Protein 2D5K (pdb70)

Foldseek 3Di:
DAPVVLLLLLLLLLLQLVLLLVLLVVCLPPEDDPCNVVSVVVSVVVSVVSVVSNVVSQVVCVVVPHHHDDDNVVSCVRYPQDHDDPDDYNLRSLVSLLVSLVVLLVSLVVSLVVCVVNVNVVSNVSSVVVSVVSVVVSVVSVVVNDDD/DFAPVNLLLLLLLLLLQLVQLLVLLVVCLPPEDDPCNVVSVVVSVVVSVVSVVSNVVSQVVCVVSPHHHPDDNVVSCVNHPQHHDDPDAYNLNSLVSLLVSLVVLLVSLVVSLVSCVVNVNVVSNVSSVVVSVVSVVVSVVSVVVNDDD/DAAPVNLLLLLLLLLLQLVQLLVQLVVCLPPEDDPCNVVSVVVSVVVSVVSVVSNVVSQVVCVVSPHHHDDDNVVSQVRYPQHHDDPDDYNLRSLVSLLVSLVVLLVSLVVSLVNCVVNVNVVSNVSSVVVSVVSVVVSVVSVVVND/DALVVVLLVLLQLLLLQLVQLLVQLVVCLPQEDDPCNVVSVVVSVVVSVVSVVSNVVSQVVCVVSPHHHDDDNVVSCVNHPQHHDDPDDYNLRSLVSLLVSLVVLLVSLVVSLVSCVVNVNVVSNVSSVVVSVVSVVVSVVSVVVND

Nearest PDB structures (foldseek):
  2d5k-assembly1_B  TM=1.007E+00  e=1.656E-21  Staphylococcus aureus subsp. aureus COL
  1jig-assembly1_A  TM=9.962E-01  e=5.688E-13  Bacillus anthracis
  1n1q-assembly1_A  TM=9.956E-01  e=1.412E-12  Brevibacillus brevis
  2chp-assembly1_A  TM=9.786E-01  e=1.013E-11  Bacillus subtilis subsp. subtilis str. 168
  2c41-assembly1_C  TM=9.733E-01  e=1.362E-09  Thermosynechococcus vestitus BP-1

Solvent-accessible surface area: 25792 Å² total; per-residue (Å²): 80,86,69,114,54,0,10,146,22,0,14,32,0,1,0,0,8,16,1,8,22,14,3,0,7,8,0,1,12,50,2,133,43,140,21,64,163,44,0,41,81,31,1,66,89,4,12,78,43,0,24,128,23,10,26,72,0,0,54,40,0,50,73,36,71,15,105,2,11,4,19,1,68,56,1,57,131,68,22,70,9,163,38,4,60,165,70,46,47,5,79,96,0,1,90,41,2,10,118,13,6,65,65,3,17,164,37,0,70,79,0,5,99,29,0,29,95,31,53,9,94,74,0,44,86,41,0,11,37,1,10,34,24,1,18,88,25,12,20,17,2,116,4,6,56,36,169,129,148,26,71,56,123,58,0,24,128,23,0,17,21,0,0,0,0,5,14,1,4,25,11,3,0,4,12,0,1,10,51,2,140,44,140,65,65,164,82,13,41,80,41,1,64,96,3,11,75,38,0,26,128,23,11,28,73,0,0,57,40,0,52,72,34,72,16,105,2,14,6,11,2,70,54,2,54,131,68,7,53,3,139,40,11,56,185,78,69,57,12,86,79,2,2,78,38,2,11,102,11,4,58,54,0,17,165,42,0,110,73,0,22,103,34,0,28,102,31,50,7,94,72,0,46,99,40,0,69,41,1,27,87,19,1,67,119,28,11,152,73,9,115,60,88,40,79,158,226,152,17,86,73,122,52,0,9,140,24,0,15,29,0,0,0,0,7,16,1,7,22,14,4,1,7,11,0,1,11,52,1,134,43,142,71,64,162,82,11,36,79,56,1,64,90,5,11,75,53,0,22,126,28,10,28,71,0,0,7,14,0,18,24,36,71,15,106,1,12,4,20,1,68,50,1,49,132,71,5,58,3,135,41,9,58,202,79,53,52,15,102,83,2,2,79,40,4,11,98,14,5,56,53,1,18,162,42,0,112,80,1,26,100,36,0,30,88,31,24,7,24,0,0,40,60,22,0,76,37,0,27,88,16,1,67,117,26,11,155,62,9,118,60,91,60,130,131,69,79,65,95,50,0,8,144,23,0,17,33,0,0,0,0,8,15,1,6,24,10,4,0,7,12,0,0,5,47,1,88,2,43,54,0,23,65,13,17,79,61,1,61,90,4,11,73,42,0,18,124,22,13,29,79,1,0,56,44,0,48,72,34,73,13,106,2,11,5,23,2,69,69,2,52,131,70,8,52,6,139,38,12,66,182,79,40,45,11,101,90,1,2,78,47,2,12,100,12,6,55,53,2,18,164,40,0,92,76,0,20,108,52,0,30,113,30,52,8,93,80,0,47,100,22,0,69,40,2,26,88,24,0,68,122,25,11,156,67,11,115,65,88,54,139

B-factor: mean 21.56, std 8.08, range [10.55, 90.65]

Sequence (591 aa):
SNQQDVVKELNQQVANWTVAYTKLHNFHWYVKGPNFFSLHVKFEELYNEASQYVDELAERILAVGGNPVGTLTECLEQSIVKEAAKGYSAEQMVEELSQDFTNISKQLENAIEIAGNAGDDVSEDMFIGMQTSVDKHNWMFKSYLSLEASNQQDVVKELNQQVANWTVAYTKLHNFHWYVKGPNFFSLHVKFEELYNEASQYVDELAERILAVGGNPVGTLTECLEQSIVKEAAKGYSAEQMVEELSQDFTNISKQLENAIEIAGNAGDDVSEDMFIGMQTSVDKHNWMFKSYLSLEASNQQDVVKELNQQVANWTVAYTKLHNFHWYVKGPNFFSLHVKFEELYNEASQYVDELAERILAVGGNPVGTLTECLEQSIVKEAAKGYSAEQMVEELSQDFTNISKQLENAIEIAGNAGDDVSEDMFIGMQTSVDKHNWMFKSYLSASNQQDVVKELNQQVANWTVAYTKLHNFHWYVKGPNFFSLHVKFEELYNEASQYVDELAERILAVGGNPVGTLTECLEQSIVKEAAKGYSAEQMVEELSQDFTNISKQLENAIEIAGNAGDDVSEDMFIGMQTSVDKHNWMFKSYLS

CATH classification: 1.20.1260.10

Secondary structure (DSSP, 8-state):
--HHHHHHHHHHHHHHHHHHHHHHHHHHHH--STTHHHHHHHHHHHHHHHHHHHHHHHHHHHHTT-----SHHHHHHH-SSPPP-S---HHHHHHHHHHHHHHHHHHHHHHHHHHHHHT-HHHHHHHHHHHHHHHHHHHHHHHHHS--/---HHHHHHHHHHHHHHHHHHHHHHHHHHHH--STTHHHHHHHHHHHHHHHHHHHHHHHHHHHHTT-----SHHHHHHH-SSPPP-SS--HHHHHHHHHHHHHHHHHHHHHHHHHHHHHT-HHHHHHHHHHHHHHHHHHHHHHHHH---/---HHHHHHHHHHHHHHHHHHHHHHHHHHHH--STTHHHHHHHHHHHHHHHHHHHHHHHHHHHHTT-----SHHHHHHH-SSPPP-SS--HHHHHHHHHHHHHHHHHHHHHHHHHHHHHT-HHHHHHHHHHHHHHHHHHHHHHHHH-/--HHHHHHHHHHHHHHHHHHHHHHHHHHHHH--STTHHHHHHHHHHHHHHHHHHHHHHHHHHHHTT------HHHHHHH-SSPPP-S---HHHHHHHHHHHHHHHHHHHHHHHHHHHHTT-HHHHHHHHHHHHHHHHHHHHHHHHT-

Organism: Staphylococcus aureus (strain COL) (NCBI:txid93062)

Radius of gyration: 28.93 Å; Cα contacts (8 Å, |Δi|>4): 821; chains: 4; bounding box: 57×80×86 Å

Structure (mmCIF, N/CA/C/O backbone):
data_2D5K
#
_entry.id   2D5K
#
_cell.length_a   143.381
_cell.length_b   143.381
_cell.length_c   88.288
_cell.angle_alpha   90.00
_cell.angle_beta   90.00
_cell.angle_gamma   120.00
#
_symmetry.space_group_name_H-M   'P 3 2 1'
#
loop_
_entity.id
_entity.type
_entity.pdbx_description
1 polymer 'Dps family protein'
2 non-polymer GLYCEROL
3 water water
#
loop_
_atom_site.group_PDB
_atom_site.id
_atom_site.type_symbol
_atom_site.label_atom_id
_atom_site.label_alt_id
_atom_site.label_comp_id
_atom_site.label_asym_id
_atom_site.label_entity_id
_atom_site.label_seq_id
_atom_site.pdbx_PDB_ins_code
_atom_site.Cartn_x
_atom_site.Cartn_y
_atom_site.Cartn_z
_atom_site.occupancy
_atom_site.B_iso_or_equiv
_atom_site.auth_seq_id
_atom_site.auth_comp_id
_atom_site.auth_asym_id
_atom_site.auth_atom_id
_atom_site.pdbx_PDB_model_num
ATOM 1 N N . SER A 1 3 ? -31.019 40.885 66.732 1.00 25.98 3 SER A N 1
ATOM 2 C CA . SER A 1 3 ? -32.319 41.615 66.800 1.00 24.33 3 SER A CA 1
ATOM 3 C C . SER A 1 3 ? -33.360 40.788 67.541 1.00 22.42 3 SER A C 1
ATOM 4 O O . SER A 1 3 ? -33.368 39.560 67.446 1.00 21.87 3 SER A O 1
ATOM 7 N N . ASN A 1 4 ? -34.235 41.463 68.280 1.00 22.64 4 ASN A N 1
ATOM 8 C CA . ASN A 1 4 ? -35.294 40.787 69.018 1.00 22.51 4 ASN A CA 1
ATOM 9 C C . ASN A 1 4 ? -36.654 41.311 68.566 1.00 21.96 4 ASN A C 1
ATOM 10 O O . ASN A 1 4 ? -36.734 42.164 67.676 1.00 20.41 4 ASN A O 1
ATOM 15 N N . GLN A 1 5 ? -37.718 40.805 69.184 1.00 20.86 5 GLN A N 1
ATOM 16 C CA . GLN A 1 5 ? -39.075 41.210 68.824 1.00 20.56 5 GLN A CA 1
ATOM 17 C C . GLN A 1 5 ? -39.334 42.704 68.990 1.00 21.66 5 GLN A C 1
ATOM 18 O O . GLN A 1 5 ? -40.018 43.309 68.164 1.00 21.19 5 GLN A O 1
ATOM 24 N N . GLN A 1 6 ? -38.805 43.308 70.053 1.00 22.21 6 GLN A N 1
ATOM 25 C CA . GLN A 1 6 ? -39.024 44.735 70.263 1.00 21.27 6 GLN A CA 1
ATOM 26 C C . GLN A 1 6 ? -38.365 45.561 69.160 1.00 20.71 6 GLN A C 1
ATOM 27 O O . GLN A 1 6 ? -38.868 46.625 68.796 1.00 20.16 6 GLN A O 1
ATOM 33 N N . ASP A 1 7 ? -37.245 45.076 68.627 1.00 18.24 7 ASP A N 1
ATOM 34 C CA . ASP A 1 7 ? -36.569 45.786 67.541 1.00 18.15 7 ASP A CA 1
ATOM 35 C C . ASP A 1 7 ? -37.478 45.791 66.315 1.00 17.77 7 ASP A C 1
ATOM 36 O O . ASP A 1 7 ? -37.522 46.763 65.560 1.00 15.92 7 ASP A O 1
ATOM 41 N N . VAL A 1 8 ? -38.194 44.689 66.115 1.00 17.33 8 VAL A N 1
ATOM 42 C CA . VAL A 1 8 ? -39.096 44.577 64.975 1.00 16.07 8 VAL A CA 1
ATOM 43 C C . VAL A 1 8 ? -40.301 45.489 65.178 1.00 16.06 8 VAL A C 1
ATOM 44 O O . VAL A 1 8 ? -40.782 46.109 64.234 1.00 14.68 8 VAL A O 1
ATOM 48 N N . VAL A 1 9 ? -40.792 45.567 66.412 1.00 15.75 9 VAL A N 1
ATOM 49 C CA . VAL A 1 9 ? -41.931 46.433 66.707 1.00 15.93 9 VAL A CA 1
ATOM 50 C C . VAL A 1 9 ? -41.551 47.877 66.382 1.00 16.33 9 VAL A C 1
ATOM 51 O O . VAL A 1 9 ? -42.370 48.647 65.877 1.00 13.94 9 VAL A O 1
ATOM 55 N N . LYS A 1 10 ? -40.302 48.239 66.664 1.00 16.04 10 LYS A N 1
ATOM 56 C CA . LYS A 1 10 ? -39.835 49.591 66.372 1.00 18.01 10 LYS A CA 1
ATOM 57 C C . LYS A 1 10 ? -39.914 49.846 64.868 1.00 16.53 10 LYS A C 1
ATOM 58 O O . LYS A 1 10 ? -40.321 50.924 64.433 1.00 16.67 10 LYS A O 1
ATOM 64 N N . GLU A 1 11 ? -39.523 48.848 64.079 1.00 15.08 11 GLU A N 1
ATOM 65 C CA . GLU A 1 11 ? -39.562 48.962 62.623 1.00 14.98 11 GLU A CA 1
ATOM 66 C C . GLU A 1 11 ? -41.005 49.016 62.123 1.00 14.05 11 GLU A C 1
ATOM 67 O O . GLU A 1 11 ? -41.320 49.749 61.189 1.00 13.61 11 GLU A O 1
ATOM 73 N N . LEU A 1 12 ? -41.882 48.229 62.739 1.00 13.56 12 LEU A N 1
ATOM 74 C CA . LEU A 1 12 ? -43.288 48.235 62.343 1.00 14.73 12 LEU A CA 1
ATOM 75 C C . LEU A 1 12 ? -43.910 49.606 62.622 1.00 15.35 12 LEU A C 1
ATOM 76 O O . LEU A 1 12 ? -44.611 50.163 61.774 1.00 14.76 12 LEU A O 1
ATOM 81 N N . ASN A 1 13 ? -43.653 50.153 63.807 1.00 15.08 13 ASN A N 1
ATOM 82 C CA . ASN A 1 13 ? -44.194 51.463 64.159 1.00 15.14 13 ASN A CA 1
ATOM 83 C C . ASN A 1 13 ? -43.618 52.567 63.283 1.00 15.43 13 ASN A C 1
ATOM 84 O O . ASN A 1 13 ? -44.293 53.554 62.990 1.00 15.64 13 ASN A O 1
ATOM 89 N N . GLN A 1 14 ? -42.366 52.405 62.873 1.00 16.28 14 GLN A N 1
ATOM 90 C CA . GLN A 1 14 ? -41.729 53.386 62.002 1.00 17.00 14 GLN A CA 1
ATOM 91 C C . GLN A 1 14 ? -42.571 53.518 60.729 1.00 16.03 14 GLN A C 1
ATOM 92 O O . GLN A 1 14 ? -42.803 54.624 60.239 1.00 14.44 14 GLN A O 1
ATOM 98 N N . GLN A 1 15 ? -43.035 52.387 60.200 1.00 14.76 15 GLN A N 1
ATOM 99 C CA . GLN A 1 15 ? -43.855 52.412 58.991 1.00 14.39 15 GLN A CA 1
ATOM 100 C C . GLN A 1 15 ? -45.279 52.903 59.270 1.00 14.49 15 GLN A C 1
ATOM 101 O O . GLN A 1 15 ? -45.871 53.598 58.446 1.00 14.49 15 GLN A O 1
ATOM 107 N N . VAL A 1 16 ? -45.838 52.544 60.421 1.00 15.30 16 VAL A N 1
ATOM 108 C CA . VAL A 1 16 ? -47.184 53.011 60.750 1.00 14.99 16 VAL A CA 1
ATOM 109 C C . VAL A 1 16 ? -47.134 54.539 60.755 1.00 15.93 16 VAL A C 1
ATOM 110 O O . VAL A 1 16 ? -48.027 55.208 60.229 1.00 16.63 16 VAL A O 1
ATOM 114 N N . ALA A 1 17 ? -46.064 55.078 61.332 1.00 15.41 17 ALA A N 1
ATOM 115 C CA . ALA A 1 17 ? -45.875 56.522 61.405 1.00 15.52 17 ALA A CA 1
ATOM 116 C C . ALA A 1 17 ? -45.694 57.114 60.011 1.00 14.35 17 ALA A C 1
ATOM 117 O O . ALA A 1 17 ? -46.368 58.083 59.654 1.00 13.35 17 ALA A O 1
ATOM 119 N N . ASN A 1 18 ? -44.787 56.532 59.227 1.00 13.48 18 ASN A N 1
ATOM 120 C CA . ASN A 1 18 ? -44.536 57.014 57.868 1.00 14.04 18 ASN A CA 1
ATOM 121 C C . ASN A 1 18 ? -45.809 57.096 57.041 1.00 13.71 18 ASN A C 1
ATOM 122 O O . ASN A 1 18 ? -46.113 58.125 56.441 1.00 13.09 18 ASN A O 1
ATOM 127 N N . TRP A 1 19 ? -46.550 55.993 57.003 1.00 14.05 19 TRP A N 1
ATOM 128 C CA . TRP A 1 19 ? -47.750 55.945 56.187 1.00 14.74 19 TRP A CA 1
ATOM 129 C C . TRP A 1 19 ? -48.944 56.727 56.704 1.00 14.68 19 TRP A C 1
ATOM 130 O O . TRP A 1 19 ? -49.835 57.084 55.929 1.00 12.58 19 TRP A O 1
ATOM 141 N N . THR A 1 20 ? -48.966 57.009 58.003 1.00 14.21 20 THR A N 1
ATOM 142 C CA . THR A 1 20 ? -50.044 57.815 58.554 1.00 14.62 20 THR A CA 1
ATOM 143 C C . THR A 1 20 ? -49.804 59.250 58.064 1.00 13.51 20 THR A C 1
ATOM 144 O O . THR A 1 20 ? -50.740 59.955 57.691 1.00 13.07 20 THR A O 1
ATOM 148 N N . VAL A 1 21 ? -48.544 59.678 58.049 1.00 14.05 21 VAL A N 1
ATOM 149 C CA . VAL A 1 21 ? -48.228 61.023 57.574 1.00 13.74 21 VAL A CA 1
ATOM 150 C C . VAL A 1 21 ? -48.419 61.075 56.055 1.00 14.04 21 VAL A C 1
ATOM 151 O O . VAL A 1 21 ? -48.973 62.038 55.530 1.00 14.77 21 VAL A O 1
ATOM 155 N N . ALA A 1 22 ? -47.983 60.025 55.360 1.00 13.56 22 ALA A N 1
ATOM 156 C CA . ALA A 1 22 ? -48.107 59.954 53.903 1.00 13.57 22 ALA A CA 1
ATOM 157 C C . ALA A 1 22 ? -49.568 59.958 53.471 1.00 14.03 22 ALA A C 1
ATOM 158 O O . ALA A 1 22 ? -49.914 60.505 52.425 1.00 13.89 22 ALA A O 1
ATOM 160 N N . TYR A 1 23 ? -50.416 59.337 54.283 1.00 14.63 23 TYR A N 1
ATOM 161 C CA . TYR A 1 23 ? -51.847 59.273 54.008 1.00 14.87 23 TYR A CA 1
ATOM 162 C C . TYR A 1 23 ? -52.415 60.684 53.842 1.00 14.89 23 TYR A C 1
ATOM 163 O O . TYR A 1 23 ? -53.154 60.965 52.898 1.00 13.71 23 TYR A O 1
ATOM 172 N N . THR A 1 24 ? -52.064 61.574 54.765 1.00 14.10 24 THR A N 1
ATOM 173 C CA . THR A 1 24 ? -52.549 62.946 54.697 1.00 15.69 24 THR A CA 1
ATOM 174 C C . THR A 1 24 ? -51.822 63.744 53.616 1.00 15.54 24 THR A C 1
ATOM 175 O O . THR A 1 24 ? -52.428 64.584 52.949 1.00 13.88 24 THR A O 1
ATOM 179 N N . LYS A 1 25 ? -50.533 63.485 53.417 1.00 14.40 25 LYS A N 1
ATOM 180 C CA . LYS A 1 25 ? -49.827 64.209 52.372 1.00 14.16 25 LYS A CA 1
ATOM 181 C C . LYS A 1 25 ? -50.408 63.835 51.009 1.00 13.66 25 LYS A C 1
ATOM 182 O O . LYS A 1 25 ? -50.510 64.681 50.121 1.00 13.04 25 LYS A O 1
ATOM 188 N N . LEU A 1 26 ? -50.791 62.571 50.842 1.00 12.61 26 LEU A N 1
ATOM 189 C CA . LEU A 1 26 ? -51.373 62.130 49.578 1.00 13.74 26 LEU A CA 1
ATOM 190 C C . LEU A 1 26 ? -52.743 62.779 49.379 1.00 13.71 26 LEU A C 1
ATOM 191 O O . LEU A 1 26 ? -53.156 63.036 48.248 1.00 13.23 26 LEU A O 1
ATOM 196 N N . HIS A 1 27 ? -53.450 63.046 50.474 1.00 14.96 27 HIS A N 1
ATOM 197 C CA . HIS A 1 27 ? -54.744 63.717 50.363 1.00 16.47 27 HIS A CA 1
ATOM 198 C C . HIS A 1 27 ? -54.463 65.138 49.901 1.00 15.50 27 HIS A C 1
ATOM 199 O O . HIS A 1 27 ? -55.144 65.674 49.023 1.00 16.01 27 HIS A O 1
ATOM 206 N N . ASN A 1 28 ? -53.445 65.739 50.506 1.00 15.27 28 ASN A N 1
ATOM 207 C CA . ASN A 1 28 ? -53.028 67.091 50.171 1.00 16.07 28 ASN A CA 1
ATOM 208 C C . ASN A 1 28 ? -52.721 67.181 48.673 1.00 14.70 28 ASN A C 1
ATOM 209 O O . ASN A 1 28 ? -53.224 68.066 47.982 1.00 14.55 28 ASN A O 1
ATOM 214 N N . PHE A 1 29 ? -51.903 66.259 48.169 1.00 13.63 29 PHE A N 1
ATOM 215 C CA . PHE A 1 29 ? -51.550 66.270 46.752 1.00 14.20 29 PHE A CA 1
ATOM 216 C C . PHE A 1 29 ? -52.780 66.011 45.886 1.00 13.77 29 PHE A C 1
ATOM 217 O O . PHE A 1 29 ? -52.935 66.595 44.817 1.00 14.68 29 PHE A O 1
ATOM 225 N N . HIS A 1 30 ? -53.651 65.131 46.369 1.00 13.42 30 HIS A N 1
ATOM 226 C CA . HIS A 1 30 ? -54.904 64.781 45.703 1.00 14.29 30 HIS A CA 1
ATOM 227 C C . HIS A 1 30 ? -55.746 66.050 45.517 1.00 13.30 30 HIS A C 1
ATOM 228 O O . HIS A 1 30 ? -56.365 66.257 44.474 1.00 13.99 30 HIS A O 1
ATOM 235 N N . TRP A 1 31 ? -55.749 66.911 46.528 1.00 13.55 31 TRP A N 1
ATOM 236 C CA . TRP A 1 31 ? -56.533 68.140 46.469 1.00 14.21 31 TRP A CA 1
ATOM 237 C C . TRP A 1 31 ? -55.888 69.294 45.702 1.00 16.88 31 TRP A C 1
ATOM 238 O O . TRP A 1 31 ? -56.556 69.997 44.944 1.00 15.33 31 TRP A O 1
ATOM 249 N N . TYR A 1 32 ? -54.589 69.479 45.901 1.00 14.96 32 TYR A N 1
ATOM 250 C CA . TYR A 1 32 ? -53.879 70.596 45.299 1.00 15.47 32 TYR A CA 1
ATOM 251 C C . TYR A 1 32 ? -53.239 70.409 43.930 1.00 16.74 32 TYR A C 1
ATOM 252 O O . TYR A 1 32 ? -52.742 71.377 43.349 1.00 15.98 32 TYR A O 1
ATOM 261 N N . VAL A 1 33 ? -53.254 69.189 43.403 1.00 15.73 33 VAL A N 1
ATOM 262 C CA . VAL A 1 33 ? -52.641 68.947 42.102 1.00 17.18 33 VAL A CA 1
ATOM 263 C C . VAL A 1 33 ? -53.311 69.779 41.008 1.00 18.87 33 VAL A C 1
ATOM 264 O O . VAL A 1 33 ? -54.533 69.940 40.991 1.00 17.74 33 VAL A O 1
ATOM 268 N N . LYS A 1 34 ? -52.497 70.323 40.108 1.00 18.14 34 LYS A N 1
ATOM 269 C CA . LYS A 1 34 ? -53.000 71.145 39.012 1.00 19.54 34 LYS A CA 1
ATOM 270 C C . LYS A 1 34 ? -52.239 70.835 37.735 1.00 20.08 34 LYS A C 1
ATOM 271 O O . LYS A 1 34 ? -51.212 70.161 37.768 1.00 19.93 34 LYS A O 1
ATOM 277 N N . GLY A 1 35 ? -52.747 71.320 36.609 1.00 20.31 35 GLY A N 1
ATOM 278 C CA . GLY A 1 35 ? -52.078 71.069 35.347 1.00 20.96 35 GLY A CA 1
ATOM 279 C C . GLY A 1 35 ? -52.836 70.105 34.459 1.00 21.97 35 GLY A C 1
ATOM 280 O O . GLY A 1 35 ? -53.816 69.492 34.891 1.00 21.07 35 GLY A O 1
ATOM 281 N N . PRO A 1 36 ? -52.385 69.932 33.209 1.00 22.85 36 PRO A N 1
ATOM 282 C CA . PRO A 1 36 ? -53.012 69.043 32.227 1.00 22.77 36 PRO A CA 1
ATOM 283 C C . PRO A 1 36 ? -53.121 67.576 32.634 1.00 22.69 36 PRO A C 1
ATOM 284 O O . PRO A 1 36 ? -53.886 66.823 32.031 1.00 23.45 36 PRO A O 1
ATOM 288 N N . ASN A 1 37 ? -52.364 67.164 33.649 1.00 21.76 37 ASN A N 1
ATOM 289 C CA . ASN A 1 37 ? -52.421 65.778 34.109 1.00 21.33 37 ASN A CA 1
ATOM 290 C C . ASN A 1 37 ? -53.275 65.664 35.367 1.00 20.65 37 ASN A C 1
ATOM 291 O O . ASN A 1 37 ? -53.240 64.647 36.059 1.00 20.65 37 ASN A O 1
ATOM 296 N N . PHE A 1 38 ? -54.044 66.711 35.651 1.00 19.12 38 PHE A N 1
ATOM 297 C CA . PHE A 1 38 ? -54.897 66.738 36.835 1.00 18.47 38 PHE A CA 1
ATOM 298 C C . PHE A 1 38 ? -55.754 65.496 37.034 1.00 19.31 38 PHE A C 1
ATOM 299 O O . PHE A 1 38 ? -55.764 64.910 38.110 1.00 18.06 38 PHE A O 1
ATOM 307 N N . PHE A 1 39 ? -56.494 65.108 36.002 1.00 19.20 39 PHE A N 1
ATOM 308 C CA . PHE A 1 39 ? -57.381 63.962 36.131 1.00 20.78 39 PHE A CA 1
ATOM 309 C C . PHE A 1 39 ? -56.678 62.654 36.472 1.00 21.44 39 PHE A C 1
ATOM 310 O O . PHE A 1 39 ? -57.125 61.929 37.364 1.00 20.58 39 PHE A O 1
ATOM 318 N N . SER A 1 40 ? -55.573 62.361 35.793 1.00 20.14 40 SER A N 1
ATOM 319 C CA . SER A 1 40 ? -54.836 61.131 36.063 1.00 21.40 40 SER A CA 1
ATOM 320 C C . SER A 1 40 ? -54.215 61.121 37.457 1.00 19.11 40 SER A C 1
ATOM 321 O O . SER A 1 40 ? -54.321 60.132 38.182 1.00 18.07 40 SER A O 1
ATOM 324 N N . LEU A 1 41 ? -53.571 62.221 37.833 1.00 16.88 41 LEU A N 1
ATOM 325 C CA . LEU A 1 41 ? -52.919 62.297 39.137 1.00 16.39 41 LEU A CA 1
ATOM 326 C C . LEU A 1 41 ? -53.899 62.405 40.303 1.00 16.07 41 LEU A C 1
ATOM 327 O O . LEU A 1 41 ? -53.662 61.848 41.375 1.00 15.80 41 LEU A O 1
ATOM 332 N N . HIS A 1 42 ? -54.993 63.129 40.100 1.00 16.35 42 HIS A N 1
ATOM 333 C CA . HIS A 1 42 ? -56.001 63.278 41.147 1.00 16.82 42 HIS A CA 1
ATOM 334 C C . HIS A 1 42 ? -56.438 61.877 41.583 1.00 16.93 42 HIS A C 1
ATOM 335 O O . HIS A 1 42 ? -56.543 61.584 42.777 1.00 16.64 42 HIS A O 1
ATOM 342 N N . VAL A 1 43 ? -56.663 61.005 40.607 1.00 16.06 43 VAL A N 1
ATOM 343 C CA . VAL A 1 43 ? -57.080 59.638 40.896 1.00 17.46 43 VAL A CA 1
ATOM 344 C C . VAL A 1 43 ? -55.932 58.795 41.444 1.00 17.77 43 VAL A C 1
ATOM 345 O O . VAL A 1 43 ? -56.099 58.060 42.419 1.00 19.13 43 VAL A O 1
ATOM 349 N N . LYS A 1 44 ? -54.762 58.908 40.823 1.00 17.29 44 LYS A N 1
ATOM 350 C CA . LYS A 1 44 ? -53.607 58.134 41.256 1.00 18.02 44 LYS A CA 1
ATOM 351 C C . LYS A 1 44 ? -53.284 58.363 42.729 1.00 16.10 44 LYS A C 1
ATOM 352 O O . LYS A 1 44 ? -52.979 57.418 43.457 1.00 16.69 44 LYS A O 1
ATOM 358 N N . PHE A 1 45 ? -53.356 59.614 43.169 1.00 14.81 45 PHE A N 1
ATOM 359 C CA . PHE A 1 45 ? -53.053 59.924 44.557 1.00 16.00 45 PHE A CA 1
ATOM 360 C C . PHE A 1 45 ? -54.065 59.297 45.511 1.00 16.33 45 PHE A C 1
ATOM 361 O O . PHE A 1 45 ? -53.721 58.935 46.637 1.00 14.85 45 PHE A O 1
ATOM 369 N N . GLU A 1 46 ? -55.310 59.161 45.060 1.00 17.32 46 GLU A N 1
ATOM 370 C CA . GLU A 1 46 ? -56.344 58.558 45.898 1.00 17.87 46 GLU A CA 1
ATOM 371 C C . GLU A 1 46 ? -56.071 57.067 46.038 1.00 18.14 46 GLU A C 1
ATOM 372 O O . GLU A 1 46 ? -56.201 56.499 47.126 1.00 18.83 46 GLU A O 1
ATOM 378 N N . GLU A 1 47 ? -55.689 56.432 44.935 1.00 17.17 47 GLU A N 1
ATOM 379 C CA . GLU A 1 47 ? -55.388 55.008 44.960 1.00 18.30 47 GLU A CA 1
ATOM 380 C C . GLU A 1 47 ? -54.240 54.779 45.931 1.00 18.24 47 GLU A C 1
ATOM 381 O O . GLU A 1 47 ? -54.229 53.801 46.684 1.00 16.14 47 GLU A O 1
ATOM 387 N N . LEU A 1 48 ? -53.282 55.701 45.923 1.00 16.75 48 LEU A N 1
ATOM 388 C CA . LEU A 1 48 ? -52.132 55.597 46.803 1.00 16.24 48 LEU A CA 1
ATOM 389 C C . LEU A 1 48 ? -52.502 55.785 48.269 1.00 15.20 48 LEU A C 1
ATOM 390 O O . LEU A 1 48 ? -51.990 55.057 49.115 1.00 15.41 48 LEU A O 1
ATOM 395 N N . TYR A 1 49 ? -53.376 56.737 48.603 1.00 13.17 49 TYR A N 1
ATOM 396 C CA . TYR A 1 49 ? -53.692 56.860 50.020 1.00 14.00 49 TYR A CA 1
ATOM 397 C C . TYR A 1 49 ? -54.585 55.728 50.505 1.00 14.06 49 TYR A C 1
ATOM 398 O O . TYR A 1 49 ? -54.565 55.394 51.684 1.00 12.91 49 TYR A O 1
ATOM 407 N N . ASN A 1 50 ? -55.341 55.106 49.603 1.00 15.96 50 ASN A N 1
ATOM 408 C CA . ASN A 1 50 ? -56.167 53.979 50.027 1.00 17.79 50 ASN A CA 1
ATOM 409 C C . ASN A 1 50 ? -55.205 52.846 50.365 1.00 18.37 50 ASN A C 1
ATOM 410 O O . ASN A 1 50 ? -55.370 52.144 51.364 1.00 19.74 50 ASN A O 1
ATOM 415 N N . GLU A 1 51 ? -54.178 52.690 49.537 1.00 17.64 51 GLU A N 1
ATOM 416 C CA . GLU A 1 51 ? -53.181 51.656 49.759 1.00 19.30 51 GLU A CA 1
ATOM 417 C C . GLU A 1 51 ? -52.452 51.952 51.068 1.00 17.98 51 GLU A C 1
ATOM 418 O O . GLU A 1 51 ? -52.129 51.042 51.832 1.00 19.35 51 GLU A O 1
ATOM 424 N N . ALA A 1 52 ? -52.200 53.232 51.324 1.00 16.77 52 ALA A N 1
ATOM 425 C CA . ALA A 1 52 ? -51.515 53.646 52.544 1.00 15.40 52 ALA A CA 1
ATOM 426 C C . ALA A 1 52 ? -52.306 53.259 53.789 1.00 16.11 52 ALA A C 1
ATOM 427 O O . ALA A 1 52 ? -51.733 52.784 54.768 1.00 15.26 52 ALA A O 1
ATOM 429 N N . SER A 1 53 ? -53.620 53.472 53.762 1.00 15.91 53 SER A N 1
ATOM 430 C CA . SER A 1 53 ? -54.443 53.134 54.923 1.00 16.92 53 SER A CA 1
ATOM 431 C C . SER A 1 53 ? -54.412 51.630 55.186 1.00 15.69 53 SER A C 1
ATOM 432 O O . SER A 1 53 ? -54.463 51.192 56.340 1.00 16.66 53 SER A O 1
ATOM 435 N N . GLN A 1 54 ? -54.322 50.839 54.123 1.00 15.60 54 GLN A N 1
ATOM 436 C CA . GLN A 1 54 ? -54.266 49.388 54.275 1.00 17.31 54 GLN A CA 1
ATOM 437 C C . GLN A 1 54 ? -52.984 48.976 55.000 1.00 17.42 54 GLN A C 1
ATOM 438 O O . GLN A 1 54 ? -53.008 48.100 55.866 1.00 16.64 54 GLN A O 1
ATOM 444 N N . TYR A 1 55 ? -51.865 49.607 54.648 1.00 16.19 55 TYR A N 1
ATOM 445 C CA . TYR A 1 55 ? -50.589 49.290 55.288 1.00 17.26 55 TYR A CA 1
ATOM 446 C C . TYR A 1 55 ? -50.618 49.646 56.760 1.00 16.47 55 TYR A C 1
ATOM 447 O O . TYR A 1 55 ? -50.142 48.886 57.604 1.00 17.17 55 TYR A O 1
ATOM 456 N N . VAL A 1 56 ? -51.155 50.823 57.061 1.00 14.07 56 VAL A N 1
ATOM 457 C CA . VAL A 1 56 ? -51.234 51.280 58.437 1.00 14.21 56 VAL A CA 1
ATOM 458 C C . VAL A 1 56 ? -51.973 50.270 59.303 1.00 16.75 56 VAL A C 1
ATOM 459 O O . VAL A 1 56 ? -51.490 49.888 60.367 1.00 17.25 56 VAL A O 1
ATOM 463 N N . ASP A 1 57 ? -53.136 49.825 58.843 1.00 15.07 57 ASP A N 1
ATOM 464 C CA . ASP A 1 57 ? -53.908 48.867 59.623 1.00 17.62 57 ASP A CA 1
ATOM 465 C C . ASP A 1 57 ? -53.213 47.509 59.714 1.00 16.29 57 ASP A C 1
ATOM 466 O O . ASP A 1 57 ? -53.185 46.895 60.781 1.00 17.24 57 ASP A O 1
ATOM 471 N N . GLU A 1 58 ? -52.647 47.047 58.603 1.00 15.54 58 GLU A N 1
ATOM 472 C CA . GLU A 1 58 ? -51.965 45.752 58.581 1.00 16.52 58 GLU A CA 1
ATOM 473 C C . GLU A 1 58 ? -50.782 45.692 59.542 1.00 17.53 58 GLU A C 1
ATOM 474 O O . GLU A 1 58 ? -50.669 44.770 60.354 1.00 16.27 58 GLU A O 1
ATOM 480 N N . LEU A 1 59 ? -49.894 46.677 59.450 1.00 16.81 59 LEU A N 1
ATOM 481 C CA . LEU A 1 59 ? -48.718 46.689 60.307 1.00 16.23 59 LEU A CA 1
ATOM 482 C C . LEU A 1 59 ? -49.068 46.948 61.768 1.00 16.17 59 LEU A C 1
ATOM 483 O O . LEU A 1 59 ? -48.452 46.381 62.674 1.00 14.36 59 LEU A O 1
ATOM 488 N N . ALA A 1 60 ? -50.066 47.791 62.002 1.00 16.07 60 ALA A N 1
ATOM 489 C CA . ALA A 1 60 ? -50.474 48.089 63.368 1.00 15.66 60 ALA A CA 1
ATOM 490 C C . ALA A 1 60 ? -51.031 46.841 64.041 1.00 17.02 60 ALA A C 1
ATOM 491 O O . ALA A 1 60 ? -50.758 46.588 65.215 1.00 15.62 60 ALA A O 1
ATOM 493 N N . GLU A 1 61 ? -51.806 46.053 63.301 1.00 16.34 61 GLU A N 1
ATOM 494 C CA . GLU A 1 61 ? -52.375 44.848 63.888 1.00 16.27 61 GLU A CA 1
ATOM 495 C C . GLU A 1 61 ? -51.338 43.734 64.015 1.00 16.24 61 GLU A C 1
ATOM 496 O O . GLU A 1 61 ? -51.535 42.780 64.765 1.00 17.29 61 GLU A O 1
ATOM 502 N N . ARG A 1 62 ? -50.226 43.853 63.293 1.00 15.42 62 ARG A N 1
ATOM 503 C CA . ARG A 1 62 ? -49.170 42.856 63.429 1.00 13.42 62 ARG A CA 1
ATOM 504 C C . ARG A 1 62 ? -48.490 43.178 64.758 1.00 15.55 62 ARG A C 1
ATOM 505 O O . ARG A 1 62 ? -48.132 42.277 65.520 1.00 14.94 62 ARG A O 1
ATOM 513 N N . ILE A 1 63 ? -48.319 44.469 65.038 1.00 14.14 63 ILE A N 1
ATOM 514 C CA . ILE A 1 63 ? -47.711 44.884 66.300 1.00 15.08 63 ILE A CA 1
ATOM 515 C C . ILE A 1 63 ? -48.557 44.327 67.444 1.00 16.80 63 ILE A C 1
ATOM 516 O O . ILE A 1 63 ? -48.031 43.796 68.427 1.00 16.64 63 ILE A O 1
ATOM 521 N N . LEU A 1 64 ? -49.874 44.439 67.307 1.00 17.39 64 LEU A N 1
ATOM 522 C CA . LEU A 1 64 ? -50.777 43.933 68.330 1.00 17.53 64 LEU A CA 1
ATOM 523 C C . LEU A 1 64 ? -50.621 42.423 68.466 1.00 17.63 64 LEU A C 1
ATOM 524 O O . LEU A 1 64 ? -50.656 41.884 69.574 1.00 17.91 64 LEU A O 1
ATOM 529 N N . ALA A 1 65 ? -50.434 41.750 67.333 1.00 16.66 65 ALA A N 1
ATOM 530 C CA . ALA A 1 65 ? -50.287 40.298 67.303 1.00 17.77 65 ALA A CA 1
ATOM 531 C C . ALA A 1 65 ? -49.013 39.794 67.976 1.00 18.64 65 ALA A C 1
ATOM 532 O O . ALA A 1 65 ? -48.908 38.607 68.282 1.00 20.15 65 ALA A O 1
ATOM 534 N N . VAL A 1 66 ? -48.041 40.677 68.192 1.00 17.75 66 VAL A N 1
ATOM 535 C CA . VAL A 1 66 ? -46.812 40.266 68.863 1.00 19.01 66 VAL A CA 1
ATOM 536 C C . VAL A 1 66 ? -46.727 40.883 70.256 1.00 19.90 66 VAL A C 1
ATOM 537 O O . VAL A 1 66 ? -45.671 40.877 70.892 1.00 19.64 66 VAL A O 1
ATOM 541 N N . GLY A 1 67 ? -47.852 41.419 70.720 1.00 19.88 67 GLY A N 1
ATOM 542 C CA . GLY A 1 67 ? -47.911 42.004 72.047 1.00 21.28 67 GLY A CA 1
ATOM 543 C C . GLY A 1 67 ? -47.425 43.431 72.200 1.00 22.77 67 GLY A C 1
ATOM 544 O O . GLY A 1 67 ? -47.216 43.889 73.327 1.00 23.23 67 GLY A O 1
ATOM 545 N N . GLY A 1 68 ? -47.254 44.142 71.088 1.00 20.92 68 GLY A N 1
ATOM 546 C CA . GLY A 1 68 ? -46.784 45.516 71.159 1.00 20.49 68 GLY A CA 1
ATOM 547 C C . GLY A 1 68 ? -47.878 46.570 71.123 1.00 18.43 68 GLY A C 1
ATOM 548 O O . GLY A 1 68 ? -49.067 46.249 71.045 1.00 18.34 68 GLY A O 1
ATOM 549 N N . ASN A 1 69 ? -47.468 47.836 71.181 1.00 19.56 69 ASN A N 1
ATOM 550 C CA . ASN A 1 69 ? -48.391 48.973 71.158 1.00 18.69 69 ASN A CA 1
ATOM 551 C C . ASN A 1 69 ? -48.201 49.798 69.882 1.00 18.58 69 ASN A C 1
ATOM 552 O O . ASN A 1 69 ? -47.190 50.480 69.726 1.00 17.97 69 ASN A O 1
ATOM 557 N N . PRO A 1 70 ? -49.171 49.751 68.957 1.00 18.95 70 PRO A N 1
ATOM 558 C CA . PRO A 1 70 ? -49.048 50.524 67.713 1.00 19.53 70 PRO A CA 1
ATOM 559 C C . PRO A 1 70 ? -49.194 52.011 68.017 1.00 19.95 70 PRO A C 1
ATOM 560 O O . PRO A 1 70 ? -50.023 52.387 68.844 1.00 19.34 70 PRO A O 1
ATOM 564 N N . VAL A 1 71 ? -48.406 52.856 67.357 1.00 20.10 71 VAL A N 1
ATOM 565 C CA . VAL A 1 71 ? -48.510 54.296 67.585 1.00 22.28 71 VAL A CA 1
ATOM 566 C C . VAL A 1 71 ? -49.908 54.745 67.167 1.00 23.77 71 VAL A C 1
ATOM 567 O O . VAL A 1 71 ? -50.273 54.673 65.990 1.00 24.92 71 VAL A O 1
ATOM 571 N N . GLY A 1 72 ? -50.687 55.209 68.141 1.00 25.43 72 GLY A N 1
ATOM 572 C CA . GLY A 1 72 ? -52.054 55.612 67.866 1.00 24.14 72 GLY A CA 1
ATOM 573 C C . GLY A 1 72 ? -52.447 57.071 68.008 1.00 22.60 72 GLY A C 1
ATOM 574 O O . GLY A 1 72 ? -53.610 57.367 68.274 1.00 21.78 72 GLY A O 1
ATOM 575 N N . THR A 1 73 ? -51.493 57.981 67.850 1.00 20.71 73 THR A N 1
ATOM 576 C CA . THR A 1 73 ? -51.792 59.411 67.911 1.00 18.95 73 THR A CA 1
ATOM 577 C C . THR A 1 73 ? -50.976 60.085 66.820 1.00 18.31 73 THR A C 1
ATOM 578 O O . THR A 1 73 ? -49.889 59.622 66.479 1.00 17.58 73 THR A O 1
ATOM 582 N N . LEU A 1 74 ? -51.506 61.170 66.267 1.00 17.30 74 LEU A N 1
ATOM 583 C CA . LEU A 1 74 ? -50.805 61.898 65.216 1.00 18.22 74 LEU A CA 1
ATOM 584 C C . LEU A 1 74 ? -49.507 62.504 65.744 1.00 18.04 74 LEU A C 1
ATOM 585 O O . LEU A 1 74 ? -48.504 62.573 65.032 1.00 17.46 74 LEU A O 1
ATOM 590 N N . THR A 1 75 ? -49.524 62.938 66.999 1.00 18.54 75 THR A N 1
ATOM 591 C CA . THR A 1 75 ? -48.338 63.529 67.596 1.00 20.30 75 THR A CA 1
ATOM 592 C C . THR A 1 75 ? -47.185 62.532 67.568 1.00 19.51 75 THR A C 1
ATOM 593 O O . THR A 1 75 ? -46.061 62.889 67.224 1.00 21.14 75 THR A O 1
ATOM 597 N N . GLU A 1 76 ? -47.470 61.282 67.915 1.00 19.29 76 GLU A N 1
ATOM 598 C CA . GLU A 1 76 ? -46.446 60.244 67.918 1.00 20.31 76 GLU A CA 1
ATOM 599 C C . GLU A 1 76 ? -45.979 59.903 66.502 1.00 19.76 76 GLU A C 1
ATOM 600 O O . GLU A 1 76 ? -44.791 59.673 66.273 1.00 20.91 76 GLU A O 1
ATOM 606 N N . CYS A 1 77 ? -46.910 59.864 65.554 1.00 18.54 77 CYS A N 1
ATOM 607 C CA . CYS A 1 77 ? -46.552 59.555 64.173 1.00 17.75 77 CYS A CA 1
ATOM 608 C C . CYS A 1 77 ? -45.637 60.633 63.604 1.00 18.83 77 CYS A C 1
ATOM 609 O O . CYS A 1 77 ? -44.667 60.331 62.908 1.00 19.37 77 CYS A O 1
ATOM 612 N N . LEU A 1 78 ? -45.945 61.892 63.901 1.00 18.34 78 LEU A N 1
ATOM 613 C CA . LEU A 1 78 ? -45.136 62.999 63.412 1.00 20.82 78 LEU A CA 1
ATOM 614 C C . LEU A 1 78 ? -43.726 62.940 63.997 1.00 22.09 78 LEU A C 1
ATOM 615 O O . LEU A 1 78 ? -42.759 63.332 63.345 1.00 23.62 78 LEU A O 1
ATOM 620 N N . GLU A 1 79 ? -43.614 62.436 65.221 1.00 23.25 79 GLU A N 1
ATOM 621 C CA . GLU A 1 79 ? -42.317 62.331 65.887 1.00 25.34 79 GLU A CA 1
ATOM 622 C C . GLU A 1 79 ? -41.447 61.208 65.327 1.00 24.57 79 GLU A C 1
ATOM 623 O O . GLU A 1 79 ? -40.220 61.286 65.384 1.00 25.94 79 GLU A O 1
ATOM 629 N N . GLN A 1 80 ? -42.071 60.167 64.783 1.00 21.68 80 GLN A N 1
ATOM 630 C CA . GLN A 1 80 ? -41.314 59.029 64.269 1.00 22.62 80 GLN A CA 1
ATOM 631 C C . GLN A 1 80 ? -41.176 58.943 62.753 1.00 21.78 80 GLN A C 1
ATOM 632 O O . GLN A 1 80 ? -40.266 58.289 62.250 1.00 21.69 80 GLN A O 1
ATOM 638 N N . SER A 1 81 ? -42.068 59.610 62.031 1.00 18.27 81 SER A N 1
ATOM 639 C CA . SER A 1 81 ? -42.065 59.569 60.568 1.00 17.20 81 SER A CA 1
ATOM 640 C C . SER A 1 81 ? -40.846 60.191 59.881 1.00 16.91 81 SER A C 1
ATOM 641 O O . SER A 1 81 ? -40.347 61.231 60.316 1.00 18.73 81 SER A O 1
ATOM 644 N N . ILE A 1 82 ? -40.361 59.545 58.818 1.00 16.69 82 ILE A N 1
ATOM 645 C CA . ILE A 1 82 ? -39.245 60.094 58.051 1.00 15.32 82 ILE A CA 1
ATOM 646 C C . ILE A 1 82 ? -39.862 60.779 56.836 1.00 14.87 82 ILE A C 1
ATOM 647 O O . ILE A 1 82 ? -39.159 61.327 55.984 1.00 14.27 82 ILE A O 1
ATOM 652 N N . VAL A 1 83 ? -41.191 60.733 56.767 1.00 13.27 83 VAL A N 1
ATOM 653 C CA . VAL A 1 83 ? -41.945 61.367 55.690 1.00 14.15 83 VAL A CA 1
ATOM 654 C C . VAL A 1 83 ? -42.397 62.732 56.205 1.00 14.04 83 VAL A C 1
ATOM 655 O O . VAL A 1 83 ? -42.993 62.826 57.278 1.00 14.19 83 VAL A O 1
ATOM 659 N N . LYS A 1 84 ? -42.107 63.785 55.447 1.00 14.05 84 LYS A N 1
ATOM 660 C CA . LYS A 1 84 ? -42.497 65.137 55.840 1.00 15.71 84 LYS A CA 1
ATOM 661 C C . LYS A 1 84 ? -43.914 65.463 55.401 1.00 16.30 84 LYS A C 1
ATOM 662 O O . LYS A 1 84 ? -44.417 64.903 54.429 1.00 16.75 84 LYS A O 1
ATOM 668 N N . GLU A 1 85 ? -44.551 66.386 56.113 1.00 18.23 85 GLU A N 1
ATOM 669 C CA . GLU A 1 85 ? -45.886 66.806 55.729 1.00 19.53 85 GLU A CA 1
ATOM 670 C C . GLU A 1 85 ? -45.699 67.700 54.515 1.00 21.09 85 GLU A C 1
ATOM 671 O O . GLU A 1 85 ? -44.622 68.272 54.314 1.00 20.02 85 GLU A O 1
ATOM 677 N N . ALA A 1 86 ? -46.746 67.824 53.710 1.00 22.61 86 ALA A N 1
ATOM 678 C CA . ALA A 1 86 ? -46.692 68.642 52.513 1.00 24.58 86 ALA A CA 1
ATOM 679 C C . ALA A 1 86 ? -46.420 70.095 52.863 1.00 26.96 86 ALA A C 1
ATOM 680 O O . ALA A 1 86 ? -46.940 70.620 53.849 1.00 26.95 86 ALA A O 1
ATOM 682 N N . ALA A 1 87 ? -45.586 70.735 52.055 1.00 27.85 87 ALA A N 1
ATOM 683 C CA . ALA A 1 87 ? -45.264 72.136 52.257 1.00 30.01 87 ALA A CA 1
ATOM 684 C C . ALA A 1 87 ? -46.359 72.921 51.551 1.00 30.42 87 ALA A C 1
ATOM 685 O O . ALA A 1 87 ? -47.365 72.349 51.127 1.00 29.38 87 ALA A O 1
ATOM 687 N N . LYS A 1 88 ? -46.167 74.224 51.415 1.00 31.68 88 LYS A N 1
ATOM 688 C CA . LYS A 1 88 ? -47.168 75.052 50.759 1.00 33.56 88 LYS A CA 1
ATOM 689 C C . LYS A 1 88 ? -46.746 75.391 49.330 1.00 32.45 88 LYS A C 1
ATOM 690 O O . LYS A 1 88 ? -45.765 76.105 49.124 1.00 35.38 88 LYS A O 1
ATOM 696 N N . GLY A 1 89 ? -47.476 74.872 48.348 1.00 30.79 89 GLY A N 1
ATOM 697 C CA . GLY A 1 89 ? -47.165 75.177 46.963 1.00 28.45 89 GLY A CA 1
ATOM 698 C C . GLY A 1 89 ? -46.339 74.157 46.203 1.00 28.06 89 GLY A C 1
ATOM 699 O O . GLY A 1 89 ? -45.115 74.102 46.342 1.00 27.81 89 GLY A O 1
ATOM 700 N N . TYR A 1 90 ? -47.016 73.349 45.395 1.00 24.58 90 TYR A N 1
ATOM 701 C CA . TYR A 1 90 ? -46.363 72.329 44.581 1.00 23.82 90 TYR A CA 1
ATOM 702 C C . TYR A 1 90 ? -46.953 72.300 43.184 1.00 23.86 90 TYR A C 1
ATOM 703 O O . TYR A 1 90 ? -48.126 72.613 42.987 1.00 25.91 90 TYR A O 1
ATOM 712 N N . SER A 1 91 ? -46.131 71.917 42.217 1.00 19.82 91 SER A N 1
ATOM 713 C CA . SER A 1 91 ? -46.590 71.750 40.848 1.00 18.59 91 SER A CA 1
ATOM 714 C C . SER A 1 91 ? -46.823 70.239 40.812 1.00 16.55 91 SER A C 1
ATOM 715 O O . SER A 1 91 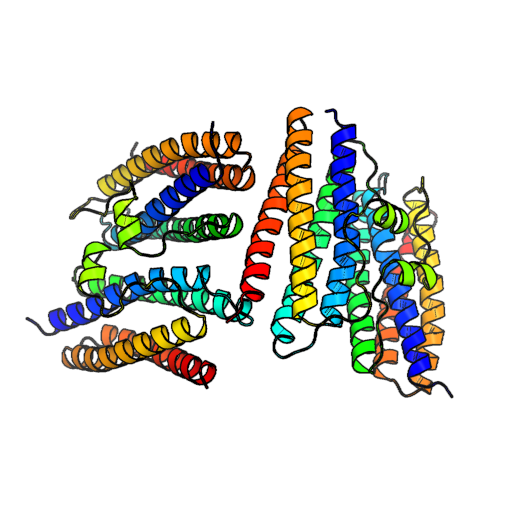? -46.410 69.538 41.735 1.00 15.86 91 SER A O 1
ATOM 718 N N . ALA A 1 92 ? -47.473 69.730 39.771 1.00 16.20 92 ALA A N 1
ATOM 719 C CA . ALA A 1 92 ? -47.707 68.289 39.677 1.00 16.32 92 ALA A CA 1
ATOM 720 C C . ALA A 1 92 ? -46.360 67.565 39.667 1.00 16.62 92 ALA A C 1
ATOM 721 O O . ALA A 1 92 ? -46.177 66.537 40.319 1.00 15.35 92 ALA A O 1
ATOM 723 N N . GLU A 1 93 ? -45.421 68.117 38.912 1.00 15.59 93 GLU A N 1
ATOM 724 C CA . GLU A 1 93 ? -44.089 67.541 38.803 1.00 16.29 93 GLU A CA 1
ATOM 725 C C . GLU A 1 93 ? -43.415 67.456 40.168 1.00 12.91 93 GLU A C 1
ATOM 726 O O . GLU A 1 93 ? -42.791 66.452 40.495 1.00 12.24 93 GLU A O 1
ATOM 732 N N . GLN A 1 94 ? -43.552 68.506 40.968 1.00 12.50 94 GLN A N 1
ATOM 733 C CA . GLN A 1 94 ? -42.930 68.529 42.286 1.00 12.00 94 GLN A CA 1
ATOM 734 C C . GLN A 1 94 ? -43.561 67.535 43.255 1.00 12.34 94 GLN A C 1
ATOM 735 O O . GLN A 1 94 ? -42.884 66.992 44.129 1.00 12.11 94 GLN A O 1
ATOM 741 N N . MET A 1 95 ? -44.859 67.295 43.109 1.00 13.15 95 MET A N 1
ATOM 742 C CA . MET A 1 95 ? -45.532 66.333 43.979 1.00 12.55 95 MET A CA 1
ATOM 743 C C . MET A 1 95 ? -45.010 64.924 43.709 1.00 12.75 95 MET A C 1
ATOM 744 O O . MET A 1 95 ? -44.682 64.188 44.640 1.00 12.21 95 MET A O 1
ATOM 749 N N . VAL A 1 96 ? -44.937 64.550 42.436 1.00 11.74 96 VAL A N 1
ATOM 750 C CA . VAL A 1 96 ? -44.460 63.223 42.069 1.00 12.64 96 VAL A CA 1
ATOM 751 C C . VAL A 1 96 ? -42.986 63.068 42.448 1.00 12.34 96 VAL A C 1
ATOM 752 O O . VAL A 1 96 ? -42.564 61.997 42.873 1.00 10.92 96 VAL A O 1
ATOM 756 N N . GLU A 1 97 ? -42.208 64.138 42.302 1.00 12.17 97 GLU A N 1
ATOM 757 C CA . GLU A 1 97 ? -40.796 64.080 42.678 1.00 12.35 97 GLU A CA 1
ATOM 758 C C . GLU A 1 97 ? -40.656 63.795 44.170 1.00 12.86 97 GLU A C 1
ATOM 759 O O . GLU A 1 97 ? -39.821 62.985 44.576 1.00 14.40 97 GLU A O 1
ATOM 765 N N . GLU A 1 98 ? -41.469 64.457 44.990 1.00 11.88 98 GLU A N 1
ATOM 766 C CA . GLU A 1 98 ? -41.376 64.247 46.430 1.00 13.09 98 GLU A CA 1
ATOM 767 C C . GLU A 1 98 ? -41.829 62.843 46.809 1.00 13.96 98 GLU A C 1
ATOM 768 O O . GLU A 1 98 ? -41.229 62.206 47.672 1.00 12.02 98 GLU A O 1
ATOM 774 N N . LEU A 1 99 ? -42.890 62.359 46.172 1.00 13.50 99 LEU A N 1
ATOM 775 C CA . LEU A 1 99 ? -43.350 61.007 46.469 1.00 14.48 99 LEU A CA 1
ATOM 776 C C . LEU A 1 99 ? -42.256 60.014 46.091 1.00 13.64 99 LEU A C 1
ATOM 777 O O . LEU A 1 99 ? -42.046 59.020 46.784 1.00 12.66 99 LEU A O 1
ATOM 782 N N . SER A 1 100 ? -41.554 60.281 44.992 1.00 13.77 100 SER A N 1
ATOM 783 C CA . SER A 1 100 ? -40.471 59.398 44.573 1.00 14.63 100 SER A CA 1
ATOM 784 C C . SER A 1 100 ? -39.391 59.391 45.653 1.00 14.47 100 SER A C 1
ATOM 785 O O . SER A 1 100 ? -38.862 58.338 46.001 1.00 12.95 100 SER A O 1
ATOM 788 N N . GLN A 1 101 ? -39.060 60.572 46.171 1.00 12.49 101 GLN A N 1
ATOM 789 C CA . GLN A 1 101 ? -38.059 60.677 47.232 1.00 12.95 101 GLN A CA 1
ATOM 790 C C . GLN A 1 101 ? -38.524 59.864 48.439 1.00 12.29 101 GLN A C 1
ATOM 791 O O . GLN A 1 101 ? -37.757 59.090 49.012 1.00 11.22 101 GLN A O 1
ATOM 797 N N . ASP A 1 102 ? -39.784 60.045 48.829 1.00 11.38 102 ASP A N 1
ATOM 798 C CA . ASP A 1 102 ? -40.327 59.308 49.968 1.00 11.64 102 ASP A CA 1
ATOM 799 C C . ASP A 1 102 ? -40.285 57.800 49.750 1.00 10.55 102 ASP A C 1
ATOM 800 O O . ASP A 1 102 ? -39.895 57.051 50.639 1.00 11.11 102 ASP A O 1
ATOM 805 N N . PHE A 1 103 ? -40.708 57.352 48.576 1.00 12.03 103 PHE A N 1
ATOM 806 C CA . PHE A 1 103 ? -40.711 55.924 48.296 1.00 11.65 103 PHE A CA 1
ATOM 807 C C . PHE A 1 103 ? -39.296 55.354 48.245 1.00 11.11 103 PHE A C 1
ATOM 808 O O . PHE A 1 103 ? -39.064 54.218 48.646 1.00 11.88 103 PHE A O 1
ATOM 816 N N . THR A 1 104 ? -38.346 56.142 47.757 1.00 12.45 104 THR A N 1
ATOM 817 C CA . THR A 1 104 ? -36.963 55.683 47.724 1.00 11.91 104 THR A CA 1
ATOM 818 C C . THR A 1 104 ? -36.489 55.524 49.168 1.00 11.28 104 THR A C 1
ATOM 819 O O . THR A 1 104 ? -35.877 54.519 49.525 1.00 11.61 104 THR A O 1
ATOM 823 N N . ASN A 1 105 ? -36.780 56.522 49.997 1.00 12.60 105 ASN A N 1
ATOM 824 C CA . ASN A 1 105 ? -36.366 56.483 51.398 1.00 13.00 105 ASN A CA 1
ATOM 825 C C . ASN A 1 105 ? -37.006 55.331 52.160 1.00 12.42 105 ASN A C 1
ATOM 826 O O . ASN A 1 105 ? -36.344 54.663 52.955 1.00 11.39 105 ASN A O 1
ATOM 831 N N . ILE A 1 106 ? -38.298 55.110 51.929 1.00 12.22 106 ILE A N 1
ATOM 832 C CA . ILE A 1 106 ? -39.019 54.038 52.609 1.00 11.49 106 ILE A CA 1
ATOM 833 C C . ILE A 1 106 ? -38.520 52.669 52.155 1.00 11.91 106 ILE A C 1
ATOM 834 O O . ILE A 1 106 ? -38.352 51.765 52.971 1.00 12.10 106 ILE A O 1
ATOM 839 N N . SER A 1 107 ? -38.260 52.514 50.860 1.00 11.78 107 SER A N 1
ATOM 840 C CA . SER A 1 107 ? -37.772 51.238 50.361 1.00 12.84 107 SER A CA 1
ATOM 841 C C . SER A 1 107 ? -36.443 50.898 51.032 1.00 12.77 107 SER A C 1
ATOM 842 O O . SER A 1 107 ? -36.195 49.747 51.373 1.00 12.19 107 SER A O 1
ATOM 845 N N . LYS A 1 108 ? -35.595 51.907 51.225 1.00 12.74 108 LYS A N 1
ATOM 846 C CA . LYS A 1 108 ? -34.296 51.689 51.861 1.00 13.06 108 LYS A CA 1
ATOM 847 C C . LYS A 1 108 ? -34.496 51.284 53.319 1.00 13.77 108 LYS A C 1
ATOM 848 O O . LYS A 1 108 ? -33.827 50.388 53.830 1.00 12.37 108 LYS A O 1
ATOM 854 N N . GLN A 1 109 ? -35.431 51.951 53.980 1.00 12.89 109 GLN A N 1
ATOM 855 C CA . GLN A 1 109 ? -35.737 51.665 55.370 1.00 13.96 109 GLN A CA 1
ATOM 856 C C . GLN A 1 109 ? -36.290 50.240 55.472 1.00 13.71 109 GLN A C 1
ATOM 857 O O . GLN A 1 109 ? -35.983 49.508 56.414 1.00 12.83 109 GLN A O 1
ATOM 863 N N . LEU A 1 110 ? -37.096 49.844 54.490 1.00 13.06 110 LEU A N 1
ATOM 864 C CA . LEU A 1 110 ? -37.680 48.505 54.487 1.00 12.78 110 LEU A CA 1
ATOM 865 C C . LEU A 1 110 ? -36.633 47.410 54.293 1.00 13.30 110 LEU A C 1
ATOM 866 O O . LEU A 1 110 ? -36.750 46.330 54.866 1.00 13.50 110 LEU A O 1
ATOM 871 N N . GLU A 1 111 ? -35.610 47.679 53.487 1.00 13.24 111 GLU A N 1
ATOM 872 C CA . GLU A 1 111 ? -34.564 46.686 53.267 1.00 13.88 111 GLU A CA 1
ATOM 873 C C . GLU A 1 111 ? -33.942 46.311 54.617 1.00 15.12 111 GLU A C 1
ATOM 874 O O . GLU A 1 111 ? -33.670 45.141 54.885 1.00 14.52 111 GLU A O 1
ATOM 880 N N . ASN A 1 112 ? -33.731 47.313 55.466 1.00 13.97 112 ASN A N 1
ATOM 881 C CA . ASN A 1 112 ? -33.152 47.097 56.788 1.00 15.68 112 ASN A CA 1
ATOM 882 C C . ASN A 1 112 ? -34.163 46.414 57.711 1.00 15.56 112 ASN A C 1
ATOM 883 O O . ASN A 1 112 ? -33.810 45.505 58.465 1.00 15.23 112 ASN A O 1
ATOM 888 N N . ALA A 1 113 ? -35.419 46.849 57.640 1.00 13.48 113 ALA A N 1
ATOM 889 C CA . ALA A 1 113 ? -36.478 46.276 58.468 1.00 13.54 113 ALA A CA 1
ATOM 890 C C . ALA A 1 113 ? -36.625 44.786 58.174 1.00 13.89 113 ALA A C 1
ATOM 891 O O . ALA A 1 113 ? -36.852 43.975 59.075 1.00 14.62 113 ALA A O 1
ATOM 893 N N . ILE A 1 114 ? -36.506 44.432 56.901 1.00 13.58 114 ILE A N 1
ATOM 894 C CA . ILE A 1 114 ? -36.614 43.043 56.491 1.00 13.37 114 ILE A CA 1
ATOM 895 C C . ILE A 1 114 ? -35.495 42.222 57.129 1.00 15.27 114 ILE A C 1
ATOM 896 O O . ILE A 1 114 ? -35.724 41.118 57.628 1.00 13.25 114 ILE A O 1
ATOM 901 N N . GLU A 1 115 ? -34.286 42.772 57.121 1.00 15.23 115 GLU A N 1
ATOM 902 C CA . GLU A 1 115 ? -33.139 42.081 57.694 1.00 18.46 115 GLU A CA 1
ATOM 903 C C . GLU A 1 115 ? -33.320 41.904 59.199 1.00 16.45 115 GLU A C 1
ATOM 904 O O . GLU A 1 115 ? -33.048 40.835 59.740 1.00 17.49 115 GLU A O 1
ATOM 910 N N . ILE A 1 116 ? -33.790 42.954 59.866 1.00 15.67 116 ILE A N 1
ATOM 911 C CA . ILE A 1 116 ? -34.017 42.923 61.309 1.00 15.55 116 ILE A CA 1
ATOM 912 C C . ILE A 1 116 ? -35.084 41.891 61.681 1.00 16.34 116 ILE A C 1
ATOM 913 O O . ILE A 1 116 ? -34.897 41.099 62.606 1.00 16.12 116 ILE A O 1
ATOM 918 N N . ALA A 1 117 ? -36.194 41.892 60.951 1.00 14.60 117 ALA A N 1
ATOM 919 C CA . ALA A 1 117 ? -37.275 40.948 61.218 1.00 15.24 117 ALA A CA 1
ATOM 920 C C . ALA A 1 117 ? -36.782 39.516 61.029 1.00 16.01 117 ALA A C 1
ATOM 921 O O . ALA A 1 117 ? -37.040 38.646 61.861 1.00 17.63 117 ALA A O 1
ATOM 923 N N . GLY A 1 118 ? -36.068 39.277 59.934 1.00 17.40 118 GLY A N 1
ATOM 924 C CA . GLY A 1 118 ? -35.556 37.943 59.671 1.00 18.10 118 GLY A CA 1
ATOM 925 C C . GLY A 1 118 ? -34.608 37.459 60.756 1.00 19.95 118 GLY A C 1
ATOM 926 O O . GLY A 1 118 ? -34.706 36.317 61.217 1.00 20.08 118 GLY A O 1
ATOM 927 N N . ASN A 1 119 ? -33.692 38.328 61.174 1.00 20.42 119 ASN A N 1
ATOM 928 C CA . ASN A 1 119 ? -32.729 37.959 62.207 1.00 20.80 119 ASN A CA 1
ATOM 929 C C . ASN A 1 119 ? -33.379 37.736 63.565 1.00 20.51 119 ASN A C 1
ATOM 930 O O . ASN A 1 119 ? -32.842 37.011 64.403 1.00 20.75 119 ASN A O 1
ATOM 935 N N . ALA A 1 120 ? -34.535 38.355 63.784 1.00 18.00 120 ALA A N 1
ATOM 936 C CA . ALA A 1 120 ? -35.251 38.201 65.046 1.00 16.92 120 ALA A CA 1
ATOM 937 C C . ALA A 1 120 ? -36.181 36.990 64.998 1.00 17.44 120 ALA A C 1
ATOM 938 O O . ALA A 1 120 ? -36.787 36.614 66.003 1.00 17.27 120 ALA A O 1
ATOM 940 N N . GLY A 1 121 ? -36.293 36.379 63.825 1.00 16.70 121 GLY A N 1
ATOM 941 C CA . GLY A 1 121 ? -37.165 35.230 63.684 1.00 16.78 121 GLY A CA 1
ATOM 942 C C . GLY A 1 121 ? -38.621 35.626 63.488 1.00 16.49 121 GLY A C 1
ATOM 943 O O . GLY A 1 121 ? -39.517 34.794 63.627 1.00 15.64 121 GLY A O 1
ATOM 944 N N . ASP A 1 122 ? -38.872 36.898 63.186 1.00 15.74 122 ASP A N 1
ATOM 945 C CA . ASP A 1 122 ? -40.243 37.352 62.958 1.00 15.17 122 ASP A CA 1
ATOM 946 C C . ASP A 1 122 ? -40.464 37.336 61.450 1.00 15.62 122 ASP A C 1
ATOM 947 O O . ASP A 1 122 ? -40.386 38.364 60.775 1.00 15.36 122 ASP A O 1
ATOM 952 N N . ASP A 1 123 ? -40.740 36.148 60.932 1.00 13.76 123 ASP A N 1
ATOM 953 C CA . ASP A 1 123 ? -40.934 35.952 59.507 1.00 14.44 123 ASP A CA 1
ATOM 954 C C . ASP A 1 123 ? -42.238 36.529 58.968 1.00 14.28 123 ASP A C 1
ATOM 955 O O . ASP A 1 123 ? -42.348 36.826 57.778 1.00 13.41 123 ASP A O 1
ATOM 960 N N . VAL A 1 124 ? -43.221 36.692 59.848 1.00 14.05 124 VAL A N 1
ATOM 961 C CA . VAL A 1 124 ? -44.502 37.265 59.458 1.00 13.76 124 VAL A CA 1
ATOM 962 C C . VAL A 1 124 ? -44.299 38.754 59.174 1.00 14.40 124 VAL A C 1
ATOM 963 O O . VAL A 1 124 ? -44.722 39.255 58.137 1.00 12.21 124 VAL A O 1
ATOM 967 N N . SER A 1 125 ? -43.649 39.458 60.098 1.00 13.73 125 SER A N 1
ATOM 968 C CA . SER A 1 125 ? -43.401 40.886 59.911 1.00 13.82 125 SER A CA 1
ATOM 969 C C . SER A 1 125 ? -42.488 41.083 58.704 1.00 14.21 125 SER A C 1
ATOM 970 O O . SER A 1 125 ? -42.664 42.017 57.919 1.00 13.15 125 SER A O 1
ATOM 973 N N . GLU A 1 126 ? -41.521 40.184 58.552 1.00 13.64 126 GLU A N 1
ATOM 974 C CA . GLU A 1 126 ? -40.596 40.243 57.431 1.00 14.35 126 GLU A CA 1
ATOM 975 C C . GLU A 1 126 ? -41.393 40.200 56.131 1.00 14.39 126 GLU A C 1
ATOM 976 O O . GLU A 1 126 ? -41.172 40.998 55.221 1.00 14.80 126 GLU A O 1
ATOM 982 N N . ASP A 1 127 ? -42.326 39.256 56.054 1.00 13.78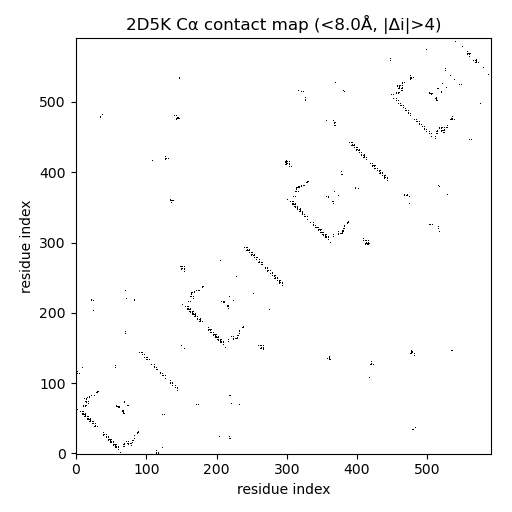 127 ASP A N 1
ATOM 983 C CA . ASP A 1 127 ? -43.165 39.086 54.868 1.00 14.51 127 ASP A CA 1
ATOM 984 C C . ASP A 1 127 ? -44.006 40.333 54.590 1.00 12.48 127 ASP A C 1
ATOM 985 O O . ASP A 1 127 ? -44.200 40.717 53.438 1.00 13.09 127 ASP A O 1
ATOM 990 N N . MET A 1 128 ? -44.511 40.961 55.647 1.00 13.21 128 MET A N 1
ATOM 991 C CA . MET A 1 128 ? -45.313 42.166 55.480 1.00 13.17 128 MET A CA 1
ATOM 992 C C . MET A 1 128 ? -44.455 43.301 54.927 1.00 12.30 128 MET A C 1
ATOM 993 O O . MET A 1 128 ? -44.914 44.070 54.087 1.00 12.23 128 MET A O 1
ATOM 998 N N . PHE A 1 129 ? -43.215 43.403 55.402 1.00 12.39 129 PHE A N 1
ATOM 999 C CA . PHE A 1 129 ? -42.311 44.447 54.920 1.00 12.74 129 PHE A CA 1
ATOM 1000 C C . PHE A 1 129 ? -41.985 44.196 53.451 1.00 12.93 129 PHE A C 1
ATOM 1001 O O . PHE A 1 129 ? -41.865 45.134 52.667 1.00 12.91 129 PHE A O 1
ATOM 1009 N N . ILE A 1 130 ? -41.835 42.926 53.084 1.00 11.97 130 ILE A N 1
ATOM 1010 C CA . ILE A 1 130 ? -41.527 42.565 51.700 1.00 13.43 130 ILE A CA 1
ATOM 1011 C C . ILE A 1 130 ? -42.692 42.949 50.799 1.00 13.26 130 ILE A C 1
ATOM 1012 O O . ILE A 1 130 ? -42.494 43.473 49.704 1.00 12.24 130 ILE A O 1
ATOM 1017 N N . GLY A 1 131 ? -43.906 42.662 51.260 1.00 13.76 131 GLY A N 1
ATOM 1018 C CA . GLY A 1 131 ? -45.090 42.997 50.487 1.00 13.27 131 GLY A CA 1
ATOM 1019 C C . GLY A 1 131 ? -45.169 44.491 50.246 1.00 12.10 131 GLY A C 1
ATOM 1020 O O . GLY A 1 131 ? -45.486 44.944 49.145 1.00 12.05 131 GLY A O 1
ATOM 1021 N N . MET A 1 132 ? -44.889 45.267 51.286 1.00 12.27 132 MET A N 1
ATOM 1022 C CA . MET A 1 132 ? -44.917 46.721 51.174 1.00 12.32 132 MET A CA 1
ATOM 1023 C C . MET A 1 132 ? -43.824 47.212 50.219 1.00 12.15 132 MET A C 1
ATOM 1024 O O . MET A 1 132 ? -44.078 48.042 49.346 1.00 13.29 132 MET A O 1
ATOM 1029 N N . GLN A 1 133 ? -42.610 46.696 50.385 1.00 11.80 133 GLN A N 1
ATOM 1030 C CA . GLN A 1 133 ? -41.500 47.107 49.529 1.00 10.97 133 GLN A CA 1
ATOM 1031 C C . GLN A 1 133 ? -41.818 46.789 48.066 1.00 12.04 133 GLN A C 1
ATOM 1032 O O . GLN A 1 133 ? -41.429 47.522 47.158 1.00 11.01 133 GLN A O 1
ATOM 1038 N N . THR A 1 134 ? -42.523 45.687 47.838 1.00 11.65 134 THR A N 1
ATOM 1039 C CA . THR A 1 134 ? -42.885 45.309 46.476 1.00 13.14 134 THR A CA 1
ATOM 1040 C C . THR A 1 134 ? -43.681 46.433 45.818 1.00 12.50 134 THR A C 1
ATOM 1041 O O . THR A 1 134 ? -43.351 46.888 44.723 1.00 12.71 134 THR A O 1
ATOM 1045 N N . SER A 1 135 ? -44.734 46.875 46.496 1.00 12.98 135 SER A N 1
ATOM 1046 C CA . SER A 1 135 ? -45.589 47.930 45.972 1.00 14.41 135 SER A CA 1
ATOM 1047 C C . SER A 1 135 ? -44.848 49.261 45.888 1.00 13.10 135 SER A C 1
ATOM 1048 O O . SER A 1 135 ? -44.944 49.974 44.888 1.00 12.03 135 SER A O 1
ATOM 1051 N N . VAL A 1 136 ? -44.111 49.589 46.944 1.00 12.28 136 VAL A N 1
ATOM 1052 C CA . VAL A 1 136 ? -43.353 50.837 46.986 1.00 12.00 136 VAL A CA 1
ATOM 1053 C C . VAL A 1 136 ? -42.406 50.958 45.792 1.00 11.99 136 VAL A C 1
ATOM 1054 O O . VAL A 1 136 ? -42.364 51.998 45.131 1.00 12.41 136 VAL A O 1
ATOM 1058 N N . ASP A 1 137 ? -41.651 49.899 45.509 1.00 12.29 137 ASP A N 1
ATOM 1059 C CA . ASP A 1 137 ? -40.710 49.924 44.391 1.00 11.87 137 ASP A CA 1
ATOM 1060 C C . ASP A 1 137 ? -41.426 50.023 43.047 1.00 11.14 137 ASP A C 1
ATOM 1061 O O . ASP A 1 137 ? -40.943 50.681 42.129 1.00 11.54 137 ASP A O 1
ATOM 1066 N N . LYS A 1 138 ? -42.567 49.348 42.929 1.00 11.84 138 LYS A N 1
ATOM 1067 C CA . LYS A 1 138 ? -43.333 49.372 41.684 1.00 13.23 138 LYS A CA 1
ATOM 1068 C C . LYS A 1 138 ? -43.834 50.790 41.432 1.00 13.15 138 LYS A C 1
ATOM 1069 O O . LYS A 1 138 ? -43.682 51.327 40.335 1.00 12.77 138 LYS A O 1
ATOM 1075 N N . HIS A 1 139 ? -44.425 51.401 42.454 1.00 13.45 139 HIS A N 1
ATOM 1076 C CA . HIS A 1 139 ? -44.922 52.770 42.327 1.00 14.42 139 HIS A CA 1
ATOM 1077 C C . HIS A 1 139 ? -43.784 53.736 42.000 1.00 13.21 139 HIS A C 1
ATOM 1078 O O . HIS A 1 139 ? -43.943 54.643 41.185 1.00 12.29 139 HIS A O 1
ATOM 1085 N N . ASN A 1 140 ? -42.635 53.543 42.641 1.00 14.18 140 ASN A N 1
ATOM 1086 C CA . ASN A 1 140 ? -41.495 54.420 42.402 1.00 13.96 140 ASN A CA 1
ATOM 1087 C C . ASN A 1 140 ? -41.068 54.365 40.934 1.00 14.14 140 ASN A C 1
ATOM 1088 O O . ASN A 1 140 ? -40.725 55.389 40.342 1.00 14.15 140 ASN A O 1
ATOM 1093 N N . TRP A 1 141 ? -41.077 53.174 40.337 1.00 12.14 141 TRP A N 1
ATOM 1094 C CA . TRP A 1 141 ? -40.714 53.075 38.929 1.00 12.31 141 TRP A CA 1
ATOM 1095 C C . TRP A 1 141 ? -41.695 53.927 38.116 1.00 12.45 141 TRP A C 1
ATOM 1096 O O . TRP A 1 141 ? -41.297 54.668 37.215 1.00 12.52 141 TRP A O 1
ATOM 1107 N N . MET A 1 142 ? -42.981 53.823 38.438 1.00 11.86 142 MET A N 1
ATOM 1108 C CA . MET A 1 142 ? -43.992 54.601 37.726 1.00 12.49 142 MET A CA 1
ATOM 1109 C C . MET A 1 142 ? -43.773 56.102 37.902 1.00 12.94 142 MET A C 1
ATOM 1110 O O . MET A 1 142 ? -43.901 56.869 36.941 1.00 12.47 142 MET A O 1
ATOM 1115 N N . PHE A 1 143 ? -43.451 56.524 39.123 1.00 12.75 143 PHE A N 1
ATOM 1116 C CA . PHE A 1 143 ? -43.202 57.941 39.382 1.00 14.37 143 PHE A CA 1
ATOM 1117 C C . PHE A 1 143 ? -42.036 58.423 38.527 1.00 13.98 143 PHE A C 1
ATOM 1118 O O . PHE A 1 143 ? -42.120 59.463 37.875 1.00 14.24 143 PHE A O 1
ATOM 1126 N N . LYS A 1 144 ? -40.940 57.671 38.542 1.00 13.11 144 LYS A N 1
ATOM 1127 C CA . LYS A 1 144 ? -39.767 58.052 37.762 1.00 13.67 144 LYS A CA 1
ATOM 1128 C C . LYS A 1 144 ? -40.072 58.085 36.269 1.00 14.67 144 LYS A C 1
ATOM 1129 O O . LYS A 1 144 ? -39.547 58.931 35.542 1.00 13.05 144 LYS A O 1
ATOM 1135 N N . SER A 1 145 ? -40.927 57.175 35.812 1.00 14.18 145 SER A N 1
ATOM 1136 C CA . SER A 1 145 ? -41.297 57.146 34.399 1.00 14.61 145 SER A CA 1
ATOM 1137 C C . SER A 1 145 ? -42.088 58.405 34.043 1.00 14.67 145 SER A C 1
ATOM 1138 O O . SER A 1 145 ? -41.858 59.019 33.000 1.00 14.60 145 SER A O 1
ATOM 1141 N N . TYR A 1 146 ? -43.024 58.780 34.909 1.00 13.37 146 TYR A N 1
ATOM 1142 C CA . TYR A 1 146 ? -43.841 59.974 34.698 1.00 14.55 146 TYR A CA 1
ATOM 1143 C C . TYR A 1 146 ? -42.939 61.210 34.605 1.00 15.08 146 TYR A C 1
ATOM 1144 O O . TYR A 1 146 ? -43.153 62.096 33.772 1.00 12.50 146 TYR A O 1
ATOM 1153 N N . LEU A 1 147 ? -41.929 61.252 35.468 1.00 13.50 147 LEU A N 1
ATOM 1154 C CA . LEU A 1 147 ? -40.994 62.374 35.529 1.00 14.90 147 LEU A CA 1
ATOM 1155 C C . LEU A 1 147 ? -39.964 62.455 34.401 1.00 17.76 147 LEU A C 1
ATOM 1156 O O . LEU A 1 147 ? -39.339 63.499 34.208 1.00 18.61 147 LEU A O 1
ATOM 1161 N N . SER A 1 148 ? -39.778 61.368 33.661 1.00 18.25 148 SER A N 1
ATOM 1162 C CA . SER A 1 148 ? -38.790 61.356 32.584 1.00 21.43 148 SER A CA 1
ATOM 1163 C C . SER A 1 148 ? -39.052 62.410 31.514 1.00 22.49 148 SER A C 1
ATOM 1164 O O . SER A 1 148 ? -40.184 62.597 31.072 1.00 20.85 148 SER A O 1
ATOM 1167 N N . LEU A 1 149 ? -37.991 63.095 31.098 1.00 24.55 149 LEU A N 1
ATOM 1168 C CA . LEU A 1 149 ? -38.109 64.140 30.089 1.00 27.79 149 LEU A CA 1
ATOM 1169 C C . LEU A 1 149 ? -38.389 63.571 28.705 1.00 30.57 149 LEU A C 1
ATOM 1170 O O . LEU A 1 149 ? -37.665 62.705 28.217 1.00 30.18 149 LEU A O 1
ATOM 1175 N N . GLU A 1 150 ? -39.452 64.076 28.087 1.00 34.52 150 GLU A N 1
ATOM 1176 C CA . GLU A 1 150 ? -39.871 63.655 26.756 1.00 39.36 150 GLU A CA 1
ATOM 1177 C C . GLU A 1 150 ? -39.286 64.593 25.705 1.00 40.70 150 GLU A C 1
ATOM 1178 O O . GLU A 1 150 ? -40.009 65.518 25.275 1.00 42.34 150 GLU A O 1
ATOM 1184 N N . ALA B 1 2 ? -73.989 89.069 58.953 1.00 41.96 2 ALA B N 1
ATOM 1185 C CA . ALA B 1 2 ? -74.008 88.592 57.540 1.00 40.40 2 ALA B CA 1
ATOM 1186 C C . ALA B 1 2 ? -72.745 87.799 57.229 1.00 39.76 2 ALA B C 1
ATOM 1187 O O . ALA B 1 2 ? -71.713 88.369 56.875 1.00 40.92 2 ALA B O 1
ATOM 1189 N N . SER B 1 3 ? -72.832 86.480 57.364 1.00 37.04 3 SER B N 1
ATOM 1190 C CA . SER B 1 3 ? -71.696 85.606 57.099 1.00 33.74 3 SER B CA 1
ATOM 1191 C C . SER B 1 3 ? -71.318 85.641 55.621 1.00 31.51 3 SER B C 1
ATOM 1192 O O . SER B 1 3 ? -72.168 85.867 54.758 1.00 30.58 3 SER B O 1
ATOM 1195 N N . ASN B 1 4 ? -70.039 85.423 55.331 1.00 29.71 4 ASN B N 1
ATOM 1196 C CA . ASN B 1 4 ? -69.566 85.411 53.952 1.00 28.19 4 ASN B CA 1
ATOM 1197 C C . ASN B 1 4 ? -68.915 84.067 53.650 1.00 26.63 4 ASN B C 1
ATOM 1198 O O . ASN B 1 4 ? -68.827 83.204 54.525 1.00 24.63 4 ASN B O 1
ATOM 1203 N N . GLN B 1 5 ? -68.458 83.897 52.415 1.00 26.03 5 GLN B N 1
ATOM 1204 C CA . GLN B 1 5 ? -67.837 82.646 51.994 1.00 25.33 5 GLN B CA 1
ATOM 1205 C C . GLN B 1 5 ? -66.668 82.253 52.888 1.00 26.17 5 GLN B C 1
ATOM 1206 O O . GLN B 1 5 ? -66.505 81.082 53.233 1.00 25.74 5 GLN B O 1
ATOM 1212 N N . GLN B 1 6 ? -65.856 83.238 53.258 1.00 26.05 6 GLN B N 1
ATOM 1213 C CA . GLN B 1 6 ? -64.698 83.004 54.111 1.00 26.82 6 GLN B CA 1
ATOM 1214 C C . GLN B 1 6 ? -65.113 82.374 55.438 1.00 25.07 6 GLN B C 1
ATOM 1215 O O . GLN B 1 6 ? -64.427 81.490 55.956 1.00 24.96 6 GLN B O 1
ATOM 1221 N N . ASP B 1 7 ? -66.230 82.838 55.990 1.00 22.65 7 ASP B N 1
ATOM 1222 C CA . ASP B 1 7 ? -66.731 82.305 57.251 1.00 21.51 7 ASP B CA 1
ATOM 1223 C C . ASP B 1 7 ? -67.092 80.835 57.081 1.00 19.74 7 ASP B C 1
ATOM 1224 O O . ASP B 1 7 ? -66.888 80.028 57.988 1.00 20.07 7 ASP B O 1
ATOM 1229 N N . VAL B 1 8 ? -67.640 80.494 55.918 1.00 19.25 8 VAL B N 1
ATOM 1230 C CA . VAL B 1 8 ? -68.028 79.114 55.646 1.00 17.85 8 VAL B CA 1
ATOM 1231 C C . VAL B 1 8 ? -66.791 78.230 55.505 1.00 19.05 8 VAL B C 1
ATOM 1232 O O . VAL B 1 8 ? -66.768 77.104 56.000 1.00 17.69 8 VAL B O 1
ATOM 1236 N N . VAL B 1 9 ? -65.762 78.738 54.833 1.00 17.94 9 VAL B N 1
ATOM 1237 C CA . VAL B 1 9 ? -64.532 77.968 54.669 1.00 19.49 9 VAL B CA 1
ATOM 1238 C C . VAL B 1 9 ? -63.960 77.626 56.042 1.00 20.15 9 VAL B C 1
ATOM 1239 O O . VAL B 1 9 ? -63.443 76.531 56.258 1.00 19.42 9 VAL B O 1
ATOM 1243 N N . LYS B 1 10 ? -64.062 78.572 56.969 1.00 20.46 10 LYS B N 1
ATOM 1244 C CA . LYS B 1 10 ? -63.576 78.378 58.329 1.00 21.85 10 LYS B CA 1
ATOM 1245 C C . LYS B 1 10 ? -64.331 77.209 58.971 1.00 20.82 10 LYS B C 1
ATOM 1246 O O . LYS B 1 10 ? -63.738 76.375 59.659 1.00 18.50 10 LYS B O 1
ATOM 1252 N N . GLU B 1 11 ? -65.642 77.159 58.745 1.00 18.50 11 GLU B N 1
ATOM 1253 C CA . GLU B 1 11 ? -66.471 76.086 59.289 1.00 17.65 11 GLU B CA 1
ATOM 1254 C C . GLU B 1 11 ? -66.128 74.752 58.628 1.00 17.15 11 GLU B C 1
ATOM 1255 O O . GLU B 1 11 ? -66.118 73.710 59.286 1.00 16.90 11 GLU B O 1
ATOM 1261 N N . LEU B 1 12 ? -65.863 74.786 57.325 1.00 15.37 12 LEU B N 1
ATOM 1262 C CA . LEU B 1 12 ? -65.515 73.574 56.592 1.00 16.43 12 LEU B CA 1
ATOM 1263 C C . LEU B 1 12 ? -64.180 73.016 57.084 1.00 17.58 12 LEU B C 1
ATOM 1264 O O . LEU B 1 12 ? -64.054 71.811 57.324 1.00 16.35 12 LEU B O 1
ATOM 1269 N N . ASN B 1 13 ? -63.188 73.887 57.244 1.00 17.06 13 ASN B N 1
ATOM 1270 C CA . ASN B 1 13 ? -61.883 73.437 57.719 1.00 18.53 13 ASN B CA 1
ATOM 1271 C C . ASN B 1 13 ? -61.944 72.923 59.152 1.00 19.67 13 ASN B C 1
ATOM 1272 O O . ASN B 1 13 ? -61.201 72.014 59.518 1.00 20.24 13 ASN B O 1
ATOM 1277 N N . GLN B 1 14 ? -62.827 73.501 59.960 1.00 19.95 14 GLN B N 1
ATOM 1278 C CA . GLN B 1 14 ? -62.977 73.057 61.340 1.00 19.52 14 GLN B CA 1
ATOM 1279 C C . GLN B 1 14 ? -63.344 71.576 61.330 1.00 18.25 14 GLN B C 1
ATOM 1280 O O . GLN B 1 14 ? -62.838 70.801 62.140 1.00 16.55 14 GLN B O 1
ATOM 1286 N N . GLN B 1 15 ? -64.219 71.181 60.405 1.00 16.59 15 GLN B N 1
ATOM 1287 C CA . GLN B 1 15 ? -64.621 69.783 60.311 1.00 16.47 15 GLN B CA 1
ATOM 1288 C C . GLN B 1 15 ? -63.533 68.924 59.668 1.00 18.04 15 GLN B C 1
ATOM 1289 O O . GLN B 1 15 ? -63.359 67.768 60.042 1.00 16.41 15 GLN B O 1
ATOM 1295 N N . VAL B 1 16 ? -62.801 69.472 58.701 1.00 19.91 16 VAL B N 1
ATOM 1296 C CA . VAL B 1 16 ? -61.730 68.692 58.081 1.00 20.01 16 VAL B CA 1
ATOM 1297 C C . VAL B 1 16 ? -60.747 68.334 59.192 1.00 19.45 16 VAL B C 1
ATOM 1298 O O . VAL B 1 16 ? -60.256 67.203 59.267 1.00 19.00 16 VAL B O 1
ATOM 1302 N N . ALA B 1 17 ? -60.485 69.304 60.064 1.00 18.00 17 ALA B N 1
ATOM 1303 C CA . ALA B 1 17 ? -59.579 69.113 61.192 1.00 19.05 17 ALA B CA 1
ATOM 1304 C C . ALA B 1 17 ? -60.139 68.085 62.174 1.00 17.12 17 ALA B C 1
ATOM 1305 O O . ALA B 1 17 ? -59.443 67.141 62.549 1.00 15.93 17 ALA B O 1
ATOM 1307 N N . ASN B 1 18 ? -61.393 68.269 62.588 1.00 16.20 18 ASN B N 1
ATOM 1308 C CA . ASN B 1 18 ? -62.037 67.341 63.521 1.00 15.32 18 ASN B CA 1
ATOM 1309 C C . ASN B 1 18 ? -61.976 65.896 63.046 1.00 15.73 18 ASN B C 1
ATOM 1310 O O . ASN B 1 18 ? -61.594 65.000 63.793 1.00 15.82 18 ASN B O 1
ATOM 1315 N N . TRP B 1 19 ? -62.370 65.673 61.798 1.00 14.55 19 TRP B N 1
ATOM 1316 C CA . TRP B 1 19 ? -62.411 64.324 61.272 1.00 14.25 19 TRP B CA 1
ATOM 1317 C C . TRP B 1 19 ? -61.065 63.720 60.914 1.00 14.98 19 TRP B C 1
ATOM 1318 O O . TRP B 1 19 ? -60.928 62.499 60.861 1.00 15.08 19 TRP B O 1
ATOM 1329 N N . THR B 1 20 ? -60.068 64.563 60.688 1.00 14.54 20 THR B N 1
ATOM 1330 C CA . THR B 1 20 ? -58.742 64.040 60.398 1.00 16.20 20 THR B CA 1
ATOM 1331 C C . THR B 1 20 ? -58.220 63.492 61.728 1.00 15.28 20 THR B C 1
ATOM 1332 O O . THR B 1 20 ? -57.641 62.410 61.780 1.00 15.88 20 THR B O 1
ATOM 1336 N N . VAL B 1 21 ? -58.442 64.236 62.808 1.00 14.77 21 VAL B N 1
ATOM 1337 C CA . VAL B 1 21 ? -58.004 63.780 64.124 1.00 14.85 21 VAL B CA 1
ATOM 1338 C C . VAL B 1 21 ? -58.810 62.546 64.524 1.00 14.69 21 VAL B C 1
ATOM 1339 O O . VAL B 1 21 ? -58.251 61.565 65.023 1.00 13.17 21 VAL B O 1
ATOM 1343 N N . ALA B 1 22 ? -60.121 62.591 64.293 1.00 13.97 22 ALA B N 1
ATOM 1344 C CA . ALA B 1 22 ? -60.993 61.468 64.632 1.00 13.56 22 ALA B CA 1
ATOM 1345 C C . ALA B 1 22 ? -60.601 60.217 63.855 1.00 14.08 22 ALA B C 1
ATOM 1346 O O . ALA B 1 22 ? -60.693 59.101 64.367 1.00 14.22 22 ALA B O 1
ATOM 1348 N N . TYR B 1 23 ? -60.164 60.409 62.615 1.00 15.21 23 TYR B N 1
ATOM 1349 C CA . TYR B 1 23 ? -59.753 59.293 61.765 1.00 15.61 23 TYR B CA 1
ATOM 1350 C C . TYR B 1 23 ? -58.709 58.436 62.478 1.00 14.70 23 TYR B C 1
ATOM 1351 O O . TYR B 1 23 ? -58.810 57.207 62.514 1.00 15.91 23 TYR B O 1
ATOM 1360 N N . THR B 1 24 ? -57.705 59.089 63.047 1.00 14.55 24 THR B N 1
ATOM 1361 C CA . THR B 1 24 ? -56.650 58.373 63.755 1.00 13.84 24 THR B CA 1
ATOM 1362 C C . THR B 1 24 ? -57.111 57.897 65.133 1.00 14.22 24 THR B C 1
ATOM 1363 O O . THR B 1 24 ? -56.731 56.811 65.574 1.00 13.63 24 THR B O 1
ATOM 1367 N N . LYS B 1 25 ? -57.939 58.684 65.813 1.00 15.13 25 LYS B N 1
ATOM 1368 C CA . LYS B 1 25 ? -58.414 58.247 67.121 1.00 15.41 25 LYS B CA 1
ATOM 1369 C C . LYS B 1 25 ? -59.252 56.986 66.954 1.00 15.84 25 LYS B C 1
ATOM 1370 O O . LYS B 1 25 ? -59.221 56.094 67.805 1.00 14.54 25 LYS B O 1
ATOM 1376 N N . LEU B 1 26 ? -59.993 56.903 65.851 1.00 14.89 26 LEU B N 1
ATOM 1377 C CA . LEU B 1 26 ? -60.820 55.731 65.593 1.00 14.78 26 LEU B CA 1
ATOM 1378 C C . LEU B 1 26 ? -59.951 54.516 65.275 1.00 14.01 26 LEU B C 1
ATOM 1379 O O . LEU B 1 26 ? -60.351 53.390 65.538 1.00 13.98 26 LEU B O 1
ATOM 1384 N N . HIS B 1 27 ? -58.769 54.738 64.702 1.00 14.85 27 HIS B N 1
ATOM 1385 C CA . HIS B 1 27 ? -57.864 53.627 64.427 1.00 15.03 27 HIS B CA 1
ATOM 1386 C C . HIS B 1 27 ? -57.353 53.130 65.772 1.00 14.40 27 HIS B C 1
ATOM 1387 O O . HIS B 1 27 ? -57.256 51.928 66.010 1.00 14.48 27 HIS B O 1
ATOM 1394 N N . ASN B 1 28 ? -57.030 54.075 66.649 1.00 14.25 28 ASN B N 1
ATOM 1395 C CA . ASN B 1 28 ? -56.539 53.752 67.984 1.00 13.88 28 ASN B CA 1
ATOM 1396 C C . ASN B 1 28 ? -57.561 52.875 68.707 1.00 14.63 28 ASN B C 1
ATOM 1397 O O . ASN B 1 28 ? -57.217 51.822 69.248 1.00 14.50 28 ASN B O 1
ATOM 1402 N N . PHE B 1 29 ? -58.823 53.297 68.706 1.00 14.53 29 PHE B N 1
ATOM 1403 C CA . PHE B 1 29 ? -59.864 52.523 69.377 1.00 14.87 29 PHE B CA 1
ATOM 1404 C C . PHE B 1 29 ? -60.053 51.173 68.685 1.00 14.63 29 PHE B C 1
ATOM 1405 O O . PHE B 1 29 ? -60.276 50.157 69.336 1.00 14.83 29 PHE B O 1
ATOM 1413 N N . HIS B 1 30 ? -59.953 51.181 67.360 1.00 13.93 30 HIS B N 1
ATOM 1414 C CA . HIS B 1 30 ? -60.080 49.979 66.539 1.00 14.52 30 HIS B CA 1
ATOM 1415 C C . HIS B 1 30 ? -59.014 48.955 66.951 1.00 14.70 30 HIS B C 1
ATOM 1416 O O . HIS B 1 30 ? -59.279 47.755 67.012 1.00 14.64 30 HIS B O 1
ATOM 1423 N N . TRP B 1 31 ? -57.813 49.439 67.259 1.00 13.31 31 TRP B N 1
ATOM 1424 C CA . TRP B 1 31 ? -56.712 48.559 67.638 1.00 13.93 31 TRP B CA 1
ATOM 1425 C C . TRP B 1 31 ? -56.682 48.159 69.105 1.00 15.73 31 TRP B C 1
ATOM 1426 O O . TRP B 1 31 ? -56.413 47.004 69.437 1.00 16.03 31 TRP B O 1
ATOM 1437 N N . TYR B 1 32 ? -56.952 49.122 69.978 1.00 16.11 32 TYR B N 1
ATOM 1438 C CA . TYR B 1 32 ? -56.876 48.897 71.416 1.00 15.52 32 TYR B CA 1
ATOM 1439 C C . TYR B 1 32 ? -58.120 48.438 72.164 1.00 17.18 32 TYR B C 1
ATOM 1440 O O . TYR B 1 32 ? -58.041 48.149 73.360 1.00 16.37 32 TYR B O 1
ATOM 1449 N N . VAL B 1 33 ? -59.262 48.369 71.486 1.00 15.60 33 VAL B N 1
ATOM 1450 C CA . VAL B 1 33 ? -60.486 47.945 72.156 1.00 16.11 33 VAL B CA 1
ATOM 1451 C C . VAL B 1 33 ? -60.345 46.523 72.691 1.00 17.89 33 VAL B C 1
ATOM 1452 O O . VAL B 1 33 ? -59.755 45.656 72.044 1.00 18.32 33 VAL B O 1
ATOM 1456 N N . LYS B 1 34 ? -60.872 46.292 73.889 1.00 18.65 34 LYS B N 1
ATOM 1457 C CA . LYS B 1 34 ? -60.793 44.977 74.510 1.00 19.97 34 LYS B CA 1
ATOM 1458 C C . LYS B 1 34 ? -62.096 44.613 75.208 1.00 19.32 34 LYS B C 1
ATOM 1459 O O . LYS B 1 34 ? -62.959 45.465 75.413 1.00 19.52 34 LYS B O 1
ATOM 1465 N N . GLY B 1 35 ? -62.236 43.341 75.561 1.00 18.76 35 GLY B N 1
ATOM 1466 C CA . GLY B 1 35 ? -63.445 42.903 76.232 1.00 19.99 35 GLY B CA 1
ATOM 1467 C C . GLY B 1 35 ? -64.352 42.055 75.364 1.00 21.31 35 GLY B C 1
ATOM 1468 O O . GLY B 1 35 ? -64.085 41.864 74.177 1.00 20.12 35 GLY B O 1
ATOM 1469 N N . PRO B 1 36 ? -65.452 41.541 75.934 1.00 21.50 36 PRO B N 1
ATOM 1470 C CA . PRO B 1 36 ? -66.428 40.697 75.237 1.00 22.82 36 PRO B CA 1
ATOM 1471 C C . PRO B 1 36 ? -67.105 41.304 74.009 1.00 22.27 36 PRO B C 1
ATOM 1472 O O . PRO B 1 36 ? -67.683 40.577 73.203 1.00 22.69 36 PRO B O 1
ATOM 1476 N N . ASN B 1 37 ? -67.038 42.624 73.863 1.00 22.04 37 ASN B N 1
ATOM 1477 C CA . ASN B 1 37 ? -67.647 43.284 72.712 1.00 21.40 37 ASN B CA 1
ATOM 1478 C C . ASN B 1 37 ? -66.592 43.628 71.662 1.00 21.44 37 ASN B C 1
ATOM 1479 O O . ASN B 1 37 ? -66.837 44.439 70.767 1.00 20.53 37 ASN B O 1
ATOM 1484 N N . PHE B 1 38 ? -65.424 43.002 71.771 1.00 19.08 38 PHE B N 1
ATOM 1485 C CA . PHE B 1 38 ? -64.333 43.255 70.838 1.00 18.49 38 PHE B CA 1
ATOM 1486 C C . PHE B 1 38 ? -64.705 43.138 69.368 1.00 17.73 38 PHE B C 1
ATOM 1487 O O . PHE B 1 38 ? -64.443 44.041 68.579 1.00 17.89 38 PHE B O 1
ATOM 1495 N N . PHE B 1 39 ? -65.298 42.016 68.988 1.00 18.31 39 PHE B N 1
ATOM 1496 C CA . PHE B 1 39 ? -65.626 41.820 67.584 1.00 20.25 39 PHE B CA 1
ATOM 1497 C C . PHE B 1 39 ? -66.552 42.880 66.999 1.00 21.78 39 PHE B C 1
ATOM 1498 O O . PHE B 1 39 ? -66.284 43.404 65.918 1.00 21.45 39 PHE B O 1
ATOM 1506 N N . SER B 1 40 ? -67.623 43.221 67.710 1.00 21.77 40 SER B N 1
ATOM 1507 C CA . SER B 1 40 ? -68.546 44.237 67.212 1.00 22.95 40 SER B CA 1
ATOM 1508 C C . SER B 1 40 ? -67.903 45.620 67.122 1.00 21.51 40 SER B C 1
ATOM 1509 O O . SER B 1 40 ? -67.993 46.290 66.092 1.00 21.20 40 SER B O 1
ATOM 1512 N N . LEU B 1 41 ? -67.251 46.047 68.198 1.00 18.90 41 LEU B N 1
ATOM 1513 C CA . LEU B 1 41 ? -66.633 47.366 68.228 1.00 17.32 41 LEU B CA 1
ATOM 1514 C C . LEU B 1 41 ? -65.433 47.508 67.296 1.00 16.84 41 LEU B C 1
ATOM 1515 O O . LEU B 1 41 ? -65.239 48.558 66.684 1.00 16.96 41 LEU B O 1
ATOM 1520 N N . HIS B 1 42 ? -64.633 46.454 67.186 1.00 16.59 42 HIS B N 1
ATOM 1521 C CA . HIS B 1 42 ? -63.464 46.473 66.311 1.00 17.53 42 HIS B CA 1
ATOM 1522 C C . HIS B 1 42 ? -63.935 46.845 64.903 1.00 18.34 42 HIS B C 1
ATOM 1523 O O . HIS B 1 42 ? -63.336 47.692 64.235 1.00 17.46 42 HIS B O 1
ATOM 1530 N N . VAL B 1 43 ? -65.029 46.226 64.470 1.00 17.86 43 VAL B N 1
ATOM 1531 C CA . VAL B 1 43 ? -65.585 46.496 63.153 1.00 18.61 43 VAL B CA 1
ATOM 1532 C C . VAL B 1 43 ? -66.260 47.862 63.084 1.00 17.91 43 VAL B C 1
ATOM 1533 O O . VAL B 1 43 ? -66.034 48.621 62.144 1.00 17.85 43 VAL B O 1
ATOM 1537 N N . LYS B 1 44 ? -67.082 48.181 64.078 1.00 17.25 44 LYS B N 1
ATOM 1538 C CA . LYS B 1 44 ? -67.781 49.463 64.089 1.00 16.60 44 LYS B CA 1
ATOM 1539 C C . LYS B 1 44 ? -66.818 50.646 63.999 1.00 16.43 44 LYS B C 1
ATOM 1540 O O . LYS B 1 44 ? -67.086 51.617 63.293 1.00 15.76 44 LYS B O 1
ATOM 1546 N N . PHE B 1 45 ? -65.698 50.572 64.710 1.00 16.93 45 PHE B N 1
ATOM 1547 C CA . PHE B 1 45 ? -64.735 51.666 64.667 1.00 16.39 45 PHE B CA 1
ATOM 1548 C C . PHE B 1 45 ? -64.130 51.823 63.275 1.00 16.01 45 PHE B C 1
ATOM 1549 O O . PHE B 1 45 ? -63.793 52.935 62.867 1.00 15.67 45 PHE B O 1
ATOM 1557 N N . GLU B 1 46 ? -63.995 50.719 62.542 1.00 16.34 46 GLU B N 1
ATOM 1558 C CA . GLU B 1 46 ? -63.450 50.794 61.187 1.00 16.43 46 GLU B CA 1
ATOM 1559 C C . GLU B 1 46 ? -64.478 51.436 60.261 1.00 16.45 46 GLU B C 1
ATOM 1560 O O . GLU B 1 46 ? -64.135 52.253 59.411 1.00 16.95 46 GLU B O 1
ATOM 1566 N N . GLU B 1 47 ? -65.742 51.067 60.426 1.00 17.73 47 GLU B N 1
ATOM 1567 C CA . GLU B 1 47 ? -66.794 51.645 59.598 1.00 19.68 47 GLU B CA 1
ATOM 1568 C C . GLU B 1 47 ? -66.793 53.152 59.830 1.00 19.17 47 GLU B C 1
ATOM 1569 O O . GLU B 1 47 ? -66.968 53.941 58.900 1.00 17.81 47 GLU B O 1
ATOM 1575 N N . LEU B 1 48 ? -66.578 53.547 61.081 1.00 16.32 48 LEU B N 1
ATOM 1576 C CA . LEU B 1 48 ? -66.544 54.958 61.429 1.00 16.15 48 LEU B CA 1
ATOM 1577 C C . LEU B 1 48 ? -65.354 55.702 60.834 1.00 15.44 48 LEU B C 1
ATOM 1578 O O . LEU B 1 48 ? -65.523 56.816 60.336 1.00 14.78 48 LEU B O 1
ATOM 1583 N N . TYR B 1 49 ? -64.149 55.133 60.874 1.00 14.56 49 TYR B N 1
ATOM 1584 C CA . TYR B 1 49 ? -63.060 55.893 60.286 1.00 14.61 49 TYR B CA 1
ATOM 1585 C C . TYR B 1 49 ? -63.140 55.908 58.764 1.00 15.39 49 TYR B C 1
ATOM 1586 O O . TYR B 1 49 ? -62.667 56.849 58.137 1.00 15.59 49 TYR B O 1
ATOM 1595 N N . ASN B 1 50 ? -63.763 54.896 58.166 1.00 17.06 50 ASN B N 1
ATOM 1596 C CA . ASN B 1 50 ? -63.909 54.904 56.712 1.00 18.14 50 ASN B CA 1
ATOM 1597 C C . ASN B 1 50 ? -64.868 56.045 56.365 1.00 20.08 50 ASN B C 1
ATOM 1598 O O . ASN B 1 50 ? -64.693 56.747 55.366 1.00 19.18 50 ASN B O 1
ATOM 1603 N N . GLU B 1 51 ? -65.878 56.239 57.206 1.00 18.72 51 GLU B N 1
ATOM 1604 C CA . GLU B 1 51 ? -66.835 57.309 56.982 1.00 20.29 51 GLU B CA 1
ATOM 1605 C C . GLU B 1 51 ? -66.153 58.653 57.218 1.00 18.51 51 GLU B C 1
ATOM 1606 O O . GLU B 1 51 ? -66.411 59.623 56.507 1.00 18.85 51 GLU B O 1
ATOM 1612 N N . ALA B 1 52 ? -65.273 58.704 58.213 1.00 17.81 52 ALA B N 1
ATOM 1613 C CA . ALA B 1 52 ? -64.551 59.932 58.522 1.00 16.86 52 ALA B CA 1
ATOM 1614 C C . ALA B 1 52 ? -63.714 60.369 57.327 1.00 18.28 52 ALA B C 1
ATOM 1615 O O . ALA B 1 52 ? -63.663 61.557 56.995 1.00 18.24 52 ALA B O 1
ATOM 1617 N N . SER B 1 53 ? -63.054 59.410 56.683 1.00 18.49 53 SER B N 1
ATOM 1618 C CA . SER B 1 53 ? -62.216 59.724 55.527 1.00 19.79 53 SER B CA 1
ATOM 1619 C C . SER B 1 53 ? -63.060 60.302 54.396 1.00 18.42 53 SER B C 1
ATOM 1620 O O . SER B 1 53 ? -62.610 61.191 53.677 1.00 18.68 53 SER B O 1
ATOM 1623 N N . GLN B 1 54 ? -64.282 59.798 54.240 1.00 19.29 54 GLN B N 1
ATOM 1624 C CA . GLN B 1 54 ? -65.174 60.299 53.198 1.00 20.88 54 GLN B CA 1
ATOM 1625 C C . GLN B 1 54 ? -65.528 61.763 53.464 1.00 20.71 54 GLN B C 1
ATOM 1626 O O . GLN B 1 54 ? -65.583 62.571 52.531 1.00 18.96 54 GLN B O 1
ATOM 1632 N N . TYR B 1 55 ? -65.765 62.104 54.733 1.00 18.58 55 TYR B N 1
ATOM 1633 C CA . TYR B 1 55 ? -66.100 63.480 55.100 1.00 20.22 55 TYR B CA 1
ATOM 1634 C C . TYR B 1 55 ? -64.941 64.415 54.824 1.00 19.78 55 TYR B C 1
ATOM 1635 O O . TYR B 1 55 ? -65.119 65.498 54.267 1.00 19.65 55 TYR B O 1
ATOM 1644 N N . VAL B 1 56 ? -63.751 63.998 55.243 1.00 17.63 56 VAL B N 1
ATOM 1645 C CA . VAL B 1 56 ? -62.558 64.802 55.051 1.00 16.36 56 VAL B CA 1
ATOM 1646 C C . VAL B 1 56 ? -62.370 65.178 53.585 1.00 17.74 56 VAL B C 1
ATOM 1647 O O . VAL B 1 56 ? -62.085 66.333 53.265 1.00 18.93 56 VAL B O 1
ATOM 1651 N N . ASP B 1 57 ? -62.540 64.206 52.698 1.00 16.64 57 ASP B N 1
ATOM 1652 C CA . ASP B 1 57 ? -62.369 64.459 51.274 1.00 18.07 57 ASP B CA 1
ATOM 1653 C C . ASP B 1 57 ? -63.495 65.323 50.711 1.00 19.09 57 ASP B C 1
ATOM 1654 O O . ASP B 1 57 ? -63.243 66.255 49.942 1.00 20.34 57 ASP B O 1
ATOM 1659 N N . GLU B 1 58 ? -64.732 65.018 51.094 1.00 18.12 58 GLU B N 1
ATOM 1660 C CA . GLU B 1 58 ? -65.880 65.778 50.609 1.00 20.02 58 GLU B CA 1
ATOM 1661 C C . GLU B 1 58 ? -65.784 67.252 50.979 1.00 20.24 58 GLU B C 1
ATOM 1662 O O . GLU B 1 58 ? -65.911 68.127 50.123 1.00 19.44 58 GLU B O 1
ATOM 1668 N N . LEU B 1 59 ? -65.565 67.529 52.260 1.00 20.63 59 LEU B N 1
ATOM 1669 C CA . LEU B 1 59 ? -65.480 68.908 52.713 1.00 21.34 59 LEU B CA 1
ATOM 1670 C C . LEU B 1 59 ? -64.244 69.620 52.176 1.00 21.01 59 LEU B C 1
ATOM 1671 O O . LEU B 1 59 ? -64.298 70.806 51.849 1.00 19.87 59 LEU B O 1
ATOM 1676 N N . ALA B 1 60 ? -63.130 68.904 52.071 1.00 19.74 60 ALA B N 1
ATOM 1677 C CA . ALA B 1 60 ? -61.911 69.511 51.551 1.00 18.83 60 ALA B CA 1
ATOM 1678 C C . ALA B 1 60 ? -62.091 69.925 50.089 1.00 18.11 60 ALA B C 1
ATOM 1679 O O . ALA B 1 60 ? -61.645 70.998 49.686 1.00 19.45 60 ALA B O 1
ATOM 1681 N N . GLU B 1 61 ? -62.742 69.080 49.294 1.00 19.05 61 GLU B N 1
ATOM 1682 C CA . GLU B 1 61 ? -62.940 69.406 47.885 1.00 19.35 61 GLU B CA 1
ATOM 1683 C C . GLU B 1 61 ? -64.021 70.460 47.676 1.00 19.07 61 GLU B C 1
ATOM 1684 O O . GLU B 1 61 ? -64.111 71.055 46.604 1.00 19.27 61 GLU B O 1
ATOM 1690 N N . ARG B 1 62 ? -64.845 70.690 48.695 1.00 17.67 62 ARG B N 1
ATOM 1691 C CA . ARG B 1 62 ? -65.865 71.727 48.589 1.00 17.49 62 ARG B CA 1
ATOM 1692 C C . ARG B 1 62 ? -65.129 73.042 48.802 1.00 18.39 62 ARG B C 1
ATOM 1693 O O . ARG B 1 62 ? -65.385 74.031 48.114 1.00 19.36 62 ARG B O 1
ATOM 1701 N N . ILE B 1 63 ? -64.209 73.047 49.764 1.00 19.08 63 ILE B N 1
ATOM 1702 C CA . ILE B 1 63 ? -63.415 74.234 50.050 1.00 18.84 63 ILE B CA 1
ATOM 1703 C C . ILE B 1 63 ? -62.694 74.636 48.767 1.00 20.85 63 ILE B C 1
ATOM 1704 O O . ILE B 1 63 ? -62.562 75.824 48.460 1.00 20.55 63 ILE B O 1
ATOM 1709 N N . LEU B 1 64 ? -62.235 73.639 48.018 1.00 21.21 64 LEU B N 1
ATOM 1710 C CA . LEU B 1 64 ? -61.543 73.893 46.759 1.00 22.71 64 LEU B CA 1
ATOM 1711 C C . LEU B 1 64 ? -62.531 74.470 45.748 1.00 21.91 64 LEU B C 1
ATOM 1712 O O . LEU B 1 64 ? -62.205 75.390 44.996 1.00 22.17 64 LEU B O 1
ATOM 1717 N N . ALA B 1 65 ? -63.747 73.932 45.748 1.00 22.64 65 ALA B N 1
ATOM 1718 C CA . ALA B 1 65 ? -64.787 74.379 44.830 1.00 22.74 65 ALA B CA 1
ATOM 1719 C C . ALA B 1 65 ? -65.205 75.834 45.062 1.00 24.08 65 ALA B C 1
ATOM 1720 O O . ALA B 1 65 ? -65.784 76.459 44.173 1.00 24.85 65 ALA B O 1
ATOM 1722 N N . VAL B 1 66 ? -64.924 76.370 46.248 1.00 23.38 66 VAL B N 1
ATOM 1723 C CA . VAL B 1 66 ? -65.268 77.762 46.541 1.00 23.58 66 VAL B CA 1
ATOM 1724 C C . VAL B 1 66 ? -64.017 78.638 46.559 1.00 24.97 66 VAL B C 1
ATOM 1725 O O . VAL B 1 66 ? -64.046 79.781 47.021 1.00 24.35 66 VAL B O 1
ATOM 1729 N N . GLY B 1 67 ? -62.917 78.084 46.052 1.00 26.14 67 GLY B N 1
ATOM 1730 C CA . GLY B 1 67 ? -61.668 78.824 45.973 1.00 25.54 67 GLY B CA 1
ATOM 1731 C C . GLY B 1 67 ? -60.837 78.937 47.235 1.00 26.47 67 GLY B C 1
ATOM 1732 O O . GLY B 1 67 ? -59.937 79.774 47.305 1.00 26.28 67 GLY B O 1
ATOM 1733 N N . GLY B 1 68 ? -61.117 78.099 48.229 1.00 25.27 68 GLY B N 1
ATOM 1734 C CA . GLY B 1 68 ? -60.361 78.159 49.469 1.00 24.82 68 GLY B CA 1
ATOM 1735 C C . GLY B 1 68 ? -59.241 77.135 49.547 1.00 22.96 68 GLY B C 1
ATOM 1736 O O . GLY B 1 68 ? -59.014 76.375 48.600 1.00 22.39 68 GLY B O 1
ATOM 1737 N N . ASN B 1 69 ? -58.547 77.117 50.684 1.00 23.03 69 ASN B N 1
ATOM 1738 C CA . ASN B 1 69 ? -57.437 76.194 50.927 1.00 23.13 69 ASN B CA 1
ATOM 1739 C C . ASN B 1 69 ? -57.760 75.185 52.029 1.00 22.85 69 ASN B C 1
ATOM 1740 O O . ASN B 1 69 ? -57.826 75.543 53.205 1.00 21.01 69 ASN B O 1
ATOM 1745 N N . PRO B 1 70 ? -57.946 73.905 51.666 1.00 22.58 70 PRO B N 1
ATOM 1746 C CA . PRO B 1 70 ? -58.257 72.883 52.673 1.00 24.93 70 PRO B CA 1
ATOM 1747 C C . PRO B 1 70 ? -57.032 72.654 53.545 1.00 25.15 70 PRO B C 1
ATOM 1748 O O . PRO B 1 70 ? -55.917 72.603 53.026 1.00 24.51 70 PRO B O 1
ATOM 1752 N N . VAL B 1 71 ? -57.222 72.524 54.857 1.00 26.53 71 VAL B N 1
ATOM 1753 C CA . VAL B 1 71 ? -56.087 72.279 55.744 1.00 28.06 71 VAL B CA 1
ATOM 1754 C C . VAL B 1 71 ? -55.422 70.988 55.280 1.00 28.50 71 VAL B C 1
ATOM 1755 O O . VAL B 1 71 ? -56.029 69.917 55.329 1.00 27.09 71 VAL B O 1
ATOM 1759 N N . GLY B 1 72 ? -54.174 71.095 54.828 1.00 29.26 72 GLY B N 1
ATOM 1760 C CA . GLY B 1 72 ? -53.473 69.928 54.322 1.00 27.96 72 GLY B CA 1
ATOM 1761 C C . GLY B 1 72 ? -52.356 69.308 55.143 1.00 25.46 72 GLY B C 1
ATOM 1762 O O . GLY B 1 72 ? -51.518 68.606 54.585 1.00 26.78 72 GLY B O 1
ATOM 1763 N N . THR B 1 73 ? -52.324 69.557 56.448 1.00 24.35 73 THR B N 1
ATOM 1764 C CA . THR B 1 73 ? -51.295 68.965 57.297 1.00 22.36 73 THR B CA 1
ATOM 1765 C C . THR B 1 73 ? -51.909 68.514 58.614 1.00 22.52 73 THR B C 1
ATOM 1766 O O . THR B 1 73 ? -52.931 69.047 59.045 1.00 21.46 73 THR B O 1
ATOM 1770 N N . LEU B 1 74 ? -51.280 67.531 59.247 1.00 21.55 74 LEU B N 1
ATOM 1771 C CA . LEU B 1 74 ? -51.760 67.009 60.521 1.00 22.32 74 LEU B CA 1
ATOM 1772 C C . LEU B 1 74 ? -51.541 68.031 61.631 1.00 21.46 74 LEU B C 1
ATOM 1773 O O . LEU B 1 74 ? -52.345 68.150 62.561 1.00 20.66 74 LEU B O 1
ATOM 1778 N N . THR B 1 75 ? -50.448 68.775 61.529 1.00 22.81 75 THR B N 1
ATOM 1779 C CA . THR B 1 75 ? -50.133 69.788 62.525 1.00 23.77 75 THR B CA 1
ATOM 1780 C C . THR B 1 75 ? -51.258 70.819 62.596 1.00 24.46 75 THR B C 1
ATOM 1781 O O . THR B 1 75 ? -51.691 71.204 63.682 1.00 24.20 75 THR B O 1
ATOM 1785 N N . GLU B 1 76 ? -51.730 71.264 61.435 1.00 25.00 76 GLU B N 1
ATOM 1786 C CA . GLU B 1 76 ? -52.808 72.247 61.383 1.00 26.61 76 GLU B CA 1
ATOM 1787 C C . GLU B 1 76 ? -54.107 71.645 61.920 1.00 26.27 76 GLU B C 1
ATOM 1788 O O . GLU B 1 76 ? -54.848 72.302 62.653 1.00 27.29 76 GLU B O 1
ATOM 1794 N N . CYS B 1 77 ? -54.377 70.393 61.563 1.00 25.58 77 CYS B N 1
ATOM 1795 C CA . CYS B 1 77 ? -55.586 69.726 62.031 1.00 24.59 77 CYS B CA 1
ATOM 1796 C C . CYS B 1 77 ? -55.619 69.642 63.559 1.00 24.37 77 CYS B C 1
ATOM 1797 O O . CYS B 1 77 ? -56.645 69.921 64.182 1.00 25.09 77 CYS B O 1
ATOM 1800 N N . LEU B 1 78 ? -54.496 69.265 64.164 1.00 23.62 78 LEU B N 1
ATOM 1801 C CA . LEU B 1 78 ? -54.420 69.159 65.617 1.00 23.39 78 LEU B CA 1
ATOM 1802 C C . LEU B 1 78 ? -54.672 70.506 66.286 1.00 25.95 78 LEU B C 1
ATOM 1803 O O . LEU B 1 78 ? -55.168 70.568 67.409 1.00 23.96 78 LEU B O 1
ATOM 1808 N N . GLU B 1 79 ? -54.335 71.586 65.588 1.00 28.39 79 GLU B N 1
ATOM 1809 C CA . GLU B 1 79 ? -54.522 72.926 66.134 1.00 31.46 79 GLU B CA 1
ATOM 1810 C C . GLU B 1 79 ? -55.986 73.366 66.160 1.00 30.96 79 GLU B C 1
ATOM 1811 O O . GLU B 1 79 ? -56.441 73.965 67.132 1.00 32.15 79 GLU B O 1
ATOM 1817 N N . GLN B 1 80 ? -56.723 73.059 65.099 1.00 30.11 80 GLN B N 1
ATOM 1818 C CA . GLN B 1 80 ? -58.120 73.475 65.001 1.00 29.29 80 GLN B CA 1
ATOM 1819 C C . GLN B 1 80 ? -59.149 72.508 65.591 1.00 27.54 80 GLN B C 1
ATOM 1820 O O . GLN B 1 80 ? -60.182 72.934 66.109 1.00 26.61 80 GLN B O 1
ATOM 1826 N N . SER B 1 81 ? -58.866 71.214 65.508 1.00 24.32 81 SER B N 1
ATOM 1827 C CA . SER B 1 81 ? -59.783 70.181 65.988 1.00 22.14 81 SER B CA 1
ATOM 1828 C C . SER B 1 81 ? -60.298 70.283 67.425 1.00 21.04 81 SER B C 1
ATOM 1829 O O . SER B 1 81 ? -59.532 70.544 68.354 1.00 22.09 81 SER B O 1
ATOM 1832 N N . ILE B 1 82 ? -61.601 70.063 67.604 1.00 19.52 82 ILE B N 1
ATOM 1833 C CA . ILE B 1 82 ? -62.186 70.064 68.942 1.00 19.36 82 ILE B CA 1
ATOM 1834 C C . ILE B 1 82 ? -62.147 68.615 69.424 1.00 18.62 82 ILE B C 1
ATOM 1835 O O . ILE B 1 82 ? -62.438 68.312 70.585 1.00 18.45 82 ILE B O 1
ATOM 1840 N N . VAL B 1 83 ? -61.796 67.716 68.509 1.00 17.84 83 VAL B N 1
ATOM 1841 C CA . VAL B 1 83 ? -61.667 66.303 68.836 1.00 16.21 83 VAL B CA 1
ATOM 1842 C C . VAL B 1 83 ? -60.222 66.128 69.280 1.00 16.81 83 VAL B C 1
ATOM 1843 O O . VAL B 1 83 ? -59.294 66.455 68.537 1.00 16.64 83 VAL B O 1
ATOM 1847 N N . LYS B 1 84 ? -60.028 65.633 70.495 1.00 16.75 84 LYS B N 1
ATOM 1848 C CA . LYS B 1 84 ? -58.685 65.441 71.013 1.00 18.66 84 LYS B CA 1
ATOM 1849 C C . LYS B 1 84 ? -58.204 64.025 70.750 1.00 18.17 84 LYS B C 1
ATOM 1850 O O . LYS B 1 84 ? -59.007 63.113 70.558 1.00 18.77 84 LYS B O 1
ATOM 1856 N N . GLU B 1 85 ? -56.889 63.845 70.725 1.00 16.93 85 GLU B N 1
ATOM 1857 C CA . GLU B 1 85 ? -56.324 62.528 70.473 1.00 18.73 85 GLU B CA 1
ATOM 1858 C C . GLU B 1 85 ? -56.600 61.573 71.624 1.00 20.30 85 GLU B C 1
ATOM 1859 O O . GLU B 1 85 ? -56.850 61.996 72.756 1.00 19.89 85 GLU B O 1
ATOM 1865 N N . ALA B 1 86 ? -56.558 60.282 71.325 1.00 20.38 86 ALA B N 1
ATOM 1866 C CA . ALA B 1 86 ? -56.811 59.260 72.327 1.00 22.83 86 ALA B CA 1
ATOM 1867 C C . ALA B 1 86 ? -55.756 59.258 73.425 1.00 24.55 86 ALA B C 1
ATOM 1868 O O . ALA B 1 86 ? -54.579 59.522 73.175 1.00 24.46 86 ALA B O 1
ATOM 1870 N N . ALA B 1 87 ? -56.197 58.972 74.644 1.00 26.95 87 ALA B N 1
ATOM 1871 C CA . ALA B 1 87 ? -55.309 58.885 75.795 1.00 28.17 87 ALA B CA 1
ATOM 1872 C C . ALA B 1 87 ? -55.083 57.391 76.012 1.00 29.34 87 ALA B C 1
ATOM 1873 O O . ALA B 1 87 ? -55.671 56.567 75.311 1.00 30.15 87 ALA B O 1
ATOM 1875 N N . LYS B 1 88 ? -54.247 57.030 76.978 1.00 30.14 88 LYS B N 1
ATOM 1876 C CA . LYS B 1 88 ? -53.972 55.618 77.231 1.00 30.26 88 LYS B CA 1
ATOM 1877 C C . LYS B 1 88 ? -54.899 54.970 78.258 1.00 29.35 88 LYS B C 1
ATOM 1878 O O . LYS B 1 88 ? -55.476 55.647 79.106 1.00 28.29 88 LYS B O 1
ATOM 1884 N N . GLY B 1 89 ? -55.038 53.649 78.157 1.00 28.93 89 GLY B N 1
ATOM 1885 C CA . GLY B 1 89 ? -55.843 52.884 79.097 1.00 28.94 89 GLY B CA 1
ATOM 1886 C C . GLY B 1 89 ? -57.356 52.990 79.057 1.00 28.68 89 GLY B C 1
ATOM 1887 O O . GLY B 1 89 ? -58.007 52.900 80.098 1.00 29.81 89 GLY B O 1
ATOM 1888 N N . TYR B 1 90 ? -57.926 53.170 77.872 1.00 26.06 90 TYR B N 1
ATOM 1889 C CA . TYR B 1 90 ? -59.374 53.275 77.754 1.00 25.93 90 TYR B CA 1
ATOM 1890 C C . TYR B 1 90 ? -60.044 51.916 77.585 1.00 24.71 90 TYR B C 1
ATOM 1891 O O . TYR B 1 90 ? -59.584 51.077 76.811 1.00 24.57 90 TYR B O 1
ATOM 1900 N N . SER B 1 91 ? -61.124 51.699 78.329 1.00 22.18 91 SER B N 1
ATOM 1901 C CA . SER B 1 91 ? -61.887 50.462 78.224 1.00 20.96 91 SER B CA 1
ATOM 1902 C C . SER B 1 91 ? -62.827 50.685 77.042 1.00 20.15 91 SER B C 1
ATOM 1903 O O . SER B 1 91 ? -62.980 51.819 76.585 1.00 19.23 91 SER B O 1
ATOM 1906 N N . ALA B 1 92 ? -63.460 49.623 76.555 1.00 20.88 92 ALA B N 1
ATOM 1907 C CA . ALA B 1 92 ? -64.383 49.757 75.428 1.00 20.65 92 ALA B CA 1
ATOM 1908 C C . ALA B 1 92 ? -65.473 50.771 75.770 1.00 20.52 92 ALA B C 1
ATOM 1909 O O . ALA B 1 92 ? -65.833 51.615 74.953 1.00 18.62 92 ALA B O 1
ATOM 1911 N N . GLU B 1 93 ? -65.996 50.686 76.988 1.00 19.45 93 GLU B N 1
ATOM 1912 C CA . GLU B 1 93 ? -67.043 51.602 77.417 1.00 21.33 93 GLU B CA 1
ATOM 1913 C C . GLU B 1 93 ? -66.558 53.051 77.390 1.00 19.37 93 GLU B C 1
ATOM 1914 O O . GLU B 1 93 ? -67.270 53.941 76.930 1.00 18.41 93 GLU B O 1
ATOM 1920 N N . GLN B 1 94 ? -65.343 53.287 77.873 1.00 18.43 94 GLN B N 1
ATOM 1921 C CA . GLN B 1 94 ? -64.794 54.641 77.895 1.00 17.67 94 GLN B CA 1
ATOM 1922 C C . GLN B 1 94 ? -64.557 55.160 76.480 1.00 15.99 94 GLN B C 1
ATOM 1923 O O . GLN B 1 94 ? -64.661 56.357 76.222 1.00 15.20 94 GLN B O 1
ATOM 1929 N N . MET B 1 95 ? -64.242 54.257 75.559 1.00 16.31 95 MET B N 1
ATOM 1930 C CA . MET B 1 95 ? -64.021 54.666 74.176 1.00 14.61 95 MET B CA 1
ATOM 1931 C C . MET B 1 95 ? -65.338 55.146 73.579 1.00 14.69 95 MET B C 1
ATOM 1932 O O . MET B 1 95 ? -65.396 56.200 72.949 1.00 15.70 95 MET B O 1
ATOM 1937 N N . VAL B 1 96 ? -66.395 54.367 73.780 1.00 14.79 96 VAL B N 1
ATOM 1938 C CA . VAL B 1 96 ? -67.700 54.729 73.241 1.00 15.22 96 VAL B CA 1
ATOM 1939 C C . VAL B 1 96 ? -68.202 56.004 73.913 1.00 16.60 96 VAL B C 1
ATOM 1940 O O . VAL B 1 96 ? -68.807 56.853 73.264 1.00 15.99 96 VAL B O 1
ATOM 1944 N N . GLU B 1 97 ? -67.935 56.149 75.209 1.00 16.04 97 GLU B N 1
ATOM 1945 C CA . GLU B 1 97 ? -68.352 57.351 75.920 1.00 17.30 97 GLU B CA 1
ATOM 1946 C C . GLU B 1 97 ? -67.678 58.579 75.312 1.00 16.05 97 GLU B C 1
ATOM 1947 O O . GLU B 1 97 ? -68.329 59.597 75.082 1.00 16.07 97 GLU B O 1
ATOM 1953 N N . GLU B 1 98 ? -66.377 58.490 75.047 1.00 15.76 98 GLU B N 1
ATOM 1954 C CA . GLU B 1 98 ? -65.672 59.629 74.478 1.00 16.76 98 GLU B CA 1
ATOM 1955 C C . GLU B 1 98 ? -66.140 59.944 73.065 1.00 15.56 98 GLU B C 1
ATOM 1956 O O . GLU B 1 98 ? -66.289 61.109 72.706 1.00 14.42 98 GLU B O 1
ATOM 1962 N N . LEU B 1 99 ? -66.366 58.914 72.256 1.00 15.66 99 LEU B N 1
ATOM 1963 C CA . LEU B 1 99 ? -66.839 59.160 70.899 1.00 15.96 99 LEU B CA 1
ATOM 1964 C C . LEU B 1 99 ? -68.206 59.831 70.972 1.00 15.29 99 LEU B C 1
ATOM 1965 O O . LEU B 1 99 ? -68.510 60.730 70.186 1.00 16.86 99 LEU B O 1
ATOM 1970 N N . SER B 1 100 ? -69.034 59.406 71.921 1.00 15.94 100 SER B N 1
ATOM 1971 C CA . SER B 1 100 ? -70.351 60.010 72.053 1.00 15.78 100 SER B CA 1
ATOM 1972 C C . SER B 1 100 ? -70.207 61.492 72.379 1.00 16.62 100 SER B C 1
ATOM 1973 O O . SER B 1 100 ? -70.898 62.330 71.797 1.00 15.81 100 SER B O 1
ATOM 1976 N N . GLN B 1 101 ? -69.309 61.820 73.305 1.00 15.45 101 GLN B N 1
ATOM 1977 C CA . GLN B 1 101 ? -69.101 63.218 73.655 1.00 15.27 101 GLN B CA 1
ATOM 1978 C C . GLN B 1 101 ? -68.570 63.980 72.441 1.00 16.03 101 GLN B C 1
ATOM 1979 O O . GLN B 1 101 ? -68.963 65.119 72.204 1.00 15.99 101 GLN B O 1
ATOM 1985 N N . ASP B 1 102 ? -67.677 63.358 71.674 1.00 15.25 102 ASP B N 1
ATOM 1986 C CA . ASP B 1 102 ? -67.146 64.015 70.480 1.00 16.17 102 ASP B CA 1
ATOM 1987 C C . ASP B 1 102 ? -68.277 64.288 69.494 1.00 15.58 102 ASP B C 1
ATOM 1988 O O . ASP B 1 102 ? -68.382 65.382 68.938 1.00 15.63 102 ASP B O 1
ATOM 1993 N N . PHE B 1 103 ? -69.121 63.284 69.272 1.00 15.97 103 PHE B N 1
ATOM 1994 C CA . PHE B 1 103 ? -70.225 63.443 68.335 1.00 14.88 103 PHE B CA 1
ATOM 1995 C C . PHE B 1 103 ? -71.230 64.484 68.803 1.00 15.18 103 PHE B C 1
ATOM 1996 O O . PHE B 1 103 ? -71.813 65.199 67.988 1.00 13.16 103 PHE B O 1
ATOM 2004 N N . THR B 1 104 ? -71.423 64.584 70.114 1.00 14.22 104 THR B N 1
ATOM 2005 C CA . THR B 1 104 ? -72.330 65.590 70.654 1.00 14.79 104 THR B CA 1
ATOM 2006 C C . THR B 1 104 ? -71.725 66.966 70.364 1.00 14.39 104 THR B C 1
ATOM 2007 O O . THR B 1 104 ? -72.426 67.891 69.936 1.00 14.97 104 THR B O 1
ATOM 2011 N N . ASN B 1 105 ? -70.419 67.098 70.590 1.00 15.30 105 ASN B N 1
ATOM 2012 C CA . ASN B 1 105 ? -69.734 68.364 70.349 1.00 14.52 105 ASN B CA 1
ATOM 2013 C C . ASN B 1 105 ? -69.755 68.756 68.877 1.00 14.27 105 ASN B C 1
ATOM 2014 O O . ASN B 1 105 ? -69.986 69.917 68.536 1.00 12.88 105 ASN B O 1
ATOM 2019 N N . ILE B 1 106 ? -69.500 67.785 68.008 1.00 13.77 106 ILE B N 1
ATOM 2020 C CA . ILE B 1 106 ? -69.495 68.036 66.575 1.00 12.58 106 ILE B CA 1
ATOM 2021 C C . ILE B 1 106 ? -70.889 68.420 66.082 1.00 13.96 106 ILE B C 1
ATOM 2022 O O . ILE B 1 106 ? -71.039 69.350 65.289 1.00 13.93 106 ILE B O 1
ATOM 2027 N N . SER B 1 107 ? -71.913 67.714 66.552 1.00 13.46 107 SER B N 1
ATOM 2028 C CA . SER B 1 107 ? -73.269 68.022 66.117 1.00 13.79 107 SER B CA 1
ATOM 2029 C C . SER B 1 107 ? -73.632 69.460 66.476 1.00 15.04 107 SER B C 1
ATOM 2030 O O . SER B 1 107 ? -74.299 70.148 65.705 1.00 14.40 107 SER B O 1
ATOM 2033 N N . LYS B 1 108 ? -73.191 69.915 67.646 1.00 14.70 108 LYS B N 1
ATOM 2034 C CA . LYS B 1 108 ? -73.469 71.281 68.073 1.00 15.45 108 LYS B CA 1
ATOM 2035 C C . LYS B 1 108 ? -72.742 72.271 67.159 1.00 14.37 108 LYS B C 1
ATOM 2036 O O . LYS B 1 108 ? -73.299 73.304 66.779 1.00 13.74 108 LYS B O 1
ATOM 2042 N N . GLN B 1 109 ? -71.498 71.955 66.807 1.00 14.45 109 GLN B N 1
ATOM 2043 C CA . GLN B 1 109 ? -70.728 72.818 65.911 1.00 15.04 109 GLN B CA 1
ATOM 2044 C C . GLN B 1 109 ? -71.409 72.871 64.555 1.00 14.90 109 GLN B C 1
ATOM 2045 O O . GLN B 1 109 ? -71.474 73.922 63.915 1.00 15.01 109 GLN B O 1
ATOM 2051 N N . LEU B 1 110 ? -71.906 71.722 64.108 1.00 14.22 110 LEU B N 1
ATOM 2052 C CA . LEU B 1 110 ? -72.563 71.655 62.810 1.00 13.05 110 LEU B CA 1
ATOM 2053 C C . LEU B 1 110 ? -73.852 72.471 62.763 1.00 14.60 110 LEU B C 1
ATOM 2054 O O . LEU B 1 110 ? -74.196 73.027 61.723 1.00 13.57 110 LEU B O 1
ATOM 2059 N N . GLU B 1 111 ? -74.564 72.549 63.885 1.00 15.00 111 GLU B N 1
ATOM 2060 C CA . GLU B 1 111 ? -75.801 73.322 63.924 1.00 15.61 111 GLU B CA 1
ATOM 2061 C C . GLU B 1 111 ? -75.453 74.772 63.586 1.00 16.97 111 GLU B C 1
ATOM 2062 O O . GLU B 1 111 ? -76.134 75.421 62.791 1.00 16.32 111 GLU B O 1
ATOM 2068 N N . ASN B 1 112 ? -74.370 75.267 64.177 1.00 16.81 112 ASN B N 1
ATOM 2069 C CA . ASN B 1 112 ? -73.917 76.632 63.936 1.00 16.92 112 ASN B CA 1
ATOM 2070 C C . ASN B 1 112 ? -73.384 76.784 62.511 1.00 16.10 112 ASN B C 1
ATOM 2071 O O . ASN B 1 112 ? -73.655 77.779 61.844 1.00 17.70 112 ASN B O 1
ATOM 2076 N N . ALA B 1 113 ? -72.633 75.789 62.047 1.00 14.24 113 ALA B N 1
ATOM 2077 C CA . ALA B 1 113 ? -72.066 75.817 60.701 1.00 14.13 113 ALA B CA 1
ATOM 2078 C C . ALA B 1 113 ? -73.157 75.877 59.636 1.00 14.58 113 ALA B C 1
ATOM 2079 O O . ALA B 1 113 ? -73.003 76.546 58.611 1.00 14.85 113 ALA B O 1
ATOM 2081 N N . ILE B 1 114 ? -74.249 75.157 59.878 1.00 14.73 114 ILE B N 1
ATOM 2082 C CA . ILE B 1 114 ? -75.378 75.121 58.954 1.00 14.78 114 ILE B CA 1
ATOM 2083 C C . ILE B 1 114 ? -75.991 76.515 58.834 1.00 17.13 114 ILE B C 1
ATOM 2084 O O . ILE B 1 114 ? -76.312 76.980 57.737 1.00 16.02 114 ILE B O 1
ATOM 2089 N N . GLU B 1 115 ? -76.146 77.179 59.972 1.00 18.07 115 GLU B N 1
ATOM 2090 C CA . GLU B 1 115 ? -76.708 78.522 59.997 1.00 20.17 115 GLU B CA 1
ATOM 2091 C C . GLU B 1 115 ? -75.802 79.497 59.249 1.00 18.85 115 GLU B C 1
ATOM 2092 O O . GLU B 1 115 ? -76.275 80.317 58.465 1.00 18.31 115 GLU B O 1
ATOM 2098 N N . ILE B 1 116 ? -74.498 79.399 59.497 1.00 17.52 116 ILE B N 1
ATOM 2099 C CA . ILE B 1 116 ? -73.518 80.267 58.849 1.00 18.17 116 ILE B CA 1
ATOM 2100 C C . ILE B 1 116 ? -73.539 80.091 57.334 1.00 17.80 116 ILE B C 1
ATOM 2101 O O . ILE B 1 116 ? -73.564 81.067 56.586 1.00 18.44 116 ILE B O 1
ATOM 2106 N N . ALA B 1 117 ? -73.526 78.840 56.887 1.00 17.09 117 ALA B N 1
ATOM 2107 C CA . ALA B 1 117 ? -73.538 78.545 55.458 1.00 16.68 117 ALA B CA 1
ATOM 2108 C C . ALA B 1 117 ? -74.786 79.114 54.790 1.00 16.65 117 ALA B C 1
ATOM 2109 O O . ALA B 1 117 ? -74.703 79.755 53.739 1.00 17.72 117 ALA B O 1
ATOM 2111 N N . GLY B 1 118 ? -75.941 78.874 55.402 1.00 18.30 118 GLY B N 1
ATOM 2112 C CA . GLY B 1 118 ? -77.188 79.371 54.850 1.00 20.01 118 GLY B CA 1
ATOM 2113 C C . GLY B 1 118 ? -77.212 80.885 54.770 1.00 20.61 118 GLY B C 1
ATOM 2114 O O . GLY B 1 118 ? -77.625 81.452 53.761 1.00 20.88 118 GLY B O 1
ATOM 2115 N N . ASN B 1 119 ? -76.767 81.547 55.833 1.00 22.08 119 ASN B N 1
ATOM 2116 C CA . ASN B 1 119 ? -76.744 83.005 55.859 1.00 22.75 119 ASN B CA 1
ATOM 2117 C C . ASN B 1 119 ? -75.802 83.585 54.809 1.00 22.16 119 ASN B C 1
ATOM 2118 O O . ASN B 1 119 ? -76.036 84.677 54.287 1.00 21.09 119 ASN B O 1
ATOM 2123 N N . ALA B 1 120 ? -74.740 82.847 54.500 1.00 19.50 120 ALA B N 1
ATOM 2124 C CA . ALA B 1 120 ? -73.755 83.280 53.519 1.00 19.71 120 ALA B CA 1
ATOM 2125 C C . ALA B 1 120 ? -74.200 82.944 52.100 1.00 18.89 120 ALA B C 1
ATOM 2126 O O . ALA B 1 120 ? -73.582 83.372 51.125 1.00 18.40 120 ALA B O 1
ATOM 2128 N N . GLY B 1 121 ? -75.278 82.178 51.991 1.00 17.52 121 GLY B N 1
ATOM 2129 C CA . GLY B 1 121 ? -75.779 81.801 50.684 1.00 18.25 121 GLY B CA 1
ATOM 2130 C C . GLY B 1 121 ? -75.041 80.610 50.098 1.00 17.98 121 GLY B C 1
ATOM 2131 O O . GLY B 1 121 ? -75.167 80.327 48.907 1.00 17.87 121 GLY B O 1
ATOM 2132 N N . ASP B 1 122 ? -74.256 79.920 50.922 1.00 15.63 122 ASP B N 1
ATOM 2133 C CA . ASP B 1 122 ? -73.526 78.745 50.453 1.00 15.50 122 ASP B CA 1
ATOM 2134 C C . ASP B 1 122 ? -74.400 77.554 50.801 1.00 14.61 122 ASP B C 1
ATOM 2135 O O . ASP B 1 122 ? -74.202 76.886 51.816 1.00 12.84 122 ASP B O 1
ATOM 2140 N N . ASP B 1 123 ? -75.375 77.294 49.944 1.00 14.95 123 ASP B N 1
ATOM 2141 C CA . ASP B 1 123 ? -76.317 76.215 50.174 1.00 15.03 123 ASP B CA 1
ATOM 2142 C C . ASP B 1 123 ? -75.730 74.831 49.942 1.00 14.82 123 ASP B C 1
ATOM 2143 O O . ASP B 1 123 ? -76.257 73.840 50.447 1.00 14.53 123 ASP B O 1
ATOM 2148 N N . VAL B 1 124 ? -74.639 74.764 49.187 1.00 14.40 124 VAL B N 1
ATOM 2149 C CA . VAL B 1 124 ? -73.984 73.485 48.934 1.00 15.46 124 VAL B CA 1
ATOM 2150 C C . VAL B 1 124 ? -73.272 73.042 50.214 1.00 15.03 124 VAL B C 1
ATOM 2151 O O . VAL B 1 124 ? -73.431 71.907 50.661 1.00 14.36 124 VAL B O 1
ATOM 2155 N N . SER B 1 125 ? -72.491 73.940 50.804 1.00 14.59 125 SER B N 1
ATOM 2156 C CA . SER B 1 125 ? -71.782 73.606 52.038 1.00 15.03 125 SER B CA 1
ATOM 2157 C C . SER B 1 125 ? -72.796 73.329 53.135 1.00 15.22 125 SER B C 1
ATOM 2158 O O . SER B 1 125 ? -72.601 72.445 53.969 1.00 13.90 125 SER B O 1
ATOM 2161 N N . GLU B 1 126 ? -73.887 74.087 53.128 1.00 14.40 126 GLU B N 1
ATOM 2162 C CA . GLU B 1 126 ? -74.929 73.901 54.126 1.00 14.97 126 GLU B CA 1
ATOM 2163 C C . GLU B 1 126 ? -75.452 72.472 54.036 1.00 15.07 126 GLU B C 1
ATOM 2164 O O . GLU B 1 126 ? -75.597 71.787 55.048 1.00 15.28 126 GLU B O 1
ATOM 2170 N N . ASP B 1 127 ? -75.720 72.025 52.812 1.00 14.55 127 ASP B N 1
ATOM 2171 C CA . ASP B 1 127 ? -76.232 70.679 52.575 1.00 14.57 127 ASP B CA 1
ATOM 2172 C C . ASP B 1 127 ? -75.242 69.615 53.042 1.00 12.91 127 ASP B C 1
ATOM 2173 O O . ASP B 1 127 ? -75.640 68.582 53.585 1.00 12.64 127 ASP B O 1
ATOM 2178 N N . MET B 1 128 ? -73.954 69.865 52.830 1.00 12.54 128 MET B N 1
ATOM 2179 C CA . MET B 1 128 ? -72.928 68.919 53.255 1.00 13.18 128 MET B CA 1
ATOM 2180 C C . MET B 1 128 ? -72.890 68.812 54.773 1.00 13.28 128 MET B C 1
ATOM 2181 O O . MET B 1 128 ? -72.733 67.719 55.320 1.00 12.51 128 MET B O 1
ATOM 2186 N N . PHE B 1 129 ? -73.032 69.945 55.455 1.00 12.78 129 PHE B N 1
ATOM 2187 C CA . PHE B 1 129 ? -73.037 69.932 56.912 1.00 12.26 129 PHE B CA 1
ATOM 2188 C C . PHE B 1 129 ? -74.257 69.165 57.410 1.00 13.58 129 PHE B C 1
ATOM 2189 O O . PHE B 1 129 ? -74.179 68.443 58.401 1.00 12.58 129 PHE B O 1
ATOM 2197 N N . ILE B 1 130 ? -75.388 69.332 56.726 1.00 13.18 130 ILE B N 1
ATOM 2198 C CA . ILE B 1 130 ? -76.620 68.643 57.106 1.00 14.71 130 ILE B CA 1
ATOM 2199 C C . ILE B 1 130 ? -76.435 67.137 56.980 1.00 13.83 130 ILE B C 1
ATOM 2200 O O . ILE B 1 130 ? -76.811 66.380 57.873 1.00 14.12 130 ILE B O 1
ATOM 2205 N N . GLY B 1 131 ? -75.867 66.708 55.858 1.00 12.68 131 GLY B N 1
ATOM 2206 C CA . GLY B 1 131 ? -75.635 65.290 55.646 1.00 13.10 131 GLY B CA 1
ATOM 2207 C C . GLY B 1 131 ? -74.756 64.718 56.744 1.00 13.04 131 GLY B C 1
ATOM 2208 O O . GLY B 1 131 ? -75.008 63.626 57.251 1.00 13.73 131 GLY B O 1
ATOM 2209 N N . MET B 1 132 ? -73.715 65.457 57.110 1.00 12.50 132 MET B N 1
ATOM 2210 C CA . MET B 1 132 ? -72.805 65.015 58.163 1.00 13.51 132 MET B CA 1
ATOM 2211 C C . MET B 1 132 ? -73.517 64.950 59.514 1.00 11.69 132 MET B C 1
ATOM 2212 O O . MET B 1 132 ? -73.378 63.977 60.254 1.00 12.32 132 MET B O 1
ATOM 2217 N N . GLN B 1 133 ? -74.284 65.986 59.836 1.00 12.67 133 GLN B N 1
ATOM 2218 C CA . GLN B 1 133 ? -74.999 66.009 61.108 1.00 12.19 133 GLN B CA 1
ATOM 2219 C C . GLN B 1 133 ? -75.981 64.841 61.195 1.00 12.40 133 GLN B C 1
ATOM 2220 O O . GLN B 1 133 ? -76.195 64.279 62.269 1.00 13.03 133 GLN B O 1
ATOM 2226 N N . THR B 1 134 ? -76.577 64.481 60.062 1.00 11.06 134 THR B N 1
ATOM 2227 C CA . THR B 1 134 ? -77.522 63.369 60.015 1.00 11.96 134 THR B CA 1
ATOM 2228 C C . THR B 1 134 ? -76.846 62.091 60.516 1.00 12.79 134 THR B C 1
ATOM 2229 O O . THR B 1 134 ? -77.364 61.398 61.395 1.00 12.67 134 THR B O 1
ATOM 2233 N N . SER B 1 135 ? -75.685 61.783 59.948 1.00 13.21 135 SER B N 1
ATOM 2234 C CA . SER B 1 135 ? -74.954 60.576 60.331 1.00 13.96 135 SER B CA 1
ATOM 2235 C C . SER B 1 135 ? -74.395 60.667 61.748 1.00 12.92 135 SER B C 1
ATOM 2236 O O . SER B 1 135 ? -74.442 59.695 62.509 1.00 13.13 135 SER B O 1
ATOM 2239 N N . VAL B 1 136 ? -73.861 61.830 62.102 1.00 13.01 136 VAL B N 1
ATOM 2240 C CA . VAL B 1 136 ? -73.314 62.028 63.443 1.00 13.00 136 VAL B CA 1
ATOM 2241 C C . VAL B 1 136 ? -74.380 61.765 64.511 1.00 12.78 136 VAL B C 1
ATOM 2242 O O . VAL B 1 136 ? -74.143 61.038 65.485 1.00 13.04 136 VAL B O 1
ATOM 2246 N N . ASP B 1 137 ? -75.559 62.347 64.329 1.00 11.93 137 ASP B N 1
ATOM 2247 C CA . ASP B 1 137 ? -76.641 62.163 65.293 1.00 13.24 137 ASP B CA 1
ATOM 2248 C C . ASP B 1 137 ? -77.112 60.715 65.361 1.00 13.32 137 ASP B C 1
ATOM 2249 O O . ASP B 1 137 ? -77.424 60.202 66.436 1.00 13.73 137 ASP B O 1
ATOM 2254 N N . LYS B 1 138 ? -77.171 60.060 64.208 1.00 12.23 138 LYS B N 1
ATOM 2255 C CA . LYS B 1 138 ? -77.606 58.669 64.148 1.00 13.52 138 LYS B CA 1
ATOM 2256 C C . LYS B 1 138 ? -76.625 57.793 64.920 1.00 13.62 138 LYS B C 1
ATOM 2257 O O . LYS B 1 138 ? -77.025 56.978 65.753 1.00 13.84 138 LYS B O 1
ATOM 2263 N N . HIS B 1 139 ? -75.337 57.963 64.643 1.00 14.36 139 HIS B N 1
ATOM 2264 C CA . HIS B 1 139 ? -74.314 57.188 65.338 1.00 13.96 139 HIS B CA 1
ATOM 2265 C C . HIS B 1 139 ? -74.359 57.468 66.836 1.00 14.80 139 HIS B C 1
ATOM 2266 O O . HIS B 1 139 ? -74.201 56.561 67.651 1.00 14.44 139 HIS B O 1
ATOM 2273 N N . ASN B 1 140 ? -74.571 58.729 67.197 1.00 15.16 140 ASN B N 1
ATOM 2274 C CA . ASN B 1 140 ? -74.601 59.090 68.606 1.00 15.97 140 ASN B CA 1
ATOM 2275 C C . ASN B 1 140 ? -75.734 58.374 69.330 1.00 15.98 140 ASN B C 1
ATOM 2276 O O . ASN B 1 140 ? -75.566 57.934 70.466 1.00 15.69 140 ASN B O 1
ATOM 2281 N N . TRP B 1 141 ? -76.889 58.247 68.680 1.00 14.56 141 TRP B N 1
ATOM 2282 C CA . TRP B 1 141 ? -77.998 57.537 69.304 1.00 14.98 141 TRP B CA 1
ATOM 2283 C C . TRP B 1 141 ? -77.549 56.099 69.565 1.00 14.67 141 TRP B C 1
ATOM 2284 O O . TRP B 1 141 ? -77.806 55.543 70.631 1.00 15.15 141 TRP B O 1
ATOM 2295 N N . MET B 1 142 ? -76.872 55.496 68.591 1.00 13.77 142 MET B N 1
ATOM 2296 C CA . MET B 1 142 ? -76.392 54.128 68.761 1.00 13.47 142 MET B CA 1
ATOM 2297 C C . MET B 1 142 ? -75.383 54.035 69.912 1.00 14.34 142 MET B C 1
ATOM 2298 O O . MET B 1 142 ? -75.453 53.106 70.718 1.00 15.58 142 MET B O 1
ATOM 2303 N N . PHE B 1 143 ? -74.455 54.988 69.998 1.00 14.83 143 PHE B N 1
ATOM 2304 C CA . PHE B 1 143 ? -73.467 54.975 71.080 1.00 15.70 143 PHE B CA 1
ATOM 2305 C C . PHE B 1 143 ? -74.175 55.049 72.429 1.00 15.79 143 PHE B C 1
ATOM 2306 O O . PHE B 1 143 ? -73.875 54.276 73.343 1.00 17.01 143 PHE B O 1
ATOM 2314 N N . LYS B 1 144 ? -75.106 55.990 72.552 1.00 15.02 144 LYS B N 1
ATOM 2315 C CA . LYS B 1 144 ? -75.844 56.162 73.801 1.00 16.49 144 LYS B CA 1
ATOM 2316 C C . LYS B 1 144 ? -76.664 54.933 74.163 1.00 16.85 144 LYS B C 1
ATOM 2317 O O . LYS B 1 144 ? -76.831 54.621 75.342 1.00 16.69 144 LYS B O 1
ATOM 2323 N N . SER B 1 145 ? -77.175 54.233 73.155 1.00 15.89 145 SER B N 1
ATOM 2324 C CA . SER B 1 145 ? -77.958 53.029 73.407 1.00 15.86 145 SER B CA 1
ATOM 2325 C C . SER B 1 145 ? -77.024 51.935 73.914 1.00 16.31 145 SER B C 1
ATOM 2326 O O . SER B 1 145 ? -77.351 51.212 74.857 1.00 18.05 145 SER B O 1
ATOM 2329 N N . TYR B 1 146 ? -75.856 51.822 73.291 1.00 15.08 146 TYR B N 1
ATOM 2330 C CA . TYR B 1 146 ? -74.867 50.828 73.697 1.00 16.30 146 TYR B CA 1
ATOM 2331 C C . TYR B 1 146 ? -74.461 51.077 75.153 1.00 17.79 146 TYR B C 1
ATOM 2332 O O . TYR B 1 146 ? -74.272 50.139 75.929 1.00 16.69 146 TYR B O 1
ATOM 2341 N N . LEU B 1 147 ? -74.337 52.352 75.509 1.00 17.05 147 LEU B N 1
ATOM 2342 C CA . LEU B 1 147 ? -73.924 52.759 76.853 1.00 18.63 147 LEU B CA 1
ATOM 2343 C C . LEU B 1 147 ? -75.003 52.699 77.930 1.00 20.02 147 LEU B C 1
ATOM 2344 O O . LEU B 1 147 ? -74.696 52.763 79.122 1.00 20.51 147 LEU B O 1
ATOM 2349 N N . SER B 1 148 ? -76.259 52.576 77.523 1.00 20.35 148 SER B N 1
ATOM 2350 C CA . SER B 1 148 ? -77.363 52.534 78.477 1.00 24.11 148 SER B CA 1
ATOM 2351 C C . SER B 1 148 ? -77.253 51.388 79.481 1.00 26.19 148 SER B C 1
ATOM 2352 O O . SER B 1 148 ? -76.916 50.264 79.119 1.00 25.51 148 SER B O 1
ATOM 2355 N N . LEU B 1 149 ? -77.544 51.678 80.747 1.00 29.64 149 LEU B N 1
ATOM 2356 C CA . LEU B 1 149 ? -77.475 50.657 81.790 1.00 34.69 149 LEU B CA 1
ATOM 2357 C C . LEU B 1 149 ? -78.633 49.668 81.732 1.00 37.44 149 LEU B C 1
ATOM 2358 O O . LEU B 1 149 ? -79.720 50.001 81.259 1.00 37.49 149 LEU B O 1
ATOM 2363 N N . GLU B 1 150 ? -78.367 48.458 82.226 1.00 42.03 150 GLU B N 1
ATOM 2364 C CA . GLU B 1 150 ? -79.300 47.326 82.275 1.00 46.78 150 GLU B CA 1
ATOM 2365 C C . GLU B 1 150 ? -78.986 46.325 81.169 1.00 48.90 150 GLU B C 1
ATOM 2366 O O . GLU B 1 150 ? -79.924 45.944 80.436 1.00 51.44 150 GLU B O 1
ATOM 2372 N N . ALA C 1 2 ? -21.123 34.975 45.729 1.00 29.42 2 ALA C N 1
ATOM 2373 C CA . ALA C 1 2 ? -22.169 35.966 46.124 1.00 27.28 2 ALA C CA 1
ATOM 2374 C C . ALA C 1 2 ? -23.015 36.332 44.908 1.00 26.67 2 ALA C C 1
ATOM 2375 O O . ALA C 1 2 ? -22.689 35.949 43.784 1.00 27.96 2 ALA C O 1
ATOM 2377 N N . SER C 1 3 ? -24.104 37.062 45.133 1.00 20.97 3 SER C N 1
ATOM 2378 C CA . SER C 1 3 ? -24.975 37.476 44.035 1.00 18.59 3 SER C CA 1
ATOM 2379 C C . SER C 1 3 ? -25.354 38.945 44.163 1.00 16.26 3 SER C C 1
ATOM 2380 O O . SER C 1 3 ? -25.508 39.457 45.271 1.00 15.88 3 SER C O 1
ATOM 2383 N N . ASN C 1 4 ? -25.518 39.617 43.027 1.00 16.94 4 ASN C N 1
ATOM 2384 C CA . ASN C 1 4 ? -25.880 41.027 43.034 1.00 16.66 4 ASN C CA 1
ATOM 2385 C C . ASN C 1 4 ? -27.187 41.291 42.288 1.00 17.30 4 ASN C C 1
ATOM 2386 O O . ASN C 1 4 ? -27.801 40.368 41.746 1.00 15.49 4 ASN C O 1
ATOM 2391 N N . GLN C 1 5 ? -27.604 42.554 42.261 1.00 16.47 5 GLN C N 1
ATOM 2392 C CA . GLN C 1 5 ? -28.857 42.925 41.611 1.00 16.20 5 GLN C CA 1
ATOM 2393 C C . GLN C 1 5 ? -28.918 42.529 40.141 1.00 16.81 5 GLN C C 1
ATOM 2394 O O . GLN C 1 5 ? -29.961 42.089 39.662 1.00 15.49 5 GLN C O 1
ATOM 2400 N N . GLN C 1 6 ? -27.810 42.680 39.420 1.00 17.45 6 GLN C N 1
ATOM 2401 C CA . GLN C 1 6 ? -27.802 42.320 38.007 1.00 18.64 6 GLN C CA 1
ATOM 2402 C C . GLN C 1 6 ? -28.027 40.819 37.831 1.00 17.79 6 GLN C C 1
ATOM 2403 O O . GLN C 1 6 ? -28.665 40.393 36.869 1.00 17.73 6 GLN C O 1
ATOM 2409 N N . ASP C 1 7 ? -27.499 40.020 38.757 1.00 16.30 7 ASP C N 1
ATOM 2410 C CA . ASP C 1 7 ? -27.679 38.573 38.698 1.00 16.17 7 ASP C CA 1
ATOM 2411 C C . ASP C 1 7 ? -29.163 38.255 38.827 1.00 16.37 7 ASP C C 1
ATOM 2412 O O . ASP C 1 7 ? -29.670 37.337 38.180 1.00 15.69 7 ASP C O 1
ATOM 2417 N N . VAL C 1 8 ? -29.855 39.007 39.677 1.00 14.87 8 VAL C N 1
ATOM 2418 C CA . VAL C 1 8 ? -31.287 38.786 39.863 1.00 14.13 8 VAL C CA 1
ATOM 2419 C C . VAL C 1 8 ? -32.043 39.193 38.604 1.00 14.76 8 VAL C C 1
ATOM 2420 O O . VAL C 1 8 ? -32.980 38.514 38.194 1.00 15.09 8 VAL C O 1
ATOM 2424 N N . VAL C 1 9 ? -31.637 40.300 37.990 1.00 14.90 9 VAL C N 1
ATOM 2425 C CA . VAL C 1 9 ? -32.285 40.752 36.765 1.00 15.09 9 VAL C CA 1
ATOM 2426 C C . VAL C 1 9 ? -32.148 39.672 35.693 1.00 15.35 9 VAL C C 1
ATOM 2427 O O . VAL C 1 9 ? -33.075 39.443 34.914 1.00 14.76 9 VAL C O 1
ATOM 2431 N N . LYS C 1 10 ? -30.998 39.004 35.656 1.00 15.00 10 LYS C N 1
ATOM 2432 C CA . LYS C 1 10 ? -30.786 37.935 34.681 1.00 16.55 10 LYS C CA 1
ATOM 2433 C C . LYS C 1 10 ? -31.793 36.814 34.943 1.00 16.10 10 LYS C C 1
ATOM 2434 O O . LYS C 1 10 ? -32.405 36.283 34.010 1.00 15.43 10 LYS C O 1
ATOM 2440 N N . GLU C 1 11 ? -31.965 36.464 36.215 1.00 14.43 11 GLU C N 1
ATOM 2441 C CA . GLU C 1 11 ? -32.906 35.413 36.596 1.00 14.45 11 GLU C CA 1
ATOM 2442 C C . GLU C 1 11 ? -34.335 35.830 36.259 1.00 14.59 11 GLU C C 1
ATOM 2443 O O . GLU C 1 11 ? -35.140 35.016 35.807 1.00 13.48 11 GLU C O 1
ATOM 2449 N N . LEU C 1 12 ? -34.657 37.098 36.495 1.00 13.57 12 LEU C N 1
ATOM 2450 C CA . LEU C 1 12 ? -35.994 37.590 36.180 1.00 13.71 12 LEU C CA 1
ATOM 2451 C C . LEU C 1 12 ? -36.236 37.510 34.672 1.00 14.49 12 LEU C C 1
ATOM 2452 O O . LEU C 1 12 ? -37.283 37.032 34.234 1.00 15.56 12 LEU C O 1
ATOM 2457 N N . ASN C 1 13 ? -35.271 37.962 33.874 1.00 13.39 13 ASN C N 1
ATOM 2458 C CA . ASN C 1 13 ? -35.437 37.917 32.423 1.00 15.02 13 ASN C CA 1
ATOM 2459 C C . ASN C 1 13 ? -35.523 36.492 31.890 1.00 16.05 13 ASN C C 1
ATOM 2460 O O . ASN C 1 13 ? -36.201 36.239 30.890 1.00 15.93 13 ASN C O 1
ATOM 2465 N N . GLN C 1 14 ? -34.834 35.565 32.548 1.00 14.71 14 GLN C N 1
ATOM 2466 C CA . GLN C 1 14 ? -34.879 34.166 32.140 1.00 17.01 14 GLN C CA 1
ATOM 2467 C C . GLN C 1 14 ? -36.332 33.695 32.201 1.00 15.34 14 GLN C C 1
ATOM 2468 O O . GLN C 1 14 ? -36.799 32.980 31.315 1.00 14.93 14 GLN C O 1
ATOM 2474 N N . GLN C 1 15 ? -37.047 34.100 33.248 1.00 13.85 15 GLN C N 1
ATOM 2475 C CA . GLN C 1 15 ? -38.446 33.707 33.391 1.00 13.64 15 GLN C CA 1
ATOM 2476 C C . GLN C 1 15 ? -39.368 34.472 32.444 1.00 15.81 15 GLN C C 1
ATOM 2477 O O . GLN C 1 15 ? -40.337 33.910 31.935 1.00 13.95 15 GLN C O 1
ATOM 2483 N N . VAL C 1 16 ? -39.091 35.751 32.212 1.00 16.33 16 VAL C N 1
ATOM 2484 C CA . VAL C 1 16 ? -39.920 36.517 31.282 1.00 15.70 16 VAL C CA 1
ATOM 2485 C C . VAL C 1 16 ? -39.827 35.819 29.927 1.00 16.13 16 VAL C C 1
ATOM 2486 O O . VAL C 1 16 ? -40.830 35.656 29.231 1.00 16.54 16 VAL C O 1
ATOM 2490 N N . ALA C 1 17 ? -38.617 35.392 29.574 1.00 14.31 17 ALA C N 1
ATOM 2491 C CA . ALA C 1 17 ? -38.374 34.695 28.318 1.00 16.17 17 ALA C CA 1
ATOM 2492 C C . ALA C 1 17 ? -39.091 33.346 28.299 1.00 16.08 17 ALA C C 1
ATOM 2493 O O . ALA C 1 17 ? -39.783 33.022 27.330 1.00 14.99 17 ALA C O 1
ATOM 2495 N N . ASN C 1 18 ? -38.916 32.563 29.364 1.00 14.49 18 ASN C N 1
ATOM 2496 C CA . ASN C 1 18 ? -39.554 31.248 29.461 1.00 15.20 18 ASN C CA 1
ATOM 2497 C C . ASN C 1 18 ? -41.059 31.327 29.266 1.00 15.03 18 ASN C C 1
ATOM 2498 O O . ASN C 1 18 ? -41.632 30.598 28.458 1.00 15.01 18 ASN C O 1
ATOM 2503 N N . TRP C 1 19 ? -41.703 32.204 30.030 1.00 14.24 19 TRP C N 1
ATOM 2504 C CA . TRP C 1 19 ? -43.148 32.320 29.953 1.00 14.17 19 TRP C CA 1
ATOM 2505 C C . TRP C 1 19 ? -43.694 33.011 28.716 1.00 14.92 19 TRP C C 1
ATOM 2506 O O . TRP C 1 19 ? -44.857 32.820 28.364 1.00 14.30 19 TRP C O 1
ATOM 2517 N N . THR C 1 20 ? -42.866 33.799 28.039 1.00 15.48 20 THR C N 1
ATOM 2518 C CA . THR C 1 20 ? -43.320 34.435 26.811 1.00 16.56 20 THR C CA 1
ATOM 2519 C C . THR C 1 20 ? -43.421 33.319 25.762 1.00 15.55 20 THR C C 1
ATOM 2520 O O . THR C 1 20 ? -44.387 33.254 25.002 1.00 15.65 20 THR C O 1
ATOM 2524 N N . VAL C 1 21 ? -42.433 32.428 25.739 1.00 15.36 21 VAL C N 1
ATOM 2525 C CA . VAL C 1 21 ? -42.452 31.315 24.790 1.00 15.60 21 VAL C CA 1
ATOM 2526 C C . VAL C 1 21 ? -43.547 30.320 25.182 1.00 15.72 21 VAL C C 1
ATOM 2527 O O . VAL C 1 21 ? -44.276 29.805 24.326 1.00 15.37 21 VAL C O 1
ATOM 2531 N N . ALA C 1 22 ? -43.662 30.060 26.481 1.00 14.70 22 ALA C N 1
ATOM 2532 C CA . ALA C 1 22 ? -44.665 29.134 26.998 1.00 15.37 22 ALA C CA 1
ATOM 2533 C C . ALA C 1 22 ? -46.076 29.623 26.684 1.00 16.60 22 ALA C C 1
ATOM 2534 O O . ALA C 1 22 ? -46.983 28.820 26.462 1.00 14.64 22 ALA C O 1
ATOM 2536 N N . TYR C 1 23 ? -46.251 30.941 26.682 1.00 15.92 23 TYR C N 1
ATOM 2537 C CA . TYR C 1 23 ? -47.545 31.550 26.392 1.00 16.68 23 TYR C CA 1
ATOM 2538 C C . TYR C 1 23 ? -48.032 31.086 25.020 1.00 16.08 23 TYR C C 1
ATOM 2539 O O . TYR C 1 23 ? -49.196 30.710 24.848 1.00 15.63 23 TYR C O 1
ATOM 2548 N N . THR C 1 24 ? -47.135 31.115 24.040 1.00 15.72 24 THR C N 1
ATOM 2549 C CA . THR C 1 24 ? -47.496 30.696 22.694 1.00 16.72 24 THR C CA 1
ATOM 2550 C C . THR C 1 24 ? -47.613 29.179 22.582 1.00 16.54 24 THR C C 1
ATOM 2551 O O . THR C 1 24 ? -48.496 28.677 21.890 1.00 15.42 24 THR C O 1
ATOM 2555 N N . LYS C 1 25 ? -46.741 28.442 23.262 1.00 15.77 25 LYS C N 1
ATOM 2556 C CA . LYS C 1 25 ? -46.828 26.987 23.195 1.00 16.39 25 LYS C CA 1
ATOM 2557 C C . LYS C 1 25 ? -48.142 26.515 23.814 1.00 16.25 25 LYS C C 1
ATOM 2558 O O . LYS C 1 25 ? -48.744 25.544 23.347 1.00 14.89 25 LYS C O 1
ATOM 2564 N N . LEU C 1 26 ? -48.590 27.205 24.861 1.00 14.98 26 LEU C N 1
ATOM 2565 C CA . LEU C 1 26 ? -49.845 26.852 25.512 1.00 15.21 26 LEU C CA 1
ATOM 2566 C C . LEU C 1 26 ? -51.021 27.151 24.581 1.00 15.65 26 LEU C C 1
ATOM 2567 O O . LEU C 1 26 ? -52.038 26.456 24.618 1.00 16.10 26 LEU C O 1
ATOM 2572 N N . HIS C 1 27 ? -50.890 28.177 23.745 1.00 15.77 27 HIS C N 1
ATOM 2573 C CA . HIS C 1 27 ? -51.950 28.486 22.785 1.00 17.57 27 HIS C CA 1
ATOM 2574 C C . HIS C 1 27 ? -51.976 27.359 21.755 1.00 17.56 27 HIS C C 1
ATOM 2575 O O . HIS C 1 27 ? -53.041 26.861 21.388 1.00 16.26 27 HIS C O 1
ATOM 2582 N N . ASN C 1 28 ? -50.790 26.969 21.293 1.00 16.25 28 ASN C N 1
ATOM 2583 C CA . ASN C 1 28 ? -50.652 25.890 20.312 1.00 17.55 28 ASN C CA 1
ATOM 2584 C C . ASN C 1 28 ? -51.331 24.622 20.835 1.00 18.34 28 ASN C C 1
ATOM 2585 O O . ASN C 1 28 ? -52.120 23.991 20.129 1.00 16.99 28 ASN C O 1
ATOM 2590 N N . PHE C 1 29 ? -51.035 24.255 22.078 1.00 15.63 29 PHE C N 1
ATOM 2591 C CA . PHE C 1 29 ? -51.627 23.056 22.667 1.00 16.83 29 PHE C CA 1
ATOM 2592 C C . PHE C 1 29 ? -53.133 23.214 22.839 1.00 16.17 29 PHE C C 1
ATOM 2593 O O . PHE C 1 29 ? -53.893 22.264 22.649 1.00 16.74 29 PHE C O 1
ATOM 2601 N N . HIS C 1 30 ? -53.541 24.425 23.202 1.00 15.59 30 HIS C N 1
ATOM 2602 C CA . HIS C 1 30 ? -54.940 24.796 23.394 1.00 17.33 30 HIS C CA 1
ATOM 2603 C C . HIS C 1 30 ? -55.692 24.590 22.069 1.00 17.28 30 HIS C C 1
ATOM 2604 O O . HIS C 1 30 ? -56.829 24.108 22.053 1.00 16.40 30 HIS C O 1
ATOM 2611 N N . T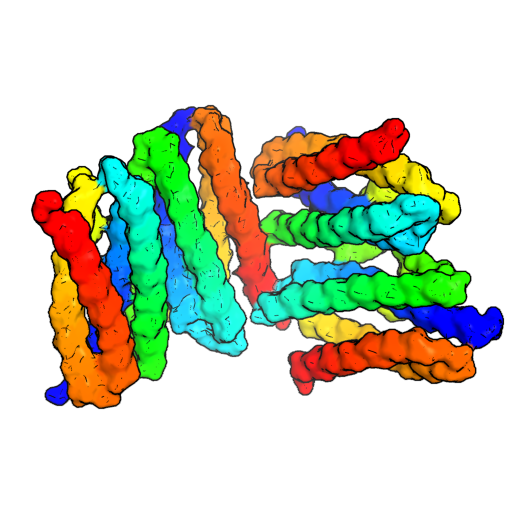RP C 1 31 ? -55.042 24.935 20.960 1.00 16.73 31 TRP C N 1
ATOM 2612 C CA . TRP C 1 31 ? -55.662 24.799 19.642 1.00 16.97 31 TRP C CA 1
ATOM 2613 C C . TRP C 1 31 ? -55.611 23.401 19.039 1.00 19.49 31 TRP C C 1
ATOM 2614 O O . TRP C 1 31 ? -56.586 22.936 18.444 1.00 19.36 31 TRP C O 1
ATOM 2625 N N . TYR C 1 32 ? -54.467 22.740 19.189 1.00 17.50 32 TYR C N 1
ATOM 2626 C CA . TYR C 1 32 ? -54.255 21.431 18.585 1.00 19.26 32 TYR C CA 1
ATOM 2627 C C . TYR C 1 32 ? -54.578 20.167 19.378 1.00 18.79 32 TYR C C 1
ATOM 2628 O O . TYR C 1 32 ? -54.513 19.068 18.823 1.00 19.60 32 TYR C O 1
ATOM 2637 N N . VAL C 1 33 ? -54.923 20.297 20.654 1.00 17.25 33 VAL C N 1
ATOM 2638 C CA . VAL C 1 33 ? -55.228 19.116 21.455 1.00 18.94 33 VAL C CA 1
ATOM 2639 C C . VAL C 1 33 ? -56.409 18.339 20.864 1.00 20.63 33 VAL C C 1
ATOM 2640 O O . VAL C 1 33 ? -57.388 18.933 20.406 1.00 18.88 33 VAL C O 1
ATOM 2644 N N . LYS C 1 34 ? -56.295 17.011 20.861 1.00 21.09 34 LYS C N 1
ATOM 2645 C CA . LYS C 1 34 ? -57.336 16.133 20.319 1.00 22.30 34 LYS C CA 1
ATOM 2646 C C . LYS C 1 34 ? -57.653 15.013 21.306 1.00 22.36 34 LYS C C 1
ATOM 2647 O O . LYS C 1 34 ? -56.916 14.795 22.268 1.00 21.32 34 LYS C O 1
ATOM 2653 N N . GLY C 1 35 ? -58.744 14.293 21.057 1.00 21.57 35 GLY C N 1
ATOM 2654 C CA . GLY C 1 35 ? -59.104 13.189 21.929 1.00 21.41 35 GLY C CA 1
ATOM 2655 C C . GLY C 1 35 ? -60.254 13.448 22.883 1.00 22.64 35 GLY C C 1
ATOM 2656 O O . GLY C 1 35 ? -60.738 14.575 22.988 1.00 20.84 35 GLY C O 1
ATOM 2657 N N . PRO C 1 36 ? -60.700 12.406 23.608 1.00 23.05 36 PRO C N 1
ATOM 2658 C CA . PRO C 1 36 ? -61.793 12.397 24.588 1.00 24.90 36 PRO C CA 1
ATOM 2659 C C . PRO C 1 36 ? -61.688 13.462 25.673 1.00 24.76 36 PRO C C 1
ATOM 2660 O O . PRO C 1 36 ? -62.693 13.854 26.264 1.00 25.72 36 PRO C O 1
ATOM 2664 N N . ASN C 1 37 ? -60.471 13.924 25.941 1.00 24.82 37 ASN C N 1
ATOM 2665 C CA . ASN C 1 37 ? -60.265 14.935 26.970 1.00 24.88 37 ASN C CA 1
ATOM 2666 C C . ASN C 1 37 ? -60.101 16.335 26.402 1.00 24.24 37 ASN C C 1
ATOM 2667 O O . ASN C 1 37 ? -59.618 17.239 27.084 1.00 23.69 37 ASN C O 1
ATOM 2672 N N . PHE C 1 38 ? -60.516 16.514 25.154 1.00 22.07 38 PHE C N 1
ATOM 2673 C CA . PHE C 1 38 ? -60.409 17.811 24.504 1.00 20.22 38 PHE C CA 1
ATOM 2674 C C . PHE C 1 38 ? -60.988 18.966 25.310 1.00 19.28 38 PHE C C 1
ATOM 2675 O O . PHE C 1 38 ? -60.341 19.994 25.480 1.00 20.14 38 PHE C O 1
ATOM 2683 N N . PHE C 1 39 ? -62.213 18.810 25.795 1.00 19.13 39 PHE C N 1
ATOM 2684 C CA . PHE C 1 39 ? -62.847 19.899 26.523 1.00 20.65 39 PHE C CA 1
ATOM 2685 C C . PHE C 1 39 ? -62.121 20.322 27.792 1.00 21.88 39 PHE C C 1
ATOM 2686 O O . PHE C 1 39 ? -61.954 21.517 28.034 1.00 22.30 39 PHE C O 1
ATOM 2694 N N . SER C 1 40 ? -61.671 19.360 28.591 1.00 21.05 40 SER C N 1
ATOM 2695 C CA . SER C 1 40 ? -60.956 19.699 29.820 1.00 22.54 40 SER C CA 1
ATOM 2696 C C . SER C 1 40 ? -59.610 20.359 29.539 1.00 21.10 40 SER C C 1
ATOM 2697 O O . SER C 1 40 ? -59.287 21.404 30.109 1.00 20.15 40 SER C O 1
ATOM 2700 N N . LEU C 1 41 ? -58.823 19.746 28.661 1.00 19.31 41 LEU C N 1
ATOM 2701 C CA . LEU C 1 41 ? -57.505 20.277 28.335 1.00 18.49 41 LEU C CA 1
ATOM 2702 C C . LEU C 1 41 ? -57.565 21.601 27.579 1.00 18.98 41 LEU C C 1
ATOM 2703 O O . LEU C 1 41 ? -56.755 22.495 27.822 1.00 17.49 41 LEU C O 1
ATOM 2708 N N . HIS C 1 42 ? -58.526 21.727 26.668 1.00 18.23 42 HIS C N 1
ATOM 2709 C CA . HIS C 1 42 ? -58.689 22.955 25.893 1.00 18.07 42 HIS C CA 1
ATOM 2710 C C . HIS C 1 42 ? -58.790 24.144 26.848 1.00 18.02 42 HIS C C 1
ATOM 2711 O O . HIS C 1 42 ? -58.146 25.178 26.651 1.00 17.61 42 HIS C O 1
ATOM 2718 N N . VAL C 1 43 ? -59.591 23.984 27.897 1.00 17.55 43 VAL C N 1
ATOM 2719 C CA . VAL C 1 43 ? -59.779 25.049 28.876 1.00 19.15 43 VAL C CA 1
ATOM 2720 C C . VAL C 1 43 ? -58.591 25.171 29.826 1.00 17.91 43 VAL C C 1
ATOM 2721 O O . VAL C 1 43 ? -58.172 26.277 30.165 1.00 17.66 43 VAL C O 1
ATOM 2725 N N . LYS C 1 44 ? -58.052 24.035 30.254 1.00 17.75 44 LYS C N 1
ATOM 2726 C CA . LYS C 1 44 ? -56.916 24.038 31.173 1.00 18.73 44 LYS C CA 1
ATOM 2727 C C . LYS C 1 44 ? -55.711 24.774 30.584 1.00 18.48 44 LYS C C 1
ATOM 2728 O O . LYS C 1 44 ? -55.024 25.519 31.285 1.00 17.69 44 LYS C O 1
ATOM 2734 N N . PHE C 1 45 ? -55.455 24.569 29.296 1.00 17.71 45 PHE C N 1
ATOM 2735 C CA . PHE C 1 45 ? -54.327 25.229 28.651 1.00 17.30 45 PHE C CA 1
ATOM 2736 C C . PHE C 1 45 ? -54.527 26.739 28.573 1.00 18.88 45 PHE C C 1
ATOM 2737 O O . PHE C 1 45 ? -53.558 27.501 28.609 1.00 17.15 45 PHE C O 1
ATOM 2745 N N . GLU C 1 46 ? -55.780 27.172 28.461 1.00 18.36 46 GLU C N 1
ATOM 2746 C CA . GLU C 1 46 ? -56.069 28.602 28.406 1.00 19.38 46 GLU C CA 1
ATOM 2747 C C . GLU C 1 46 ? -55.835 29.212 29.784 1.00 20.10 46 GLU C C 1
ATOM 2748 O O . GLU C 1 46 ? -55.281 30.304 29.903 1.00 19.48 46 GLU C O 1
ATOM 2754 N N . GLU C 1 47 ? -56.261 28.505 30.827 1.00 19.82 47 GLU C N 1
ATOM 2755 C CA . GLU C 1 47 ? -56.069 28.993 32.187 1.00 20.65 47 GLU C CA 1
ATOM 2756 C C . GLU C 1 47 ? -54.570 29.159 32.427 1.00 20.15 47 GLU C C 1
ATOM 2757 O O . GLU C 1 47 ? -54.129 30.124 33.058 1.00 18.39 47 GLU C O 1
ATOM 2763 N N . LEU C 1 48 ? -53.786 28.222 31.902 1.00 18.32 48 LEU C N 1
ATOM 2764 C CA . LEU C 1 48 ? -52.341 28.279 32.063 1.00 18.77 48 LEU C CA 1
ATOM 2765 C C . LEU C 1 48 ? -51.695 29.435 31.305 1.00 17.45 48 LEU C C 1
ATOM 2766 O O . LEU C 1 48 ? -50.804 30.092 31.847 1.00 17.08 48 LEU C O 1
ATOM 2771 N N . TYR C 1 49 ? -52.106 29.708 30.065 1.00 16.17 49 TYR C N 1
ATOM 2772 C CA . TYR C 1 49 ? -51.463 30.829 29.392 1.00 16.53 49 TYR C CA 1
ATOM 2773 C C . TYR C 1 49 ? -51.924 32.167 29.964 1.00 16.52 49 TYR C C 1
ATOM 2774 O O . TYR C 1 49 ? -51.196 33.158 29.899 1.00 14.71 49 TYR C O 1
ATOM 2783 N N . ASN C 1 50 ? -53.111 32.196 30.563 1.00 17.93 50 ASN C N 1
ATOM 2784 C CA . ASN C 1 50 ? -53.573 33.435 31.179 1.00 19.15 50 ASN C CA 1
ATOM 2785 C C . ASN C 1 50 ? -52.694 33.702 32.400 1.00 20.27 50 ASN C C 1
ATOM 2786 O O . ASN C 1 50 ? -52.326 34.846 32.683 1.00 19.76 50 ASN C O 1
ATOM 2791 N N . GLU C 1 51 ? -52.344 32.639 33.116 1.00 19.71 51 GLU C N 1
ATOM 2792 C CA . GLU C 1 51 ? -51.485 32.774 34.284 1.00 21.02 51 GLU C CA 1
ATOM 2793 C C . GLU C 1 51 ? -50.073 33.138 33.822 1.00 19.12 51 GLU C C 1
ATOM 2794 O O . GLU C 1 51 ? -49.379 33.921 34.472 1.00 19.18 51 GLU C O 1
ATOM 2800 N N . ALA C 1 52 ? -49.658 32.584 32.687 1.00 18.01 52 ALA C N 1
ATOM 2801 C CA . ALA C 1 52 ? -48.333 32.869 32.146 1.00 18.14 52 ALA C CA 1
ATOM 2802 C C . ALA C 1 52 ? -48.186 34.357 31.830 1.00 18.27 52 ALA C C 1
ATOM 2803 O O . ALA C 1 52 ? -47.156 34.964 32.132 1.00 17.20 52 ALA C O 1
ATOM 2805 N N . SER C 1 53 ? -49.214 34.945 31.222 1.00 16.67 53 SER C N 1
ATOM 2806 C CA . SER C 1 53 ? -49.160 36.362 30.870 1.00 18.27 53 SER C CA 1
ATOM 2807 C C . SER C 1 53 ? -49.053 37.231 32.122 1.00 17.29 53 SER C C 1
ATOM 2808 O O . SER C 1 53 ? -48.414 38.284 32.102 1.00 16.56 53 SER C O 1
ATOM 2811 N N . GLN C 1 54 ? -49.677 36.794 33.211 1.00 17.99 54 GLN C N 1
ATOM 2812 C CA . GLN C 1 54 ? -49.610 37.547 34.457 1.00 19.23 54 GLN C CA 1
ATOM 2813 C C . GLN C 1 54 ? -48.180 37.526 34.985 1.00 19.48 54 GLN C C 1
ATOM 2814 O O . GLN C 1 54 ? -47.662 38.546 35.446 1.00 18.22 54 GLN C O 1
ATOM 2820 N N . TYR C 1 55 ? -47.540 36.363 34.915 1.00 17.81 55 TYR C N 1
ATOM 2821 C CA . TYR C 1 55 ? -46.164 36.245 35.382 1.00 19.59 55 TYR C CA 1
ATOM 2822 C C . TYR C 1 55 ? -45.222 37.111 34.556 1.00 18.44 55 TYR C C 1
ATOM 2823 O O . TYR C 1 55 ? -44.344 37.780 35.099 1.00 18.30 55 TYR C O 1
ATOM 2832 N N . VAL C 1 56 ? -45.411 37.103 33.243 1.00 17.76 56 VAL C N 1
ATOM 2833 C CA . VAL C 1 56 ? -44.581 37.903 32.357 1.00 18.01 56 VAL C CA 1
ATOM 2834 C C . VAL C 1 56 ? -44.630 39.374 32.760 1.00 18.17 56 VAL C C 1
ATOM 2835 O O . VAL C 1 56 ? -43.592 40.026 32.888 1.00 17.35 56 VAL C O 1
ATOM 2839 N N . ASP C 1 57 ? -45.834 39.892 32.973 1.00 17.72 57 ASP C N 1
ATOM 2840 C CA . ASP C 1 57 ? -45.980 41.293 33.344 1.00 17.66 57 ASP C CA 1
ATOM 2841 C C . ASP C 1 57 ? -45.439 41.583 34.739 1.00 16.89 57 ASP C C 1
ATOM 2842 O O . ASP C 1 57 ? -44.785 42.605 34.949 1.00 16.70 57 ASP C O 1
ATOM 2847 N N . GLU C 1 58 ? -45.705 40.689 35.688 1.00 16.20 58 GLU C N 1
ATOM 2848 C CA . GLU C 1 58 ? -45.229 40.881 37.057 1.00 15.94 58 GLU C CA 1
ATOM 2849 C C . GLU C 1 58 ? -43.705 40.932 37.134 1.00 17.08 58 GLU C C 1
ATOM 2850 O O . GLU C 1 58 ? -43.136 41.860 37.713 1.00 15.85 58 GLU C O 1
ATOM 2856 N N . LEU C 1 59 ? -43.040 39.935 36.558 1.00 15.57 59 LEU C N 1
ATOM 2857 C CA . LEU C 1 59 ? -41.581 39.906 36.601 1.00 17.09 59 LEU C CA 1
ATOM 2858 C C . LEU C 1 59 ? -40.937 41.015 35.771 1.00 16.94 59 LEU C C 1
ATOM 2859 O O . LEU C 1 59 ? -39.902 41.565 36.156 1.00 16.06 59 LEU C O 1
ATOM 2864 N N . ALA C 1 60 ? -41.540 41.350 34.636 1.00 16.59 60 ALA C N 1
ATOM 2865 C CA . ALA C 1 60 ? -40.994 42.406 33.794 1.00 16.53 60 ALA C CA 1
ATOM 2866 C C . ALA C 1 60 ? -41.031 43.753 34.514 1.00 16.92 60 ALA C C 1
ATOM 2867 O O . ALA C 1 60 ? -40.079 44.530 34.440 1.00 16.47 60 ALA C O 1
ATOM 2869 N N . GLU C 1 61 ? -42.126 44.033 35.214 1.00 17.09 61 GLU C N 1
ATOM 2870 C CA . GLU C 1 61 ? -42.238 45.303 35.920 1.00 16.02 61 GLU C CA 1
ATOM 2871 C C . GLU C 1 61 ? -41.376 45.326 37.180 1.00 17.16 61 GLU C C 1
ATOM 2872 O O . GLU C 1 61 ? -41.051 46.397 37.696 1.00 16.31 61 GLU C O 1
ATOM 2878 N N . ARG C 1 62 ? -40.993 44.152 37.676 1.00 15.74 62 ARG C N 1
ATOM 2879 C CA . ARG C 1 62 ? -40.104 44.114 38.831 1.00 15.81 62 ARG C CA 1
ATOM 2880 C C . ARG C 1 62 ? -38.723 44.514 38.307 1.00 16.07 62 ARG C C 1
ATOM 2881 O O . ARG C 1 62 ? -37.991 45.253 38.960 1.00 15.41 62 ARG C O 1
ATOM 2889 N N . ILE C 1 63 ? -38.375 44.026 37.118 1.00 14.39 63 ILE C N 1
ATOM 2890 C CA . ILE C 1 63 ? -37.091 44.365 36.511 1.00 14.81 63 ILE C CA 1
ATOM 2891 C C . ILE C 1 63 ? -37.022 45.884 36.368 1.00 16.26 63 ILE C C 1
ATOM 2892 O O . ILE C 1 63 ? -35.992 46.499 36.649 1.00 17.75 63 ILE C O 1
ATOM 2897 N N . LEU C 1 64 ? -38.124 46.487 35.932 1.00 15.69 64 LEU C N 1
ATOM 2898 C CA . LEU C 1 64 ? -38.176 47.935 35.773 1.00 16.51 64 LEU C CA 1
ATOM 2899 C C . LEU C 1 64 ? -37.988 48.609 37.130 1.00 15.70 64 LEU C C 1
ATOM 2900 O O . LEU C 1 64 ? -37.283 49.616 37.244 1.00 16.68 64 LEU C O 1
ATOM 2905 N N . ALA C 1 65 ? -38.611 48.040 38.158 1.00 14.77 65 ALA C N 1
ATOM 2906 C CA . ALA C 1 65 ? -38.526 48.589 39.508 1.00 17.14 65 ALA C CA 1
ATOM 2907 C C . ALA C 1 65 ? -37.110 48.570 40.085 1.00 18.17 65 ALA C C 1
ATOM 2908 O O . ALA C 1 65 ? -36.808 49.340 40.998 1.00 19.00 65 ALA C O 1
ATOM 2910 N N . VAL C 1 66 ? -36.243 47.693 39.577 1.00 17.48 66 VAL C N 1
ATOM 2911 C CA . VAL C 1 66 ? -34.866 47.652 40.079 1.00 17.89 66 VAL C CA 1
ATOM 2912 C C . VAL C 1 66 ? -33.897 48.309 39.101 1.00 18.70 66 VAL C C 1
ATOM 2913 O O . VAL C 1 66 ? -32.680 48.190 39.241 1.00 19.08 66 VAL C O 1
ATOM 2917 N N . GLY C 1 67 ? -34.450 48.996 38.105 1.00 19.86 67 GLY C N 1
ATOM 2918 C CA . GLY C 1 67 ? -33.630 49.699 37.133 1.00 20.99 67 GLY C CA 1
ATOM 2919 C C . GLY C 1 67 ? -33.105 48.917 35.945 1.00 22.43 67 GLY C C 1
ATOM 2920 O O . GLY C 1 67 ? -32.203 49.391 35.248 1.00 22.98 67 GLY C O 1
ATOM 2921 N N . GLY C 1 68 ? -33.661 47.736 35.695 1.00 21.77 68 GLY C N 1
ATOM 2922 C CA . GLY C 1 68 ? -33.202 46.934 34.573 1.00 20.53 68 GLY C CA 1
ATOM 2923 C C . GLY C 1 68 ? -34.078 47.032 33.337 1.00 19.85 68 GLY C C 1
ATOM 2924 O O . GLY C 1 68 ? -35.067 47.770 33.320 1.00 20.35 68 GLY C O 1
ATOM 2925 N N . ASN C 1 69 ? -33.713 46.275 32.304 1.00 19.32 69 ASN C N 1
ATOM 2926 C CA . ASN C 1 69 ? -34.448 46.254 31.038 1.00 19.01 69 ASN C CA 1
ATOM 2927 C C . ASN C 1 69 ? -35.080 44.879 30.800 1.00 18.72 69 ASN C C 1
ATOM 2928 O O . ASN C 1 69 ? -34.374 43.898 30.575 1.00 17.04 69 ASN C O 1
ATOM 2933 N N . PRO C 1 70 ? -36.419 44.791 30.845 1.00 18.15 70 PRO C N 1
ATOM 2934 C CA . PRO C 1 70 ? -37.112 43.514 30.624 1.00 19.57 70 PRO C CA 1
ATOM 2935 C C . PRO C 1 70 ? -37.003 43.131 29.152 1.00 20.26 70 PRO C C 1
ATOM 2936 O O . PRO C 1 70 ? -37.142 43.993 28.286 1.00 20.59 70 PRO C O 1
ATOM 2940 N N . VAL C 1 71 ? -36.753 41.857 28.858 1.00 21.29 71 VAL C N 1
ATOM 2941 C CA . VAL C 1 71 ? -36.659 41.434 27.462 1.00 22.67 71 VAL C CA 1
ATOM 2942 C C . VAL C 1 71 ? -37.993 41.740 26.787 1.00 22.65 71 VAL C C 1
ATOM 2943 O O . VAL C 1 71 ? -39.034 41.212 27.180 1.00 23.40 71 VAL C O 1
ATOM 2947 N N . GLY C 1 72 ? -37.953 42.598 25.772 1.00 23.69 72 GLY C N 1
ATOM 2948 C CA . GLY C 1 72 ? -39.174 43.000 25.094 1.00 23.51 72 GLY C CA 1
ATOM 2949 C C . GLY C 1 72 ? -39.337 42.655 23.627 1.00 21.19 72 GLY C C 1
ATOM 2950 O O . GLY C 1 72 ? -40.057 43.346 22.911 1.00 20.81 72 GLY C O 1
ATOM 2951 N N . THR C 1 73 ? -38.664 41.605 23.172 1.00 20.82 73 THR C N 1
ATOM 2952 C CA . THR C 1 73 ? -38.791 41.161 21.786 1.00 20.17 73 THR C CA 1
ATOM 2953 C C . THR C 1 73 ? -38.847 39.642 21.799 1.00 21.16 73 THR C C 1
ATOM 2954 O O . THR C 1 73 ? -38.293 39.000 22.693 1.00 21.05 73 THR C O 1
ATOM 2958 N N . LEU C 1 74 ? -39.529 39.068 20.815 1.00 20.29 74 LEU C N 1
ATOM 2959 C CA . LEU C 1 74 ? -39.644 37.619 20.722 1.00 20.72 74 LEU C CA 1
ATOM 2960 C C . LEU C 1 74 ? -38.286 37.005 20.397 1.00 20.46 74 LEU C C 1
ATOM 2961 O O . LEU C 1 74 ? -37.942 35.928 20.884 1.00 20.15 74 LEU C O 1
ATOM 2966 N N . THR C 1 75 ? -37.512 37.696 19.570 1.00 22.50 75 THR C N 1
ATOM 2967 C CA . THR C 1 75 ? -36.193 37.209 19.201 1.00 23.16 75 THR C CA 1
ATOM 2968 C C . THR C 1 75 ? -35.344 36.977 20.447 1.00 22.50 75 THR C C 1
ATOM 2969 O O . THR C 1 75 ? -34.677 35.952 20.569 1.00 21.90 75 THR C O 1
ATOM 2973 N N . GLU C 1 76 ? -35.375 37.929 21.373 1.00 22.72 76 GLU C N 1
ATOM 2974 C CA . GLU C 1 76 ? -34.604 37.806 22.605 1.00 23.73 76 GLU C CA 1
ATOM 2975 C C . GLU C 1 76 ? -35.140 36.682 23.490 1.00 21.73 76 GLU C C 1
ATOM 2976 O O . GLU C 1 76 ? -34.369 35.907 24.061 1.00 21.49 76 GLU C O 1
ATOM 2982 N N . CYS C 1 77 ? -36.460 36.591 23.603 1.00 21.72 77 CYS C N 1
ATOM 2983 C CA . CYS C 1 77 ? -37.066 35.546 24.422 1.00 21.18 77 CYS C CA 1
ATOM 2984 C C . CYS C 1 77 ? -36.711 34.161 23.884 1.00 19.88 77 CYS C C 1
ATOM 2985 O O . CYS C 1 77 ? -36.450 33.238 24.652 1.00 20.83 77 CYS C O 1
ATOM 2988 N N . LEU C 1 78 ? -36.699 34.016 22.564 1.00 20.83 78 LEU C N 1
ATOM 2989 C CA . LEU C 1 78 ? -36.372 32.732 21.955 1.00 20.93 78 LEU C CA 1
ATOM 2990 C C . LEU C 1 78 ? -34.926 32.331 22.230 1.00 24.15 78 LEU C C 1
ATOM 2991 O O . LEU C 1 78 ? -34.609 31.148 22.319 1.00 25.16 78 LEU C O 1
ATOM 2996 N N . GLU C 1 79 ? -34.054 33.322 22.374 1.00 25.75 79 GLU C N 1
ATOM 2997 C CA . GLU C 1 79 ? -32.645 33.055 22.634 1.00 28.68 79 GLU C CA 1
ATOM 2998 C C . GLU C 1 79 ? -32.392 32.609 24.073 1.00 28.18 79 GLU C C 1
ATOM 2999 O O . GLU C 1 79 ? -31.561 31.738 24.317 1.00 30.62 79 GLU C O 1
ATOM 3005 N N . GLN C 1 80 ? -33.116 33.198 25.020 1.00 26.38 80 GLN C N 1
ATOM 3006 C CA . GLN C 1 80 ? -32.925 32.890 26.437 1.00 26.10 80 GLN C CA 1
ATOM 3007 C C . GLN C 1 80 ? -33.762 31.758 27.034 1.00 24.08 80 GLN C C 1
ATOM 3008 O O . GLN C 1 80 ? -33.301 31.041 27.922 1.00 24.69 80 GLN C O 1
ATOM 3014 N N . SER C 1 81 ? -34.987 31.604 26.549 1.00 20.85 81 SER C N 1
ATOM 3015 C CA . SER C 1 81 ? -35.911 30.597 27.067 1.00 19.10 81 SER C CA 1
ATOM 3016 C C . SER C 1 81 ? -35.468 29.136 27.043 1.00 17.86 81 SER C C 1
ATOM 3017 O O . SER C 1 81 ? -34.946 28.651 26.039 1.00 18.50 81 SER C O 1
ATOM 3020 N N . ILE C 1 82 ? -35.689 28.435 28.156 1.00 16.38 82 ILE C N 1
ATOM 3021 C CA . ILE C 1 82 ? -35.359 27.015 28.237 1.00 17.15 82 ILE C CA 1
ATOM 3022 C C . ILE C 1 82 ? -36.597 26.230 27.811 1.00 18.24 82 ILE C C 1
ATOM 3023 O O . ILE C 1 82 ? -36.572 25.001 27.709 1.00 18.06 82 ILE C O 1
ATOM 3028 N N . VAL C 1 83 ? -37.688 26.958 27.582 1.00 17.97 83 VAL C N 1
ATOM 3029 C CA . VAL C 1 83 ? -38.934 26.362 27.111 1.00 16.68 83 VAL C CA 1
ATOM 3030 C C . VAL C 1 83 ? -38.853 26.467 25.588 1.00 16.66 83 VAL C C 1
ATOM 3031 O O . VAL C 1 83 ? -38.699 27.563 25.042 1.00 16.22 83 VAL C O 1
ATOM 3035 N N . LYS C 1 84 ? -38.937 25.332 24.907 1.00 17.15 84 LYS C N 1
ATOM 3036 C CA . LYS C 1 84 ? -38.853 25.313 23.452 1.00 19.30 84 LYS C CA 1
ATOM 3037 C C . LYS C 1 84 ? -40.229 25.363 22.811 1.00 19.92 84 LYS C C 1
ATOM 3038 O O . LYS C 1 84 ? -41.222 24.976 23.424 1.00 20.24 84 LYS C O 1
ATOM 3044 N N . GLU C 1 85 ? -40.285 25.844 21.573 1.00 19.87 85 GLU C N 1
ATOM 3045 C CA . GLU C 1 85 ? -41.552 25.932 20.871 1.00 21.61 85 GLU C CA 1
ATOM 3046 C C . GLU C 1 85 ? -42.072 24.533 20.582 1.00 23.18 85 GLU C C 1
ATOM 3047 O O . GLU C 1 85 ? -41.304 23.572 20.519 1.00 21.58 85 GLU C O 1
ATOM 3053 N N . ALA C 1 86 ? -43.383 24.436 20.409 1.00 25.71 86 ALA C N 1
ATOM 3054 C CA . ALA C 1 86 ? -44.048 23.169 20.164 1.00 28.91 86 ALA C CA 1
ATOM 3055 C C . ALA C 1 86 ? -43.737 22.545 18.816 1.00 30.47 86 ALA C C 1
ATOM 3056 O O . ALA C 1 86 ? -43.712 23.224 17.790 1.00 30.87 86 ALA C O 1
ATOM 3058 N N . ALA C 1 87 ? -43.500 21.238 18.832 1.00 32.87 87 ALA C N 1
ATOM 3059 C CA . ALA C 1 87 ? -43.226 20.499 17.613 1.00 35.03 87 ALA C CA 1
ATOM 3060 C C . ALA C 1 87 ? -44.579 20.252 16.958 1.00 36.73 87 ALA C C 1
ATOM 3061 O O . ALA C 1 87 ? -45.576 20.874 17.328 1.00 37.28 87 ALA C O 1
ATOM 3063 N N . LYS C 1 88 ? -44.626 19.339 15.998 1.00 38.25 88 LYS C N 1
ATOM 3064 C CA . LYS C 1 88 ? -45.878 19.052 15.311 1.00 38.86 88 LYS C CA 1
ATOM 3065 C C . LYS C 1 88 ? -46.392 17.639 15.577 1.00 37.60 88 LYS C C 1
ATOM 3066 O O . LYS C 1 88 ? -45.606 16.702 15.711 1.00 37.97 88 LYS C O 1
ATOM 3072 N N . GLY C 1 89 ? -47.713 17.502 15.672 1.00 35.49 89 GLY C N 1
ATOM 3073 C CA . GLY C 1 89 ? -48.324 16.197 15.879 1.00 34.46 89 GLY C CA 1
ATOM 3074 C C . GLY C 1 89 ? -48.436 15.630 17.285 1.00 33.26 89 GLY C C 1
ATOM 3075 O O . GLY C 1 89 ? -48.592 14.418 17.448 1.00 33.31 89 GLY C O 1
ATOM 3076 N N . TYR C 1 90 ? -48.370 16.485 18.299 1.00 31.31 90 TYR C N 1
ATOM 3077 C CA . TYR C 1 90 ? -48.469 16.034 19.684 1.00 30.57 90 TYR C CA 1
ATOM 3078 C C . TYR C 1 90 ? -49.832 15.453 20.043 1.00 29.12 90 TYR C C 1
ATOM 3079 O O . TYR C 1 90 ? -50.868 15.985 19.647 1.00 28.24 90 TYR C O 1
ATOM 3088 N N . SER C 1 91 ? -49.829 14.357 20.794 1.00 25.99 91 SER C N 1
ATOM 3089 C CA . SER C 1 91 ? -51.073 13.763 21.262 1.00 24.82 91 SER C CA 1
ATOM 3090 C C . SER C 1 91 ? -51.335 14.496 22.577 1.00 24.35 91 SER C C 1
ATOM 3091 O O . SER C 1 91 ? -50.439 15.161 23.099 1.00 23.11 91 SER C O 1
ATOM 3094 N N . ALA C 1 92 ? -52.545 14.385 23.112 1.00 24.29 92 ALA C N 1
ATOM 3095 C CA . ALA C 1 92 ? -52.870 15.049 24.374 1.00 22.76 92 ALA C CA 1
ATOM 3096 C C . ALA C 1 92 ? -51.868 14.634 25.449 1.00 22.68 92 ALA C C 1
ATOM 3097 O O . ALA C 1 92 ? -51.376 15.461 26.214 1.00 21.29 92 ALA C O 1
ATOM 3099 N N . GLU C 1 93 ? -51.564 13.343 25.494 1.00 22.37 93 GLU C N 1
ATOM 3100 C CA . GLU C 1 93 ? -50.625 12.817 26.474 1.00 21.78 93 GLU C CA 1
ATOM 3101 C C . GLU C 1 93 ? -49.235 13.425 26.317 1.00 20.11 93 GLU C C 1
ATOM 3102 O O . GLU C 1 93 ? -48.589 13.770 27.306 1.00 18.68 93 GLU C O 1
ATOM 3108 N N . GLN C 1 94 ? -48.773 13.554 25.077 1.00 19.26 94 GLN C N 1
ATOM 3109 C CA . GLN C 1 94 ? -47.453 14.122 24.828 1.00 19.76 94 GLN C CA 1
ATOM 3110 C C . GLN C 1 94 ? -47.391 15.600 25.213 1.00 19.14 94 GLN C C 1
ATOM 3111 O O . GLN C 1 94 ? -46.349 16.095 25.641 1.00 17.77 94 GLN C O 1
ATOM 3117 N N . MET C 1 95 ? -48.508 16.303 25.066 1.00 18.94 95 MET C N 1
ATOM 3118 C CA . MET C 1 95 ? -48.554 17.719 25.418 1.00 17.07 95 MET C CA 1
ATOM 3119 C C . MET C 1 95 ? -48.390 17.886 26.923 1.00 18.10 95 MET C C 1
ATOM 3120 O O . MET C 1 95 ? -47.595 18.710 27.382 1.00 17.22 95 MET C O 1
ATOM 3125 N N . VAL C 1 96 ? -49.141 17.104 27.690 1.00 16.47 96 VAL C N 1
ATOM 3126 C CA . VAL C 1 96 ? -49.057 17.183 29.141 1.00 16.38 96 VAL C CA 1
ATOM 3127 C C . VAL C 1 96 ? -47.676 16.715 29.603 1.00 17.49 96 VAL C C 1
ATOM 3128 O O . VAL C 1 96 ? -47.095 17.291 30.521 1.00 15.44 96 VAL C O 1
ATOM 3132 N N . GLU C 1 97 ? -47.144 15.680 28.957 1.00 16.43 97 GLU C N 1
ATOM 3133 C CA . GLU C 1 97 ? -45.820 15.186 29.314 1.00 16.45 97 GLU C CA 1
ATOM 3134 C C . GLU C 1 97 ? -44.774 16.280 29.107 1.00 17.50 97 GLU C C 1
ATOM 3135 O O . GLU C 1 97 ? -43.897 16.465 29.947 1.00 17.25 97 GLU C O 1
ATOM 3141 N N . GLU C 1 98 ? -44.862 17.004 27.992 1.00 17.05 98 GLU C N 1
ATOM 3142 C CA . GLU C 1 98 ? -43.887 18.057 27.724 1.00 18.24 98 GLU C CA 1
ATOM 3143 C C . GLU C 1 98 ? -44.050 19.231 28.674 1.00 16.88 98 GLU C C 1
ATOM 3144 O O . GLU C 1 98 ? -43.065 19.803 29.127 1.00 15.14 98 GLU C O 1
ATOM 3150 N N . LEU C 1 99 ? -45.292 19.601 28.964 1.00 16.04 99 LEU C N 1
ATOM 3151 C CA . LEU C 1 99 ? -45.522 20.705 29.889 1.00 17.04 99 LEU C CA 1
ATOM 3152 C C . LEU C 1 99 ? -44.977 20.310 31.254 1.00 16.68 99 LEU C C 1
ATOM 3153 O O . LEU C 1 99 ? -44.407 21.134 31.966 1.00 16.49 99 LEU C O 1
ATOM 3158 N N . SER C 1 100 ? -45.146 19.043 31.619 1.00 15.78 100 SER C N 1
ATOM 3159 C CA . SER C 1 100 ? -44.649 18.575 32.907 1.00 15.50 100 SER C CA 1
ATOM 3160 C C . SER C 1 100 ? -43.131 18.711 32.953 1.00 16.05 100 SER C C 1
ATOM 3161 O O . SER C 1 100 ? -42.574 19.139 33.962 1.00 14.70 100 SER C O 1
ATOM 3164 N N . GLN C 1 101 ? -42.458 18.347 31.865 1.00 14.34 101 GLN C N 1
ATOM 3165 C CA . GLN C 1 101 ? -41.003 18.465 31.838 1.00 15.32 101 GLN C CA 1
ATOM 3166 C C . GLN C 1 101 ? -40.601 19.937 31.915 1.00 14.86 101 GLN C C 1
ATOM 3167 O O . GLN C 1 101 ? -39.646 20.288 32.611 1.00 15.79 101 GLN C O 1
ATOM 3173 N N . ASP C 1 102 ? -41.320 20.797 31.196 1.00 14.94 102 ASP C N 1
ATOM 3174 C CA . ASP C 1 102 ? -41.018 22.230 31.226 1.00 15.23 102 ASP C CA 1
ATOM 3175 C C . ASP C 1 102 ? -41.171 22.768 32.645 1.00 15.02 102 ASP C C 1
ATOM 3176 O O . ASP C 1 102 ? -40.327 23.523 33.133 1.00 13.62 102 ASP C O 1
ATOM 3181 N N . PHE C 1 103 ? -42.260 22.392 33.305 1.00 14.84 103 PHE C N 1
ATOM 3182 C CA . PHE C 1 103 ? -42.487 22.859 34.667 1.00 14.56 103 PHE C CA 1
ATOM 3183 C C . PHE C 1 103 ? -41.431 22.322 35.622 1.00 15.28 103 PHE C C 1
ATOM 3184 O O . PHE C 1 103 ? -41.028 23.012 36.557 1.00 14.90 103 PHE C O 1
ATOM 3192 N N . THR C 1 104 ? -40.975 21.094 35.390 1.00 14.59 104 THR C N 1
ATOM 3193 C CA . THR C 1 104 ? -39.927 20.525 36.229 1.00 14.86 104 THR C CA 1
ATOM 3194 C C . THR C 1 104 ? -38.662 21.367 36.045 1.00 15.08 104 THR C C 1
ATOM 3195 O O . THR C 1 104 ? -38.016 21.755 37.020 1.00 13.90 104 THR C O 1
ATOM 3199 N N . ASN C 1 105 ? -38.318 21.652 34.791 1.00 15.20 105 ASN C N 1
ATOM 3200 C CA . ASN C 1 105 ? -37.132 22.448 34.492 1.00 16.14 105 ASN C CA 1
ATOM 3201 C C . ASN C 1 105 ? -37.238 23.855 35.079 1.00 15.46 105 ASN C C 1
ATOM 3202 O O . ASN C 1 105 ? -36.283 24.368 35.660 1.00 15.60 105 ASN C O 1
ATOM 3207 N N . ILE C 1 106 ? -38.401 24.477 34.920 1.00 13.52 106 ILE C N 1
ATOM 3208 C CA . ILE C 1 106 ? -38.613 25.826 35.435 1.00 14.15 106 ILE C CA 1
ATOM 3209 C C . ILE C 1 106 ? -38.539 25.855 36.962 1.00 14.14 106 ILE C C 1
ATOM 3210 O O . ILE C 1 106 ? -37.961 26.774 37.543 1.00 14.31 106 ILE C O 1
ATOM 3215 N N . SER C 1 107 ? -39.108 24.847 37.615 1.00 14.25 107 SER C N 1
ATOM 3216 C CA . SER C 1 107 ? -39.076 24.810 39.069 1.00 14.17 107 SER C CA 1
ATOM 3217 C C . SER C 1 107 ? -37.633 24.718 39.549 1.00 14.44 107 SER C C 1
ATOM 3218 O O . SER C 1 107 ? -37.266 25.319 40.561 1.00 12.71 107 SER C O 1
ATOM 3221 N N . LYS C 1 108 ? -36.814 23.969 38.818 1.00 14.28 108 LYS C N 1
ATOM 3222 C CA . LYS C 1 108 ? -35.412 23.819 39.181 1.00 14.09 108 LYS C CA 1
ATOM 3223 C C . LYS C 1 108 ? -34.684 25.152 39.015 1.00 14.25 108 LYS C C 1
ATOM 3224 O O . LYS C 1 108 ? -33.866 25.524 39.859 1.00 13.85 108 LYS C O 1
ATOM 3230 N N . GLN C 1 109 ? -34.977 25.874 37.935 1.00 13.82 109 GLN C N 1
ATOM 3231 C CA . GLN C 1 109 ? -34.341 27.175 37.725 1.00 14.83 109 GLN C CA 1
ATOM 3232 C C . GLN C 1 109 ? -34.756 28.125 38.839 1.00 14.57 109 GLN C C 1
ATOM 3233 O O . GLN C 1 109 ? -33.949 28.922 39.316 1.00 13.65 109 GLN C O 1
ATOM 3239 N N . LEU C 1 110 ? -36.026 28.046 39.236 1.00 13.66 110 LEU C N 1
ATOM 3240 C CA . LEU C 1 110 ? -36.558 28.915 40.284 1.00 13.47 110 LEU C CA 1
ATOM 3241 C C . LEU C 1 110 ? -35.925 28.663 41.648 1.00 14.03 110 LEU C C 1
ATOM 3242 O O . LEU C 1 110 ? -35.751 29.593 42.433 1.00 13.37 110 LEU C O 1
ATOM 3247 N N . GLU C 1 111 ? -35.577 27.412 41.936 1.00 13.73 111 GLU C N 1
ATOM 3248 C CA . GLU C 1 111 ? -34.945 27.098 43.213 1.00 14.41 111 GLU C CA 1
ATOM 3249 C C . GLU C 1 111 ? -33.624 27.872 43.277 1.00 14.65 111 GLU C C 1
ATOM 3250 O O . GLU C 1 111 ? -33.267 28.435 44.312 1.00 14.20 111 GLU C O 1
ATOM 3256 N N . ASN C 1 112 ? -32.912 27.902 42.155 1.00 14.35 112 ASN C N 1
ATOM 3257 C CA . ASN C 1 112 ? -31.637 28.609 42.072 1.00 15.40 112 ASN C CA 1
ATOM 3258 C C . ASN C 1 112 ? -31.866 30.121 42.087 1.00 14.66 112 ASN C C 1
ATOM 3259 O O . ASN C 1 112 ? -31.140 30.859 42.757 1.00 16.01 112 ASN C O 1
ATOM 3264 N N . ALA C 1 113 ? -32.882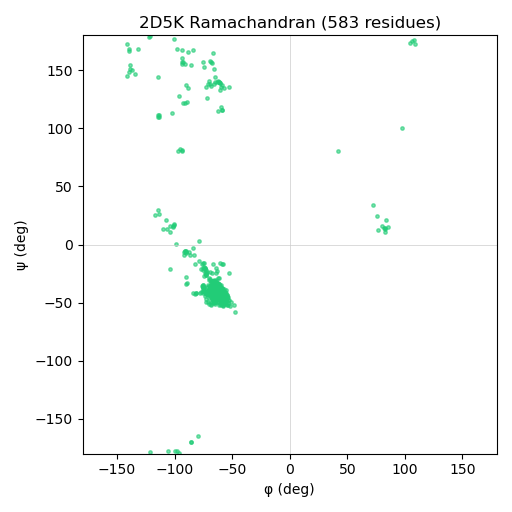 30.578 41.356 1.00 13.04 113 ALA C N 1
ATOM 3265 C CA . ALA C 1 113 ? -33.203 32.003 41.297 1.00 12.94 113 ALA C CA 1
ATOM 3266 C C . ALA C 1 113 ? -33.568 32.546 42.680 1.00 13.05 113 ALA C C 1
ATOM 3267 O O . ALA C 1 113 ? -33.240 33.680 43.023 1.00 12.34 113 ALA C O 1
ATOM 3269 N N . ILE C 1 114 ? -34.260 31.733 43.468 1.00 12.86 114 ILE C N 1
ATOM 3270 C CA . ILE C 1 114 ? -34.659 32.141 44.807 1.00 13.98 114 ILE C CA 1
ATOM 3271 C C . ILE C 1 114 ? -33.425 32.346 45.686 1.00 14.91 114 ILE C C 1
ATOM 3272 O O . ILE C 1 114 ? -33.343 33.316 46.444 1.00 13.69 114 ILE C O 1
ATOM 3277 N N . GLU C 1 115 ? -32.463 31.438 45.563 1.00 15.16 115 GLU C N 1
ATOM 3278 C CA . GLU C 1 115 ? -31.231 31.517 46.340 1.00 17.37 115 GLU C CA 1
ATOM 3279 C C . GLU C 1 115 ? -30.435 32.755 45.935 1.00 16.57 115 GLU C C 1
ATOM 3280 O O . GLU C 1 115 ? -29.926 33.486 46.786 1.00 16.26 115 GLU C O 1
ATOM 3286 N N . ILE C 1 116 ? -30.339 32.984 44.630 1.00 15.06 116 ILE C N 1
ATOM 3287 C CA . ILE C 1 116 ? -29.621 34.136 44.091 1.00 15.50 116 ILE C CA 1
ATOM 3288 C C . ILE C 1 116 ? -30.224 35.446 44.602 1.00 15.94 116 ILE C C 1
ATOM 3289 O O . ILE C 1 116 ? -29.508 36.328 45.085 1.00 15.83 116 ILE C O 1
ATOM 3294 N N . ALA C 1 117 ? -31.545 35.568 44.491 1.00 14.75 117 ALA C N 1
ATOM 3295 C CA . ALA C 1 117 ? -32.238 36.772 44.932 1.00 14.43 117 ALA C CA 1
ATOM 3296 C C . ALA C 1 117 ? -32.049 36.998 46.426 1.00 15.11 117 ALA C C 1
ATOM 3297 O O . ALA C 1 117 ? -31.795 38.122 46.862 1.00 14.82 117 ALA C O 1
ATOM 3299 N N . GLY C 1 118 ? -32.177 35.929 47.206 1.00 14.61 118 GLY C N 1
ATOM 3300 C CA . GLY C 1 118 ? -32.011 36.042 48.642 1.00 17.60 118 GLY C CA 1
ATOM 3301 C C . GLY C 1 118 ? -30.616 36.517 49.001 1.00 18.07 118 GLY C C 1
ATOM 3302 O O . GLY C 1 118 ? -30.450 37.389 49.858 1.00 17.50 118 GLY C O 1
ATOM 3303 N N . ASN C 1 119 ? -29.612 35.948 48.340 1.00 17.46 119 ASN C N 1
ATOM 3304 C CA . ASN C 1 119 ? -28.224 36.314 48.597 1.00 18.92 119 ASN C CA 1
ATOM 3305 C C . ASN C 1 119 ? -27.886 37.727 48.132 1.00 18.61 119 ASN C C 1
ATOM 3306 O O . ASN C 1 119 ? -26.946 38.346 48.639 1.00 18.97 119 ASN C O 1
ATOM 3311 N N . ALA C 1 120 ? -28.652 38.240 47.173 1.00 16.34 120 ALA C N 1
ATOM 3312 C CA . ALA C 1 120 ? -28.433 39.590 46.663 1.00 16.21 120 ALA C CA 1
ATOM 3313 C C . ALA C 1 120 ? -29.184 40.615 47.513 1.00 16.94 120 ALA C C 1
ATOM 3314 O O . ALA C 1 120 ? -29.010 41.824 47.348 1.00 16.32 120 ALA C O 1
ATOM 3316 N N . GLY C 1 121 ? -30.027 40.129 48.417 1.00 15.27 121 GLY C N 1
ATOM 3317 C CA . GLY C 1 121 ? -30.796 41.026 49.259 1.00 15.74 121 GLY C CA 1
ATOM 3318 C C . GLY C 1 121 ? -32.038 41.531 48.546 1.00 15.62 121 GLY C C 1
ATOM 3319 O O . GLY C 1 121 ? -32.699 42.462 49.013 1.00 16.34 121 GLY C O 1
ATOM 3320 N N . ASP C 1 122 ? -32.357 40.929 47.402 1.00 14.22 122 ASP C N 1
ATOM 3321 C CA . ASP C 1 122 ? -33.543 41.331 46.651 1.00 13.69 122 ASP C CA 1
ATOM 3322 C C . ASP C 1 122 ? -34.668 40.415 47.105 1.00 14.38 122 ASP C C 1
ATOM 3323 O O . ASP C 1 122 ? -35.002 39.426 46.448 1.00 12.77 122 ASP C O 1
ATOM 3328 N N . ASP C 1 123 ? -35.248 40.758 48.243 1.00 13.00 123 ASP C N 1
ATOM 3329 C CA . ASP C 1 123 ? -36.302 39.956 48.832 1.00 14.29 123 ASP C CA 1
ATOM 3330 C C . ASP C 1 123 ? -37.627 40.040 48.091 1.00 13.71 123 ASP C C 1
ATOM 3331 O O . ASP C 1 123 ? -38.436 39.115 48.162 1.00 13.67 123 ASP C O 1
ATOM 3336 N N . VAL C 1 124 ? -37.842 41.141 47.379 1.00 12.74 124 VAL C N 1
ATOM 3337 C CA . VAL C 1 124 ? -39.064 41.303 46.601 1.00 12.77 124 VAL C CA 1
ATOM 3338 C C . VAL C 1 124 ? -39.031 40.308 45.440 1.00 12.81 124 VAL C C 1
ATOM 3339 O O . VAL C 1 124 ? -39.970 39.538 45.244 1.00 12.36 124 VAL C O 1
ATOM 3343 N N . SER C 1 125 ? -37.942 40.313 44.674 1.00 12.30 125 SER C N 1
ATOM 3344 C CA . SER C 1 125 ? -37.824 39.388 43.550 1.00 13.04 125 SER C CA 1
ATOM 3345 C C . SER C 1 125 ? -37.866 37.947 44.041 1.00 14.05 125 SER C C 1
ATOM 3346 O O . SER C 1 125 ? -38.460 37.076 43.397 1.00 12.51 125 SER C O 1
ATOM 3349 N N . GLU C 1 126 ? -37.228 37.703 45.183 1.00 12.34 126 GLU C N 1
ATOM 3350 C CA . GLU C 1 126 ? -37.195 36.374 45.782 1.00 13.49 126 GLU C CA 1
ATOM 3351 C C . GLU C 1 126 ? -38.627 35.900 46.025 1.00 14.00 126 GLU C C 1
ATOM 3352 O O . GLU C 1 126 ? -38.986 34.764 45.705 1.00 13.88 126 GLU C O 1
ATOM 3358 N N . ASP C 1 127 ? -39.438 36.787 46.595 1.00 13.40 127 ASP C N 1
ATOM 3359 C CA . ASP C 1 127 ? -40.834 36.485 46.903 1.00 14.89 127 ASP C CA 1
ATOM 3360 C C . ASP C 1 127 ? -41.624 36.189 45.631 1.00 14.06 127 ASP C C 1
ATOM 3361 O O . ASP C 1 127 ? -42.494 35.316 45.619 1.00 13.72 127 ASP C O 1
ATOM 3366 N N . MET C 1 128 ? -41.324 36.918 44.562 1.00 12.60 128 MET C N 1
ATOM 3367 C CA . MET C 1 128 ? -42.006 36.695 43.294 1.00 13.62 128 MET C CA 1
ATOM 3368 C C . MET C 1 128 ? -41.656 35.317 42.737 1.00 12.48 128 MET C C 1
ATOM 3369 O O . MET C 1 128 ? -42.527 34.612 42.226 1.00 12.15 128 MET C O 1
ATOM 3374 N N . PHE C 1 129 ? -40.385 34.930 42.841 1.00 11.76 129 PHE C N 1
ATOM 3375 C CA . PHE C 1 129 ? -39.963 33.616 42.358 1.00 11.70 129 PHE C CA 1
ATOM 3376 C C . PHE C 1 129 ? -40.647 32.517 43.177 1.00 12.83 129 PHE C C 1
ATOM 3377 O O . PHE C 1 129 ? -41.020 31.470 42.644 1.00 11.71 129 PHE C O 1
ATOM 3385 N N . ILE C 1 130 ? -40.797 32.749 44.478 1.00 11.78 130 ILE C N 1
ATOM 3386 C CA . ILE C 1 130 ? -41.437 31.764 45.351 1.00 13.04 130 ILE C CA 1
ATOM 3387 C C . ILE C 1 130 ? -42.906 31.580 44.981 1.00 12.95 130 ILE C C 1
ATOM 3388 O O . ILE C 1 130 ? -43.417 30.453 44.964 1.00 13.20 130 ILE C O 1
ATOM 3393 N N . GLY C 1 131 ? -43.579 32.686 44.678 1.00 12.37 131 GLY C N 1
ATOM 3394 C CA . GLY C 1 131 ? -44.978 32.619 44.293 1.00 13.73 131 GLY C CA 1
ATOM 3395 C C . GLY C 1 131 ? -45.129 31.853 42.992 1.00 13.84 131 GLY C C 1
ATOM 3396 O O . GLY C 1 131 ? -46.061 31.063 42.828 1.00 13.97 131 GLY C O 1
ATOM 3397 N N . MET C 1 132 ? -44.209 32.083 42.062 1.00 12.37 132 MET C N 1
ATOM 3398 C CA . MET C 1 132 ? -44.248 31.394 40.778 1.00 12.33 132 MET C CA 1
ATOM 3399 C C . MET C 1 132 ? -43.984 29.901 40.966 1.00 12.25 132 MET C C 1
ATOM 3400 O O . MET C 1 132 ? -44.694 29.063 40.409 1.00 13.25 132 MET C O 1
ATOM 3405 N N . GLN C 1 133 ? -42.969 29.568 41.761 1.00 11.94 133 GLN C N 1
ATOM 3406 C CA . GLN C 1 133 ? -42.632 28.165 41.998 1.00 12.64 133 GLN C CA 1
ATOM 3407 C C . GLN C 1 133 ? -43.802 27.437 42.658 1.00 13.22 133 GLN C C 1
ATOM 3408 O O . GLN C 1 133 ? -44.030 26.253 42.410 1.00 13.11 133 GLN C O 1
ATOM 3414 N N . THR C 1 134 ? -44.537 28.153 43.503 1.00 11.95 134 THR C N 1
ATOM 3415 C CA . THR C 1 134 ? -45.698 27.586 44.186 1.00 13.06 134 THR C CA 1
ATOM 3416 C C . THR C 1 134 ? -46.711 27.077 43.155 1.00 12.93 134 THR C C 1
ATOM 3417 O O . THR C 1 134 ? -47.152 25.923 43.206 1.00 12.37 134 THR C O 1
ATOM 3421 N N . SER C 1 135 ? -47.088 27.942 42.220 1.00 13.97 135 SER C N 1
ATOM 3422 C CA . SER C 1 135 ? -48.058 27.555 41.203 1.00 15.54 135 SER C CA 1
ATOM 3423 C C . SER C 1 135 ? -47.484 26.544 40.219 1.00 15.54 135 SER C C 1
ATOM 3424 O O . SER C 1 135 ? -48.177 25.621 39.805 1.00 12.78 135 SER C O 1
ATOM 3427 N N . VAL C 1 136 ? -46.222 26.718 39.842 1.00 13.90 136 VAL C N 1
ATOM 3428 C CA . VAL C 1 136 ? -45.582 25.791 38.915 1.00 14.29 136 VAL C CA 1
ATOM 3429 C C . VAL C 1 136 ? -45.573 24.376 39.498 1.00 13.05 136 VAL C C 1
ATOM 3430 O O . VAL C 1 136 ? -45.924 23.417 38.814 1.00 14.05 136 VAL C O 1
ATOM 3434 N N . ASP C 1 137 ? -45.191 24.245 40.765 1.00 13.17 137 ASP C N 1
ATOM 3435 C CA . ASP C 1 137 ? -45.153 22.932 41.402 1.00 13.50 137 ASP C CA 1
ATOM 3436 C C . ASP C 1 137 ? -46.554 22.341 41.528 1.00 14.54 137 ASP C C 1
ATOM 3437 O O . ASP C 1 137 ? -46.745 21.141 41.337 1.00 14.07 137 ASP C O 1
ATOM 3442 N N . LYS C 1 138 ? -47.529 23.186 41.852 1.00 13.12 138 LYS C N 1
ATOM 3443 C CA . LYS C 1 138 ? -48.910 22.727 41.993 1.00 14.85 138 LYS C CA 1
ATOM 3444 C C . LYS C 1 138 ? -49.423 22.184 40.659 1.00 15.44 138 LYS C C 1
ATOM 344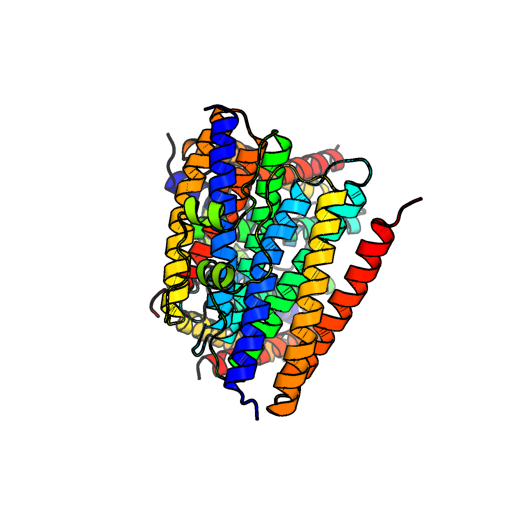5 O O . LYS C 1 138 ? -49.975 21.082 40.598 1.00 15.01 138 LYS C O 1
ATOM 3451 N N . HIS C 1 139 ? -49.233 22.951 39.589 1.00 14.15 139 HIS C N 1
ATOM 3452 C CA . HIS C 1 139 ? -49.677 22.513 38.267 1.00 16.45 139 HIS C CA 1
ATOM 3453 C C . HIS C 1 139 ? -48.960 21.247 37.824 1.00 16.51 139 HIS C C 1
ATOM 3454 O O . HIS C 1 139 ? -49.563 20.374 37.190 1.00 16.22 139 HIS C O 1
ATOM 3461 N N . ASN C 1 140 ? -47.673 21.146 38.147 1.00 17.35 140 ASN C N 1
ATOM 3462 C CA . ASN C 1 140 ? -46.900 19.971 37.753 1.00 18.03 140 ASN C CA 1
ATOM 3463 C C . ASN C 1 140 ? -47.455 18.718 38.427 1.00 18.67 140 ASN C C 1
ATOM 3464 O O . ASN C 1 140 ? -47.523 17.652 37.811 1.00 17.91 140 ASN C O 1
ATOM 3469 N N . TRP C 1 141 ? -47.850 18.840 39.693 1.00 16.46 141 TRP C N 1
ATOM 3470 C CA . TRP C 1 141 ? -48.428 17.704 40.404 1.00 17.37 141 TRP C CA 1
ATOM 3471 C C . TRP C 1 141 ? -49.674 17.257 39.641 1.00 16.55 141 TRP C C 1
ATOM 3472 O O . TRP C 1 141 ? -49.901 16.064 39.446 1.00 17.53 141 TRP C O 1
ATOM 3483 N N . MET C 1 142 ? -50.478 18.220 39.209 1.00 15.76 142 MET C N 1
ATOM 3484 C CA . MET C 1 142 ? -51.691 17.915 38.461 1.00 16.32 142 MET C CA 1
ATOM 3485 C C . MET C 1 142 ? -51.367 17.217 37.137 1.00 17.12 142 MET C C 1
ATOM 3486 O O . MET C 1 142 ? -52.038 16.249 36.763 1.00 15.42 142 MET C O 1
ATOM 3491 N N . PHE C 1 143 ? -50.344 17.699 36.433 1.00 15.08 143 PHE C N 1
ATOM 3492 C CA . PHE C 1 143 ? -49.955 17.086 35.162 1.00 17.24 143 PHE C CA 1
ATOM 3493 C C . PHE C 1 143 ? -49.559 15.629 35.372 1.00 16.64 143 PHE C C 1
ATOM 3494 O O . PHE C 1 143 ? -49.985 14.744 34.626 1.00 17.43 143 PHE C O 1
ATOM 3502 N N . LYS C 1 144 ? -48.727 15.392 36.380 1.00 17.20 144 LYS C N 1
ATOM 3503 C CA . LYS C 1 144 ? -48.265 14.047 36.691 1.00 18.38 144 LYS C CA 1
ATOM 3504 C C . LYS C 1 144 ? -49.420 13.137 37.082 1.00 19.90 144 LYS C C 1
ATOM 3505 O O . LYS C 1 144 ? -49.401 11.941 36.782 1.00 19.50 144 LYS C O 1
ATOM 3511 N N . SER C 1 145 ? -50.419 13.696 37.758 1.00 18.78 145 SER C N 1
ATOM 3512 C CA . SER C 1 145 ? -51.577 12.907 38.166 1.00 20.38 145 SER C CA 1
ATOM 3513 C C . SER C 1 145 ? -52.400 12.548 36.938 1.00 20.43 145 SER C C 1
ATOM 3514 O O . SER C 1 14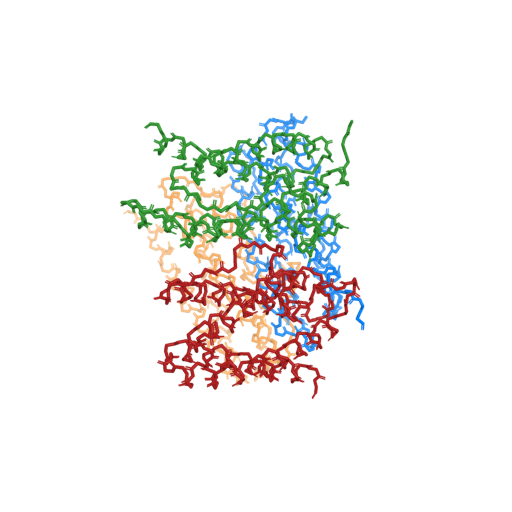5 ? -52.934 11.441 36.835 1.00 20.34 145 SER C O 1
ATOM 3517 N N . TYR C 1 146 ? -52.502 13.489 36.006 1.00 18.97 146 TYR C N 1
ATOM 3518 C CA . TYR C 1 146 ? -53.236 13.250 34.774 1.00 20.62 146 TYR C CA 1
ATOM 3519 C C . TYR C 1 146 ? -52.550 12.119 34.010 1.00 21.66 146 TYR C C 1
ATOM 3520 O O . TYR C 1 146 ? -53.209 11.269 33.412 1.00 21.37 146 TYR C O 1
ATOM 3529 N N . LEU C 1 147 ? -51.220 12.114 34.051 1.00 21.71 147 LEU C N 1
ATOM 3530 C CA . LEU C 1 147 ? -50.417 11.117 33.347 1.00 24.11 147 LEU C CA 1
ATOM 3531 C C . LEU C 1 147 ? -50.249 9.785 34.071 1.00 27.72 147 LEU C C 1
ATOM 3532 O O . LEU C 1 147 ? -49.865 8.789 33.456 1.00 28.94 147 LEU C O 1
ATOM 3537 N N . SER C 1 148 ? -50.523 9.762 35.370 1.00 30.68 148 SER C N 1
ATOM 3538 C CA . SER C 1 148 ? -50.364 8.540 36.151 1.00 34.59 148 SER C CA 1
ATOM 3539 C C . SER C 1 148 ? -51.299 7.428 35.691 1.00 36.67 148 SER C C 1
ATOM 3540 O O . SER C 1 148 ? -52.531 7.607 35.796 1.00 37.45 148 SER C O 1
ATOM 3543 N N . ALA D 1 2 ? -54.179 26.749 -2.996 1.00 49.33 2 ALA D N 1
ATOM 3544 C CA . ALA D 1 2 ? -54.514 27.623 -4.157 1.00 48.88 2 ALA D CA 1
ATOM 3545 C C . ALA D 1 2 ? -56.013 27.898 -4.203 1.00 48.11 2 ALA D C 1
ATOM 3546 O O . ALA D 1 2 ? -56.466 28.806 -4.902 1.00 49.22 2 ALA D O 1
ATOM 3548 N N . SER D 1 3 ? -56.778 27.106 -3.457 1.00 46.66 3 SER D N 1
ATOM 3549 C CA . SER D 1 3 ? -58.225 27.266 -3.409 1.00 44.38 3 SER D CA 1
ATOM 3550 C C . SER D 1 3 ? -58.572 28.588 -2.735 1.00 43.17 3 SER D C 1
ATOM 3551 O O . SER D 1 3 ? -57.723 29.207 -2.090 1.00 41.99 3 SER D O 1
ATOM 3554 N N . ASN D 1 4 ? -59.817 29.024 -2.886 1.00 41.24 4 ASN D N 1
ATOM 3555 C CA . ASN D 1 4 ? -60.237 30.273 -2.270 1.00 39.40 4 ASN D CA 1
ATOM 3556 C C . ASN D 1 4 ? -60.175 30.167 -0.750 1.00 37.38 4 ASN D C 1
ATOM 3557 O O . ASN D 1 4 ? -59.682 31.074 -0.086 1.00 34.93 4 ASN D O 1
ATOM 3562 N N . GLN D 1 5 ? -60.665 29.057 -0.203 1.00 35.52 5 GLN D N 1
ATOM 3563 C CA . GLN D 1 5 ? -60.651 28.865 1.244 1.00 35.41 5 GLN D CA 1
ATOM 3564 C C . GLN D 1 5 ? -59.223 28.883 1.784 1.00 34.12 5 GLN D C 1
ATOM 3565 O O . GLN D 1 5 ? -58.979 29.375 2.885 1.00 32.75 5 GLN D O 1
ATOM 3571 N N . GLN D 1 6 ? -58.284 28.349 1.009 1.00 33.43 6 GLN D N 1
ATOM 3572 C CA . GLN D 1 6 ? -56.889 28.319 1.434 1.00 33.05 6 GLN D CA 1
ATOM 3573 C C . GLN D 1 6 ? -56.330 29.739 1.413 1.00 30.78 6 GLN D C 1
ATOM 3574 O O . GLN D 1 6 ? -55.450 30.082 2.203 1.00 28.48 6 GLN D O 1
ATOM 3580 N N . ASP D 1 7 ? -56.843 30.565 0.506 1.00 26.91 7 ASP D N 1
ATOM 3581 C CA . ASP D 1 7 ? -56.397 31.950 0.432 1.00 25.93 7 ASP D CA 1
ATOM 3582 C C . ASP D 1 7 ? -56.897 32.657 1.683 1.00 23.27 7 ASP D C 1
ATOM 3583 O O . ASP D 1 7 ? -56.225 33.536 2.219 1.00 23.13 7 ASP D O 1
ATOM 3588 N N . VAL D 1 8 ? -58.082 32.269 2.145 1.00 21.30 8 VAL D N 1
ATOM 3589 C CA . VAL D 1 8 ? -58.648 32.876 3.345 1.00 20.45 8 VAL D CA 1
ATOM 3590 C C . VAL D 1 8 ? -57.810 32.472 4.557 1.00 20.93 8 VAL D C 1
ATOM 3591 O O . VAL D 1 8 ? -57.549 33.291 5.438 1.00 18.81 8 VAL D O 1
ATOM 3595 N N . VAL D 1 9 ? -57.387 31.212 4.599 1.00 20.51 9 VAL D N 1
ATOM 3596 C CA . VAL D 1 9 ? -56.562 30.744 5.710 1.00 22.15 9 VAL D CA 1
ATOM 3597 C C . VAL D 1 9 ? -55.269 31.553 5.722 1.00 22.07 9 VAL D C 1
ATOM 3598 O O . VAL D 1 9 ? -54.747 31.896 6.784 1.00 21.71 9 VAL D O 1
ATOM 3602 N N . LYS D 1 10 ? -54.756 31.860 4.535 1.00 20.81 10 LYS D N 1
ATOM 3603 C CA . LYS D 1 10 ? -53.536 32.650 4.424 1.00 22.68 10 LYS D CA 1
ATOM 3604 C C . LYS D 1 10 ? -53.767 34.013 5.073 1.00 21.56 10 LYS D C 1
ATOM 3605 O O . LYS D 1 10 ? -52.923 34.507 5.821 1.00 20.17 10 LYS D O 1
ATOM 3611 N N . GLU D 1 11 ? -54.918 34.613 4.779 1.00 19.68 11 GLU D N 1
ATOM 3612 C CA . GLU D 1 11 ? -55.263 35.919 5.335 1.00 19.58 11 GLU D CA 1
ATOM 3613 C C . GLU D 1 11 ? -55.452 35.838 6.848 1.00 19.58 11 GLU D C 1
ATOM 3614 O O . GLU D 1 11 ? -55.089 36.763 7.579 1.00 18.46 11 GLU D O 1
ATOM 3620 N N . LEU D 1 12 ? -56.032 34.738 7.315 1.00 18.82 12 LEU D N 1
ATOM 3621 C CA . LEU D 1 12 ? -56.249 34.555 8.746 1.00 19.76 12 LEU D CA 1
ATOM 3622 C C . LEU D 1 12 ? -54.909 34.425 9.460 1.00 21.29 12 LEU D C 1
ATOM 3623 O O . LEU D 1 12 ? -54.697 35.032 10.515 1.00 20.93 12 LEU D O 1
ATOM 3628 N N . ASN D 1 13 ? -54.000 33.643 8.882 1.00 19.82 13 ASN D N 1
ATOM 3629 C CA . ASN D 1 13 ? -52.685 33.459 9.487 1.00 22.15 13 ASN D CA 1
ATOM 3630 C C . ASN D 1 13 ? -51.856 34.735 9.472 1.00 22.26 13 ASN D C 1
ATOM 3631 O O . ASN D 1 13 ? -51.054 34.968 10.377 1.00 23.14 13 ASN D O 1
ATOM 3636 N N . GLN D 1 14 ? -52.043 35.560 8.447 1.00 20.94 14 GLN D N 1
ATOM 3637 C CA . GLN D 1 14 ? -51.316 36.820 8.368 1.00 21.06 14 GLN D CA 1
ATOM 3638 C C . GLN D 1 14 ? -51.652 37.632 9.616 1.00 19.90 14 GLN D C 1
ATOM 3639 O O . GLN D 1 14 ? -50.774 38.238 10.230 1.00 19.79 14 GLN D O 1
ATOM 3645 N N . GLN D 1 15 ? -52.926 37.631 9.999 1.00 18.87 15 GLN D N 1
ATOM 3646 C CA . GLN D 1 15 ? -53.346 38.382 11.176 1.00 19.53 15 GLN D CA 1
ATOM 3647 C C . GLN D 1 15 ? -52.934 37.701 12.481 1.00 21.08 15 GLN D C 1
ATOM 3648 O O . GLN D 1 15 ? -52.626 38.377 13.460 1.00 20.01 15 GLN D O 1
ATOM 3654 N N . VAL D 1 16 ? -52.932 36.371 12.510 1.00 21.99 16 VAL D N 1
ATOM 3655 C CA . VAL D 1 16 ? -52.514 35.680 13.728 1.00 23.81 16 VAL D CA 1
ATOM 3656 C C . VAL D 1 16 ? -51.049 36.047 13.969 1.00 23.60 16 VAL D C 1
ATOM 3657 O O . VAL D 1 16 ? -50.626 36.263 15.108 1.00 25.06 16 VAL D O 1
ATOM 3661 N N . ALA D 1 17 ? -50.290 36.136 12.881 1.00 22.50 17 ALA D N 1
ATOM 3662 C CA . ALA D 1 17 ? -48.879 36.493 12.944 1.00 21.89 17 ALA D CA 1
ATOM 3663 C C . ALA D 1 17 ? -48.704 37.949 13.377 1.00 20.93 17 ALA D C 1
ATOM 3664 O O . ALA D 1 17 ? -47.920 38.239 14.285 1.00 20.40 17 ALA D O 1
ATOM 3666 N N . ASN D 1 18 ? -49.428 38.859 12.725 1.00 18.73 18 ASN D N 1
ATOM 3667 C CA . ASN D 1 18 ? -49.349 40.285 13.055 1.00 17.59 18 ASN D CA 1
ATOM 3668 C C . ASN D 1 18 ? -49.628 40.556 14.525 1.00 17.08 18 ASN D C 1
ATOM 3669 O O . ASN D 1 18 ? -48.895 41.293 15.184 1.00 15.98 18 ASN D O 1
ATOM 3674 N N . TRP D 1 19 ? -50.714 39.980 15.027 1.00 16.15 19 TRP D N 1
ATOM 3675 C CA . TRP D 1 19 ? -51.108 40.223 16.404 1.00 17.56 19 TRP D CA 1
ATOM 3676 C C . TRP D 1 19 ? -50.316 39.473 17.456 1.00 18.24 19 TRP D C 1
ATOM 3677 O O . TRP D 1 19 ? -50.291 39.881 18.620 1.00 18.73 19 TRP D O 1
ATOM 3688 N N . THR D 1 20 ? -49.661 38.387 17.059 1.00 18.09 20 THR D N 1
ATOM 3689 C CA . THR D 1 20 ? -48.833 37.657 18.008 1.00 18.64 20 THR D CA 1
ATOM 3690 C C . THR D 1 20 ? -47.606 38.540 18.249 1.00 19.53 20 THR D C 1
ATOM 3691 O O . THR D 1 20 ? -47.161 38.711 19.387 1.00 18.33 20 THR D O 1
ATOM 3695 N N . VAL D 1 21 ? -47.077 39.122 17.176 1.00 16.07 21 VAL D N 1
ATOM 3696 C CA . VAL D 1 21 ? -45.917 40.003 17.297 1.00 17.80 21 VAL D CA 1
ATOM 3697 C C . VAL D 1 21 ? -46.326 41.290 18.011 1.00 16.07 21 VAL D C 1
ATOM 3698 O O . VAL D 1 21 ? -45.604 41.787 18.880 1.00 15.72 21 VAL D O 1
ATOM 3702 N N . ALA D 1 22 ? -47.489 41.821 17.652 1.00 14.68 22 ALA D N 1
ATOM 3703 C CA . ALA D 1 22 ? -47.980 43.048 18.265 1.00 15.22 22 ALA D CA 1
ATOM 3704 C C . ALA D 1 22 ? -48.192 42.854 19.761 1.00 16.35 22 ALA D C 1
ATOM 3705 O O . ALA D 1 22 ? -47.975 43.771 20.551 1.00 15.93 22 ALA D O 1
ATOM 3707 N N . TYR D 1 23 ? -48.625 41.657 20.140 1.00 17.26 23 TYR D N 1
ATOM 3708 C CA . TYR D 1 23 ? -48.871 41.334 21.541 1.00 18.87 23 TYR D CA 1
ATOM 3709 C C . TYR D 1 23 ? -47.634 41.657 22.380 1.00 18.87 23 TYR D C 1
ATOM 3710 O O . TYR D 1 23 ? -47.727 42.297 23.432 1.00 19.34 23 TYR D O 1
ATOM 3719 N N . THR D 1 24 ? -46.476 41.217 21.901 1.00 17.96 24 THR D N 1
ATOM 3720 C CA . THR D 1 24 ? -45.225 41.458 22.603 1.00 17.40 24 THR D CA 1
ATOM 3721 C C . THR D 1 24 ? -44.746 42.900 22.438 1.00 16.57 24 THR D C 1
ATOM 3722 O O . THR D 1 24 ? -44.204 43.481 23.379 1.00 14.96 24 THR D O 1
ATOM 3726 N N . LYS D 1 25 ? -44.942 43.492 21.261 1.00 14.75 25 LYS D N 1
ATOM 3727 C CA . LYS D 1 25 ? -44.512 44.876 21.088 1.00 16.18 25 LYS D CA 1
ATOM 3728 C C . LYS D 1 25 ? -45.306 45.773 22.026 1.00 16.18 25 LYS D C 1
ATOM 3729 O O . LYS D 1 25 ? -44.773 46.742 22.569 1.00 15.23 25 LYS D O 1
ATOM 3735 N N . LEU D 1 26 ? -46.582 45.450 22.219 1.00 15.29 26 LEU D N 1
ATOM 3736 C CA . LEU D 1 26 ? -47.424 46.239 23.111 1.00 15.23 26 LEU D CA 1
ATOM 3737 C C . LEU D 1 26 ? -46.996 46.065 24.567 1.00 15.24 26 LEU D C 1
ATOM 3738 O O . LEU D 1 26 ? -47.174 46.974 25.375 1.00 14.84 26 LEU D O 1
ATOM 3743 N N . HIS D 1 27 ? -46.437 44.906 24.909 1.00 14.19 27 HIS D N 1
ATOM 3744 C CA . HIS D 1 27 ? -45.951 44.711 26.275 1.00 15.86 27 HIS D CA 1
ATOM 3745 C C . HIS D 1 27 ? -44.723 45.607 26.419 1.00 15.99 27 HIS D C 1
ATOM 3746 O O . HIS D 1 27 ? -44.541 46.282 27.431 1.00 14.51 27 HIS D O 1
ATOM 3753 N N . ASN D 1 28 ? -43.886 45.612 25.385 1.00 15.66 28 ASN D N 1
ATOM 3754 C CA . ASN D 1 28 ? -42.680 46.434 25.375 1.00 15.80 28 ASN D CA 1
ATOM 3755 C C . ASN D 1 28 ? -43.034 47.904 25.619 1.00 15.64 28 ASN D C 1
ATOM 3756 O O . ASN D 1 28 ? -42.459 48.556 26.493 1.00 15.32 28 ASN D O 1
ATOM 3761 N N . PHE D 1 29 ? -43.990 48.422 24.853 1.00 13.97 29 PHE D N 1
ATOM 3762 C CA . PHE D 1 29 ? -44.387 49.817 24.993 1.00 13.88 29 PHE D CA 1
ATOM 3763 C C . PHE D 1 29 ? -45.015 50.064 26.358 1.00 14.30 29 PHE D C 1
ATOM 3764 O O . PHE D 1 29 ? -44.800 51.107 26.971 1.00 14.83 29 PHE D O 1
ATOM 3772 N N . HIS D 1 30 ? -45.782 49.083 26.823 1.00 14.83 30 HIS D N 1
ATOM 3773 C CA . HIS D 1 30 ? -46.445 49.123 28.123 1.00 16.00 30 HIS D CA 1
ATOM 3774 C C . HIS D 1 30 ? -45.386 49.270 29.225 1.00 15.88 30 HIS D C 1
ATOM 3775 O O . HIS D 1 30 ? -45.569 50.020 30.186 1.00 15.85 30 HIS D O 1
ATOM 3782 N N . TRP D 1 31 ? -44.264 48.575 29.065 1.00 14.95 31 TRP D N 1
ATOM 3783 C CA . TRP D 1 31 ? -43.199 48.624 30.064 1.00 15.06 31 TRP D CA 1
ATOM 3784 C C . TRP D 1 31 ? -42.261 49.822 29.956 1.00 17.42 31 TRP D C 1
ATOM 3785 O O . TRP D 1 31 ? -41.897 50.426 30.966 1.00 15.85 31 TRP D O 1
ATOM 3796 N N . TYR D 1 32 ? -41.872 50.157 28.732 1.00 15.78 32 TYR D N 1
ATOM 3797 C CA . TYR D 1 32 ? -40.918 51.238 28.502 1.00 15.69 32 TYR D CA 1
ATOM 3798 C C . TYR D 1 32 ? -41.443 52.655 28.304 1.00 15.94 32 TYR D C 1
ATOM 3799 O O . TYR D 1 32 ? -40.653 53.601 28.244 1.00 16.73 32 TYR D O 1
ATOM 3808 N N . VAL D 1 33 ? -42.756 52.825 28.208 1.00 15.54 33 VAL D N 1
ATOM 3809 C CA . VAL D 1 33 ? -43.300 54.163 28.006 1.00 14.87 33 VAL D CA 1
ATOM 3810 C C . VAL D 1 33 ? -42.958 55.077 29.182 1.00 17.03 33 VAL D C 1
ATOM 3811 O O . VAL D 1 33 ? -42.960 54.651 30.337 1.00 16.38 33 VAL D O 1
ATOM 3815 N N . LYS D 1 34 ? -42.640 56.330 28.870 1.00 18.01 34 LYS D N 1
ATOM 3816 C CA . LYS D 1 34 ? -42.280 57.315 29.885 1.00 18.82 34 LYS D CA 1
ATOM 3817 C C . LYS D 1 34 ? -42.861 58.678 29.538 1.00 18.73 34 LYS D C 1
ATOM 3818 O O . LYS D 1 34 ? -43.410 58.875 28.457 1.00 18.88 34 LYS D O 1
ATOM 3824 N N . GLY D 1 35 ? -42.732 59.625 30.458 1.00 16.76 35 GLY D N 1
ATOM 3825 C CA . GLY D 1 35 ? -43.258 60.952 30.202 1.00 18.15 35 GLY D CA 1
ATOM 3826 C C . GLY D 1 35 ? -44.518 61.244 30.991 1.00 18.41 35 GLY D C 1
ATOM 3827 O O . GLY D 1 35 ? -45.052 60.363 31.664 1.00 16.85 35 GLY D O 1
ATOM 3828 N N . PRO D 1 36 ? -45.034 62.478 30.908 1.00 19.14 36 PRO D N 1
ATOM 3829 C CA . PRO D 1 36 ? -46.240 62.894 31.624 1.00 20.17 36 PRO D CA 1
ATOM 3830 C C . PRO D 1 36 ? -47.514 62.128 31.293 1.00 19.43 36 PRO D C 1
ATOM 3831 O O . PRO D 1 36 ? -48.488 62.208 32.032 1.00 21.22 36 PRO D O 1
ATOM 3835 N N . ASN D 1 37 ? -47.514 61.394 30.185 1.00 19.75 37 ASN D N 1
ATOM 3836 C CA . ASN D 1 37 ? -48.697 60.627 29.807 1.00 20.22 37 ASN D CA 1
ATOM 3837 C C . ASN D 1 37 ? -48.526 59.160 30.166 1.00 19.38 37 ASN D C 1
ATOM 3838 O O . ASN D 1 37 ? -49.276 58.302 29.697 1.00 21.42 37 ASN D O 1
ATOM 3843 N N . PHE D 1 38 ? -47.541 58.878 31.014 1.00 17.39 38 PHE D N 1
ATOM 3844 C CA . PHE D 1 38 ? -47.262 57.512 31.432 1.00 16.41 38 PHE D CA 1
ATOM 3845 C C . PHE D 1 38 ? -48.484 56.718 31.873 1.00 17.83 38 PHE D C 1
ATOM 3846 O O . PHE D 1 38 ? -48.778 55.657 31.324 1.00 18.96 38 PHE D O 1
ATOM 3854 N N . PHE D 1 39 ? -49.190 57.229 32.875 1.00 18.90 39 PHE D N 1
ATOM 3855 C CA . PHE D 1 39 ? -50.342 56.523 33.413 1.00 19.65 39 PHE D CA 1
ATOM 3856 C C . PHE D 1 39 ? -51.405 56.152 32.385 1.00 20.84 39 PHE D C 1
ATOM 3857 O O . PHE D 1 39 ? -51.910 55.029 32.400 1.00 21.15 39 PHE D O 1
ATOM 3865 N N . SER D 1 40 ? -51.732 57.072 31.484 1.00 20.49 40 SER D N 1
ATOM 3866 C CA . SER D 1 40 ? -52.732 56.785 30.458 1.00 21.45 40 SER D CA 1
ATOM 3867 C C . SER D 1 40 ? -52.245 55.756 29.442 1.00 20.01 40 SER D C 1
ATOM 3868 O O . SER D 1 40 ? -52.930 54.767 29.167 1.00 18.57 40 SER D O 1
ATOM 3871 N N . LEU D 1 41 ? -51.062 55.989 28.885 1.00 17.45 41 LEU D N 1
ATOM 3872 C CA . LEU D 1 41 ? -50.508 55.083 27.887 1.00 16.74 41 LEU D CA 1
ATOM 3873 C C . LEU D 1 41 ? -50.177 53.704 28.451 1.00 17.11 41 LEU D C 1
ATOM 3874 O O . LEU D 1 41 ? -50.401 52.690 27.791 1.00 15.23 41 LEU D O 1
ATOM 3879 N N . HIS D 1 42 ? -49.654 53.666 29.674 1.00 15.94 42 HIS D N 1
ATOM 3880 C CA . HIS D 1 42 ? -49.310 52.400 30.316 1.00 16.66 42 HIS D CA 1
ATOM 3881 C C . HIS D 1 42 ? -50.538 51.488 30.328 1.00 16.66 42 HIS D C 1
ATOM 3882 O O . HIS D 1 42 ? -50.449 50.304 29.999 1.00 18.55 42 HIS D O 1
ATOM 3889 N N . VAL D 1 43 ? -51.689 52.047 30.688 1.00 16.62 43 VAL D N 1
ATOM 3890 C CA . VAL D 1 43 ? -52.917 51.264 30.729 1.00 16.96 43 VAL D CA 1
ATOM 3891 C C . VAL D 1 43 ? -53.462 51.005 29.328 1.00 17.14 43 VAL D C 1
ATOM 3892 O O . VAL D 1 43 ? -53.907 49.899 29.027 1.00 17.26 43 VAL D O 1
ATOM 3896 N N . LYS D 1 44 ? -53.421 52.019 28.470 1.00 18.52 44 LYS D N 1
ATOM 3897 C CA . LYS D 1 44 ? -53.925 51.875 27.107 1.00 18.86 44 LYS D CA 1
ATOM 3898 C C . LYS D 1 44 ? -53.216 50.758 26.352 1.00 18.99 44 LYS D C 1
ATOM 3899 O O . LYS D 1 44 ? -53.848 50.005 25.614 1.00 18.10 44 LYS D O 1
ATOM 3905 N N . PHE D 1 45 ? -51.903 50.646 26.532 1.00 17.59 45 PHE D N 1
ATOM 3906 C CA . PHE D 1 45 ? -51.155 49.606 25.844 1.00 17.44 45 PHE D CA 1
ATOM 3907 C C . PHE D 1 45 ? -51.538 48.219 26.345 1.00 17.25 45 PHE D C 1
ATOM 3908 O O . PHE D 1 45 ? -51.502 47.253 25.583 1.00 17.11 45 PHE D O 1
ATOM 3916 N N . GLU D 1 46 ? -51.908 48.117 27.619 1.00 17.87 46 GLU D N 1
ATOM 3917 C CA . GLU D 1 46 ? -52.313 46.826 28.170 1.00 18.69 46 GLU D CA 1
ATOM 3918 C C . GLU D 1 46 ? -53.671 46.441 27.593 1.00 19.11 46 GLU D C 1
ATOM 3919 O O . GLU D 1 46 ? -53.896 45.288 27.227 1.00 19.35 46 GLU D O 1
ATOM 3925 N N . GLU D 1 47 ? -54.577 47.410 27.512 1.00 18.31 47 GLU D N 1
ATOM 3926 C CA . GLU D 1 47 ? -55.897 47.142 26.958 1.00 21.01 47 GLU D CA 1
ATOM 3927 C C . GLU D 1 47 ? -55.720 46.633 25.528 1.00 20.55 47 GLU D C 1
ATOM 3928 O O . GLU D 1 47 ? -56.438 45.732 25.082 1.00 18.34 47 GLU D O 1
ATOM 3934 N N . LEU D 1 48 ? -54.745 47.197 24.821 1.00 18.70 48 LEU D N 1
ATOM 3935 C CA . LEU D 1 48 ? -54.475 46.791 23.447 1.00 18.80 48 LEU D CA 1
ATOM 3936 C C . LEU D 1 48 ? -53.894 45.388 23.332 1.00 18.04 48 LEU D C 1
ATOM 3937 O O . LEU D 1 48 ? -54.284 44.643 22.431 1.00 17.77 48 LEU D O 1
ATOM 3942 N N . TYR D 1 49 ? -52.967 44.996 24.207 1.00 16.82 49 TYR D N 1
ATOM 3943 C CA . TYR D 1 49 ? -52.461 43.642 24.053 1.00 17.80 49 TYR D CA 1
ATOM 3944 C C . TYR D 1 49 ? -53.480 42.598 24.491 1.00 18.08 49 TYR D C 1
ATOM 3945 O O . TYR D 1 49 ? -53.470 41.479 23.986 1.00 17.04 49 TYR D O 1
ATOM 3954 N N . ASN D 1 50 ? -54.379 42.962 25.400 1.00 19.62 50 ASN D N 1
ATOM 3955 C CA . ASN D 1 50 ? -55.411 42.012 25.814 1.00 21.42 50 ASN D CA 1
ATOM 3956 C C . ASN D 1 50 ? -56.324 41.793 24.609 1.00 22.91 50 ASN D C 1
ATOM 3957 O O . ASN D 1 50 ? -56.744 40.671 24.315 1.00 21.86 50 ASN D O 1
ATOM 3962 N N . GLU D 1 51 ? -56.619 42.879 23.904 1.00 22.65 51 GLU D N 1
ATOM 3963 C CA . GLU D 1 51 ? -57.464 42.805 22.722 1.00 24.26 51 GLU D CA 1
ATOM 3964 C C . GLU D 1 51 ? -56.756 41.962 21.660 1.00 22.73 51 GLU D C 1
ATOM 3965 O O . GLU D 1 51 ? -57.380 41.145 20.985 1.00 22.58 51 GLU D O 1
ATOM 3971 N N . ALA D 1 52 ? -55.447 42.157 21.525 1.00 21.50 52 ALA D N 1
ATOM 3972 C CA . ALA D 1 52 ? -54.657 41.411 20.553 1.00 20.44 52 ALA D CA 1
ATOM 3973 C C . ALA D 1 52 ? -54.707 39.912 20.833 1.00 22.12 52 ALA D C 1
ATOM 3974 O O . ALA D 1 52 ? -54.816 39.106 19.906 1.00 19.64 52 ALA D O 1
ATOM 3976 N N . SER D 1 53 ? -54.627 39.539 22.109 1.00 19.95 53 SER D N 1
ATOM 3977 C CA . SER D 1 53 ? -54.661 38.128 22.478 1.00 21.29 53 SER D CA 1
ATOM 3978 C C . SER D 1 53 ? -56.003 37.522 22.084 1.00 20.42 53 SER D C 1
ATOM 3979 O O . SER D 1 53 ? -56.072 36.360 21.687 1.00 22.12 53 SER D O 1
ATOM 3982 N N . GLN D 1 54 ? -57.066 38.311 22.191 1.00 21.52 54 GLN D N 1
ATOM 3983 C CA . GLN D 1 54 ? -58.396 37.838 21.818 1.00 23.84 54 GLN D CA 1
ATOM 3984 C C . GLN D 1 54 ? -58.450 37.561 20.312 1.00 24.54 54 GLN D C 1
ATOM 3985 O O . GLN D 1 54 ? -59.045 36.571 19.876 1.00 23.17 54 GLN D O 1
ATOM 3991 N N . TYR D 1 55 ? -57.825 38.429 19.519 1.00 22.65 55 TYR D N 1
ATOM 3992 C CA . TYR D 1 55 ? -57.808 38.238 18.067 1.00 23.08 55 TYR D CA 1
ATOM 3993 C C . TYR D 1 55 ? -57.060 36.974 17.677 1.00 22.89 55 TYR D C 1
ATOM 3994 O O . TYR D 1 55 ? -57.531 36.186 16.855 1.00 24.33 55 TYR D O 1
ATOM 4003 N N . VAL D 1 56 ? -55.881 36.789 18.258 1.00 22.01 56 VAL D N 1
ATOM 4004 C CA . VAL D 1 56 ? -55.069 35.624 17.953 1.00 21.84 56 VAL D CA 1
ATOM 4005 C C . VAL D 1 56 ? -55.838 34.326 18.164 1.00 22.95 56 VAL D C 1
ATOM 4006 O O . VAL D 1 56 ? -55.805 33.435 17.316 1.00 22.15 56 VAL D O 1
ATOM 4010 N N . ASP D 1 57 ? -56.536 34.226 19.290 1.00 22.68 57 ASP D N 1
ATOM 4011 C CA . ASP D 1 57 ? -57.297 33.021 19.595 1.00 23.51 57 ASP D CA 1
ATOM 4012 C C . ASP D 1 57 ? -58.510 32.868 18.678 1.00 23.63 57 ASP D C 1
ATOM 4013 O O . ASP D 1 57 ? -58.758 31.784 18.153 1.00 25.02 57 ASP D O 1
ATOM 4018 N N . GLU D 1 58 ? -59.260 33.951 18.491 1.00 22.69 58 GLU D N 1
ATOM 4019 C CA . GLU D 1 58 ? -60.449 33.926 17.639 1.00 24.09 58 GLU D CA 1
ATOM 4020 C C . GLU D 1 58 ? -60.117 33.510 16.209 1.00 25.07 58 GLU D C 1
ATOM 4021 O O . GLU D 1 58 ? -60.760 32.624 15.645 1.00 23.31 58 GLU D O 1
ATOM 4027 N N . LEU D 1 59 ? -59.118 34.160 15.618 1.00 24.80 59 LEU D N 1
ATOM 4028 C CA . LEU D 1 59 ? -58.724 33.843 14.249 1.00 25.58 59 LEU D CA 1
ATOM 4029 C C . LEU D 1 59 ? -58.081 32.466 14.150 1.00 24.65 59 LEU D C 1
ATOM 4030 O O . LEU D 1 59 ? -58.311 31.729 13.188 1.00 22.94 59 LEU D O 1
ATOM 4035 N N . ALA D 1 60 ? -57.283 32.107 15.149 1.00 23.90 60 ALA D N 1
ATOM 4036 C CA . ALA D 1 60 ? -56.626 30.810 15.147 1.00 23.21 60 ALA D CA 1
ATOM 4037 C C . ALA D 1 60 ? -57.644 29.674 15.169 1.00 23.51 60 ALA D C 1
ATOM 4038 O O . ALA D 1 60 ? -57.488 28.679 14.461 1.00 25.35 60 ALA D O 1
ATOM 4040 N N . GLU D 1 61 ? -58.688 29.819 15.979 1.00 24.03 61 GLU D N 1
ATOM 4041 C CA . GLU D 1 61 ? -59.700 28.772 16.067 1.00 23.66 61 GLU D CA 1
ATOM 4042 C C . GLU D 1 61 ? -60.628 28.762 14.855 1.00 24.50 61 GLU D C 1
ATOM 4043 O O . GLU D 1 61 ? -61.284 27.757 14.581 1.00 25.64 61 GLU D O 1
ATOM 4049 N N . ARG D 1 62 ? -60.691 29.874 14.130 1.00 23.31 62 ARG D N 1
ATOM 4050 C CA . ARG D 1 62 ? -61.518 29.909 12.930 1.00 23.07 62 ARG D CA 1
ATOM 4051 C C . ARG D 1 62 ? -60.769 29.094 11.883 1.00 22.79 62 ARG D C 1
ATOM 4052 O O . ARG D 1 62 ? -61.367 28.314 11.140 1.00 24.37 62 ARG D O 1
ATOM 4060 N N . ILE D 1 63 ? -59.453 29.279 11.829 1.00 22.71 63 ILE D N 1
ATOM 4061 C CA . ILE D 1 63 ? -58.623 28.535 10.889 1.00 22.16 63 ILE D CA 1
ATOM 4062 C C . ILE D 1 63 ? -58.881 27.050 11.129 1.00 25.28 63 ILE D C 1
ATOM 4063 O O . ILE D 1 63 ? -58.962 26.254 10.188 1.00 24.43 63 ILE D O 1
ATOM 4068 N N . LEU D 1 64 ? -59.013 26.688 12.401 1.00 24.91 64 LEU D N 1
ATOM 4069 C CA . LEU D 1 64 ? -59.274 25.306 12.786 1.00 26.41 64 LEU D CA 1
ATOM 4070 C C . LEU D 1 64 ? -60.678 24.902 12.351 1.00 25.35 64 LEU D C 1
ATOM 4071 O O . LEU D 1 64 ? -60.902 23.776 11.915 1.00 25.86 64 LEU D O 1
ATOM 4076 N N . ALA D 1 65 ? -61.620 25.832 12.466 1.00 26.20 65 ALA D N 1
ATOM 4077 C CA . ALA D 1 65 ? -63.001 25.563 12.092 1.00 26.18 65 ALA D CA 1
ATOM 4078 C C . ALA D 1 65 ? -63.148 25.282 10.596 1.00 28.04 65 ALA D C 1
ATOM 4079 O O . ALA D 1 65 ? -64.103 24.623 10.183 1.00 27.84 65 ALA D O 1
ATOM 4081 N N . VAL D 1 66 ? -62.213 25.780 9.787 1.00 27.27 66 VAL D N 1
ATOM 4082 C CA . VAL D 1 66 ? -62.264 25.553 8.342 1.00 28.04 66 VAL D CA 1
ATOM 4083 C C . VAL D 1 66 ? -61.249 24.499 7.905 1.00 28.60 66 VAL D C 1
ATOM 4084 O O . VAL D 1 66 ? -60.930 24.378 6.722 1.00 28.28 66 VAL D O 1
ATOM 4088 N N . GLY D 1 67 ? -60.738 23.743 8.872 1.00 29.05 67 GLY D N 1
ATOM 4089 C CA . GLY D 1 67 ? -59.787 22.686 8.568 1.00 30.53 67 GLY D CA 1
ATOM 4090 C C . GLY D 1 67 ? -58.359 23.080 8.244 1.00 31.12 67 GLY D C 1
ATOM 4091 O O . GLY D 1 67 ? -57.646 22.326 7.580 1.00 31.10 67 GLY D O 1
ATOM 4092 N N . GLY D 1 68 ? -57.926 24.246 8.714 1.00 30.58 68 GLY D N 1
ATOM 4093 C CA . GLY D 1 68 ? -56.566 24.682 8.448 1.00 29.34 68 GLY D CA 1
ATOM 4094 C C . GLY D 1 68 ? -55.669 24.568 9.671 1.00 28.40 68 GLY D C 1
ATOM 4095 O O . GLY D 1 68 ? -56.102 24.101 10.728 1.00 28.95 68 GLY D O 1
ATOM 4096 N N . ASN D 1 69 ? -54.418 24.998 9.524 1.00 28.56 69 ASN D N 1
ATOM 4097 C CA . ASN D 1 69 ? -53.437 24.960 10.610 1.00 28.00 69 ASN D CA 1
ATOM 4098 C C . ASN D 1 69 ? -53.038 26.373 11.043 1.00 28.22 69 ASN D C 1
ATOM 4099 O O . ASN D 1 69 ? -52.374 27.089 10.300 1.00 26.58 69 ASN D O 1
ATOM 4104 N N . PRO D 1 70 ? -53.435 26.788 12.256 1.00 28.94 70 PRO D N 1
ATOM 4105 C CA . PRO D 1 70 ? -53.098 28.127 12.758 1.00 30.26 70 PRO D CA 1
ATOM 4106 C C . PRO D 1 70 ? -51.619 28.192 13.118 1.00 30.30 70 PRO D C 1
ATOM 4107 O O . PRO D 1 70 ? -51.099 27.267 13.739 1.00 30.31 70 PRO D O 1
ATOM 4111 N N . VAL D 1 71 ? -50.940 29.268 12.731 1.00 31.54 71 VAL D N 1
ATOM 4112 C CA . VAL D 1 71 ? -49.520 29.402 13.052 1.00 32.92 71 VAL D CA 1
ATOM 4113 C C . VAL D 1 71 ? -49.341 29.347 14.567 1.00 32.47 71 VAL D C 1
ATOM 4114 O O . VAL D 1 71 ? -49.814 30.222 15.291 1.00 31.55 71 VAL D O 1
ATOM 4118 N N . GLY D 1 72 ? -48.655 28.311 15.041 1.00 32.80 72 GLY D N 1
ATOM 4119 C CA . GLY D 1 72 ? -48.465 28.155 16.471 1.00 31.51 72 GLY D CA 1
ATOM 4120 C C . GLY D 1 72 ? -47.048 28.268 16.997 1.00 30.47 72 GLY D C 1
ATOM 4121 O O . GLY D 1 72 ? -46.716 27.636 17.997 1.00 31.53 72 GLY D O 1
ATOM 4122 N N . THR D 1 73 ? -46.209 29.054 16.329 1.00 29.46 73 THR D N 1
ATOM 4123 C CA . THR D 1 73 ? -44.833 29.252 16.780 1.00 28.73 73 THR D CA 1
ATOM 4124 C C . THR D 1 73 ? -44.448 30.708 16.551 1.00 28.62 73 THR D C 1
ATOM 4125 O O . THR D 1 73 ? -44.884 31.332 15.580 1.00 28.08 73 THR D O 1
ATOM 4129 N N . LEU D 1 74 ? -43.636 31.247 17.452 1.00 27.64 74 LEU D N 1
ATOM 4130 C CA . LEU D 1 74 ? -43.191 32.628 17.341 1.00 27.16 74 LEU D CA 1
ATOM 4131 C C . LEU D 1 74 ? -42.317 32.799 16.106 1.00 26.68 74 LEU D C 1
ATOM 4132 O O . LEU D 1 74 ? -42.358 33.829 15.431 1.00 25.05 74 LEU D O 1
ATOM 4137 N N . THR D 1 75 ? -41.523 31.777 15.813 1.00 28.24 75 THR D N 1
ATOM 4138 C CA . THR D 1 75 ? -40.638 31.816 14.662 1.00 28.35 75 THR D CA 1
ATOM 4139 C C . THR D 1 75 ? -41.444 32.066 13.391 1.00 29.31 75 THR D C 1
ATOM 4140 O O . THR D 1 75 ? -41.069 32.894 12.561 1.00 29.40 75 THR D O 1
ATOM 4144 N N . GLU D 1 76 ? -42.554 31.349 13.248 1.00 29.62 76 GLU D N 1
ATOM 4145 C CA . GLU D 1 76 ? -43.412 31.501 12.078 1.00 31.31 76 GLU D CA 1
ATOM 4146 C C . GLU D 1 76 ? -44.054 32.887 12.042 1.00 30.49 76 GLU D C 1
ATOM 4147 O O . GLU D 1 76 ? -44.099 33.535 10.995 1.00 32.04 76 GLU D O 1
ATOM 4153 N N . CYS D 1 77 ? -44.541 33.343 13.191 1.00 30.14 77 CYS D N 1
ATOM 4154 C CA . CYS D 1 77 ? -45.183 34.649 13.274 1.00 27.78 77 CYS D CA 1
ATOM 4155 C C . CYS D 1 77 ? -44.257 35.789 12.851 1.00 26.64 77 CYS D C 1
ATOM 4156 O O . CYS D 1 77 ? -44.666 36.682 12.112 1.00 26.00 77 CYS D O 1
ATOM 4159 N N . LEU D 1 78 ? -43.010 35.758 13.312 1.00 25.49 78 LEU D N 1
ATOM 4160 C CA . LEU D 1 78 ? -42.047 36.802 12.970 1.00 25.57 78 LEU D CA 1
ATOM 4161 C C . LEU D 1 78 ? -41.782 36.860 11.471 1.00 28.59 78 LEU D C 1
ATOM 4162 O O . LEU D 1 78 ? -41.460 37.918 10.931 1.00 27.52 78 LEU D O 1
ATOM 4167 N N . GLU D 1 79 ? -41.924 35.719 10.806 1.00 30.75 79 GLU D N 1
ATOM 4168 C CA . GLU D 1 79 ? -41.693 35.633 9.368 1.00 33.96 79 GLU D CA 1
ATOM 4169 C C . GLU D 1 79 ? -42.831 36.235 8.545 1.00 32.92 79 GLU D C 1
ATOM 4170 O O . GLU D 1 79 ? -42.589 36.906 7.545 1.00 36.03 79 GLU D O 1
ATOM 4176 N N . GLN D 1 80 ? -44.069 36.005 8.970 1.00 31.89 80 GLN D N 1
ATOM 4177 C CA . GLN D 1 80 ? -45.230 36.497 8.230 1.00 31.04 80 GLN D CA 1
ATOM 4178 C C . GLN D 1 80 ? -45.735 37.885 8.625 1.00 29.33 80 GLN D C 1
ATOM 4179 O O . GLN D 1 80 ? -46.307 38.598 7.801 1.00 27.73 80 GLN D O 1
ATOM 4185 N N . SER D 1 81 ? -45.522 38.269 9.878 1.00 25.09 81 SER D N 1
ATOM 4186 C CA . SER D 1 81 ? -46.004 39.555 10.381 1.00 22.86 81 SER D CA 1
ATOM 4187 C C . SER D 1 81 ? -45.479 40.818 9.704 1.00 21.50 81 SER D C 1
ATOM 4188 O O . SER D 1 81 ? -44.276 40.963 9.485 1.00 22.97 81 SER D O 1
ATOM 4191 N N . ILE D 1 82 ? -46.385 41.742 9.384 1.00 20.55 82 ILE D N 1
ATOM 4192 C CA . ILE D 1 82 ? -45.974 43.008 8.783 1.00 19.35 82 ILE D CA 1
ATOM 4193 C C . ILE D 1 82 ? -45.713 43.976 9.933 1.00 19.17 82 ILE D C 1
ATOM 4194 O O . ILE D 1 82 ? -45.262 45.103 9.732 1.00 18.78 82 ILE D O 1
ATOM 4199 N N . VAL D 1 83 ? -46.018 43.516 11.144 1.00 17.39 83 VAL D N 1
ATOM 4200 C CA . VAL D 1 83 ? -45.775 44.291 12.354 1.00 17.04 83 VAL D CA 1
ATOM 4201 C C . VAL D 1 83 ? -44.375 43.879 12.801 1.00 17.34 83 VAL D C 1
ATOM 4202 O O . VAL D 1 83 ? -44.111 42.694 13.028 1.00 17.91 83 VAL D O 1
ATOM 4206 N N . LYS D 1 84 ? -43.476 44.850 12.908 1.00 16.73 84 LYS D N 1
ATOM 4207 C CA . LYS D 1 84 ? -42.107 44.567 13.312 1.00 17.75 84 LYS D CA 1
ATOM 4208 C C . LYS D 1 84 ? -41.922 44.717 14.814 1.00 18.61 84 LYS D C 1
ATOM 4209 O O . LYS D 1 84 ? -42.689 45.415 15.478 1.00 17.73 84 LYS D O 1
ATOM 4215 N N . GLU D 1 85 ? -40.900 44.058 15.347 1.00 18.82 85 GLU D N 1
ATOM 4216 C CA . GLU D 1 85 ? -40.632 44.137 16.772 1.00 19.38 85 GLU D CA 1
ATOM 4217 C C . GLU D 1 85 ? -40.149 45.532 17.124 1.00 21.80 85 GLU D C 1
ATOM 4218 O O . GLU D 1 85 ? -39.646 46.265 16.270 1.00 20.04 85 GLU D O 1
ATOM 4224 N N . ALA D 1 86 ? -40.305 45.889 18.392 1.00 23.16 86 ALA D N 1
ATOM 4225 C CA . ALA D 1 86 ? -39.908 47.195 18.884 1.00 24.38 86 ALA D CA 1
ATOM 4226 C C . ALA D 1 86 ? -38.410 47.441 18.772 1.00 26.19 86 ALA D C 1
ATOM 4227 O O . ALA D 1 86 ? -37.600 46.548 19.015 1.00 25.09 86 ALA D O 1
ATOM 4229 N N . ALA D 1 87 ? -38.059 48.665 18.396 1.00 28.04 87 ALA D N 1
ATOM 4230 C CA . ALA D 1 87 ? -36.670 49.072 18.282 1.00 30.57 87 ALA D CA 1
ATOM 4231 C C . ALA D 1 87 ? -36.242 49.527 19.673 1.00 32.75 87 ALA D C 1
ATOM 4232 O O . ALA D 1 87 ? -36.977 49.344 20.645 1.00 33.70 87 ALA D O 1
ATOM 4234 N N . LYS D 1 88 ? -35.064 50.132 19.765 1.00 34.60 88 LYS D N 1
ATOM 4235 C CA . LYS D 1 88 ? -34.545 50.596 21.047 1.00 36.69 88 LYS D CA 1
ATOM 4236 C C . LYS D 1 88 ? -34.946 52.028 21.403 1.00 36.19 88 LYS D C 1
ATOM 4237 O O . LYS D 1 88 ? -34.915 52.927 20.563 1.00 36.79 88 LYS D O 1
ATOM 4243 N N . GLY D 1 89 ? -35.319 52.212 22.666 1.00 36.09 89 GLY D N 1
ATOM 4244 C CA . GLY D 1 89 ? -35.693 53.511 23.202 1.00 36.41 89 GLY D CA 1
ATOM 4245 C C . GLY D 1 89 ? -36.549 54.499 22.431 1.00 36.22 89 GLY D C 1
ATOM 4246 O O . GLY D 1 89 ? -36.029 55.450 21.849 1.00 39.44 89 GLY D O 1
ATOM 4247 N N . TYR D 1 90 ? -37.862 54.293 22.445 1.00 34.54 90 TYR D N 1
ATOM 4248 C CA . TYR D 1 90 ? -38.789 55.201 21.774 1.00 32.04 90 TYR D CA 1
ATOM 4249 C C . TYR D 1 90 ? -39.272 56.217 22.797 1.00 30.47 90 TYR D C 1
ATOM 4250 O O . TYR D 1 90 ? -39.182 55.988 24.002 1.00 32.12 90 TYR D O 1
ATOM 4259 N N . SER D 1 91 ? -39.796 57.335 22.309 1.00 27.35 91 SER D N 1
ATOM 4260 C CA . SER D 1 91 ? -40.382 58.341 23.180 1.00 24.46 91 SER D CA 1
ATOM 4261 C C . SER D 1 91 ? -41.843 57.896 23.149 1.00 23.13 91 SER D C 1
ATOM 4262 O O . SER D 1 91 ? -42.208 57.064 22.313 1.00 20.78 91 SER D O 1
ATOM 4265 N N . ALA D 1 92 ? -42.675 58.426 24.037 1.00 21.02 92 ALA D N 1
ATOM 4266 C CA . ALA D 1 92 ? -44.086 58.047 24.038 1.00 20.82 92 ALA D CA 1
ATOM 4267 C C . ALA D 1 92 ? -44.690 58.394 22.682 1.00 20.96 92 ALA D C 1
ATOM 4268 O O . ALA D 1 92 ? -45.442 57.612 22.097 1.00 19.62 92 ALA D O 1
ATOM 4270 N N . GLU D 1 93 ? -44.348 59.575 22.182 1.00 19.33 93 GLU D N 1
ATOM 4271 C CA . GLU D 1 93 ? -44.852 60.030 20.895 1.00 20.51 93 GLU D CA 1
ATOM 4272 C C . GLU D 1 93 ? -44.489 59.054 19.781 1.00 18.86 93 GLU D C 1
ATOM 4273 O O . GLU D 1 93 ? -45.320 58.742 18.930 1.00 18.78 93 GLU D O 1
ATOM 4279 N N . GLN D 1 94 ? -43.249 58.572 19.787 1.00 18.25 94 GLN D N 1
ATOM 4280 C CA . GLN D 1 94 ? -42.805 57.632 18.760 1.00 18.44 94 GLN D CA 1
ATOM 4281 C C . GLN D 1 94 ? -43.514 56.291 18.855 1.00 17.94 94 GLN D C 1
ATOM 4282 O O . GLN D 1 94 ? -43.731 55.622 17.844 1.00 16.24 94 GLN D O 1
ATOM 4288 N N . MET D 1 95 ? -43.866 55.888 20.071 1.00 16.74 95 MET D N 1
ATOM 4289 C CA . MET D 1 95 ? -44.567 54.624 20.252 1.00 16.76 95 MET D CA 1
ATOM 4290 C C . MET D 1 95 ? -45.947 54.712 19.628 1.00 15.95 95 MET D C 1
ATOM 4291 O O . MET D 1 95 ? -46.378 53.794 18.932 1.00 16.39 9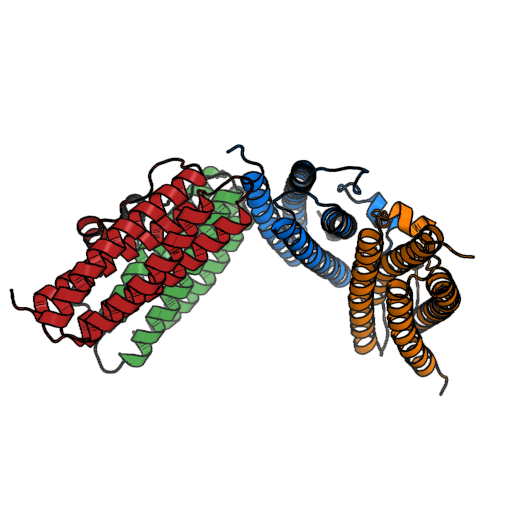5 MET D O 1
ATOM 4296 N N . VAL D 1 96 ? -46.639 55.819 19.878 1.00 15.91 96 VAL D N 1
ATOM 4297 C CA . VAL D 1 96 ? -47.977 55.995 19.333 1.00 16.04 96 VAL D CA 1
ATOM 4298 C C . VAL D 1 96 ? -47.915 56.160 17.817 1.00 16.51 96 VAL D C 1
ATOM 4299 O O . VAL D 1 96 ? -48.784 55.663 17.098 1.00 14.70 96 VAL D O 1
ATOM 4303 N N . GLU D 1 97 ? -46.889 56.855 17.331 1.00 14.87 97 GLU D N 1
ATOM 4304 C CA . GLU D 1 97 ? -46.732 57.041 15.892 1.00 15.62 97 GLU D CA 1
ATOM 4305 C C . GLU D 1 97 ? -46.534 55.686 15.209 1.00 15.41 97 GLU D C 1
ATOM 4306 O O . GLU D 1 97 ? -47.109 55.432 14.148 1.00 16.70 97 GLU D O 1
ATOM 4312 N N . GLU D 1 98 ? -45.732 54.810 15.813 1.00 15.97 98 GLU D N 1
ATOM 4313 C CA . GLU D 1 98 ? -45.489 53.501 15.212 1.00 17.08 98 GLU D CA 1
ATOM 4314 C C . GLU D 1 98 ? -46.738 52.631 15.248 1.00 16.86 98 GLU D C 1
ATOM 4315 O O . GLU D 1 98 ? -47.047 51.939 14.276 1.00 14.24 98 GLU D O 1
ATOM 4321 N N . LEU D 1 99 ? -47.459 52.652 16.365 1.00 15.85 99 LEU D N 1
ATOM 4322 C CA . LEU D 1 99 ? -48.678 51.855 16.454 1.00 15.28 99 LEU D CA 1
ATOM 4323 C C . LEU D 1 99 ? -49.690 52.359 15.436 1.00 15.44 99 LEU D C 1
ATOM 4324 O O . LEU D 1 99 ? -50.426 51.573 14.840 1.00 15.35 99 LEU D O 1
ATOM 4329 N N . SER D 1 100 ? -49.732 53.673 15.231 1.00 15.30 100 SER D N 1
ATOM 4330 C CA . SER D 1 100 ? -50.667 54.233 14.263 1.00 15.69 100 SER D CA 1
ATOM 4331 C C . SER D 1 100 ? -50.333 53.716 12.867 1.00 16.38 100 SER D C 1
ATOM 4332 O O . SER D 1 100 ? -51.225 53.357 12.101 1.00 15.86 100 SER D O 1
ATOM 4335 N N . GLN D 1 101 ? -49.047 53.673 12.534 1.00 15.89 101 GLN D N 1
ATOM 4336 C CA . GLN D 1 101 ? -48.656 53.174 11.223 1.00 17.56 101 GLN D CA 1
ATOM 4337 C C . GLN D 1 101 ? -48.985 51.687 11.120 1.00 16.37 101 GLN D C 1
ATOM 4338 O O . GLN D 1 101 ? -49.437 51.220 10.074 1.00 16.40 101 GLN D O 1
ATOM 4344 N N . ASP D 1 102 ? -48.752 50.938 12.197 1.00 15.74 102 ASP D N 1
ATOM 4345 C CA . ASP D 1 102 ? -49.063 49.509 12.184 1.00 16.67 102 ASP D CA 1
ATOM 4346 C C . ASP D 1 102 ? -50.555 49.314 11.959 1.00 16.84 102 ASP D C 1
ATOM 4347 O O . ASP D 1 102 ? -50.971 48.455 11.179 1.00 16.41 102 ASP D O 1
ATOM 4352 N N . PHE D 1 103 ? -51.364 50.104 12.657 1.00 15.19 103 PHE D N 1
ATOM 4353 C CA . PHE D 1 103 ? -52.810 49.991 12.515 1.00 15.64 103 PHE D CA 1
ATOM 4354 C C . PHE D 1 103 ? -53.272 50.397 11.121 1.00 15.55 103 PHE D C 1
ATOM 4355 O O . PHE D 1 103 ? -54.216 49.820 10.582 1.00 15.46 103 PHE D O 1
ATOM 4363 N N . THR D 1 104 ? -52.606 51.384 10.532 1.00 15.24 104 THR D N 1
ATOM 4364 C CA . THR D 1 104 ? -52.950 51.798 9.178 1.00 15.34 104 THR D CA 1
ATOM 4365 C C . THR D 1 104 ? -52.619 50.642 8.231 1.00 14.77 104 THR D C 1
ATOM 4366 O O . THR D 1 104 ? -53.414 50.305 7.354 1.00 16.02 104 THR D O 1
ATOM 4370 N N . ASN D 1 105 ? -51.448 50.033 8.411 1.00 14.17 105 ASN D N 1
ATOM 4371 C CA . ASN D 1 105 ? -51.042 48.915 7.554 1.00 15.34 105 ASN D CA 1
ATOM 4372 C C . ASN D 1 105 ? -51.969 47.717 7.729 1.00 16.43 105 ASN D C 1
ATOM 4373 O O . ASN D 1 105 ? -52.334 47.053 6.756 1.00 14.61 105 ASN D O 1
ATOM 4378 N N . ILE D 1 106 ? -52.338 47.434 8.974 1.00 14.65 106 ILE D N 1
ATOM 4379 C CA . ILE D 1 106 ? -53.228 46.317 9.267 1.00 15.22 106 ILE D CA 1
ATOM 4380 C C . ILE D 1 106 ? -54.613 46.527 8.663 1.00 15.14 106 ILE D C 1
ATOM 4381 O O . ILE D 1 106 ? -55.188 45.608 8.080 1.00 14.75 106 ILE D O 1
ATOM 4386 N N . SER D 1 107 ? -55.148 47.737 8.799 1.00 14.11 107 SER D N 1
ATOM 4387 C CA . SER D 1 107 ? -56.470 48.037 8.263 1.00 14.77 107 SER D CA 1
ATOM 4388 C C . SER D 1 107 ? -56.492 47.845 6.749 1.00 15.29 107 SER D C 1
ATOM 4389 O O . SER D 1 107 ? -57.477 47.364 6.194 1.00 14.56 107 SER D O 1
ATOM 4392 N N . LYS D 1 108 ? -55.403 48.226 6.088 1.00 14.99 108 LYS D N 1
ATOM 4393 C CA . LYS D 1 108 ? -55.307 48.074 4.639 1.00 17.20 108 LYS D CA 1
ATOM 4394 C C . LYS D 1 108 ? -55.293 46.586 4.289 1.00 16.45 108 LYS D C 1
ATOM 4395 O O . LYS D 1 108 ? -55.951 46.155 3.338 1.00 15.42 108 LYS D O 1
ATOM 4401 N N . GLN D 1 109 ? -54.545 45.798 5.056 1.00 15.87 109 GLN D N 1
ATOM 4402 C CA . GLN D 1 109 ? -54.499 44.356 4.826 1.00 15.41 109 GLN D CA 1
ATOM 4403 C C . GLN D 1 109 ? -55.880 43.758 5.039 1.00 15.79 109 GLN D C 1
ATOM 4404 O O . GLN D 1 109 ? -56.293 42.855 4.314 1.00 14.86 109 GLN D O 1
ATOM 4410 N N . LEU D 1 110 ? -56.579 44.243 6.064 1.00 14.63 110 LEU D N 1
ATOM 4411 C CA . LEU D 1 110 ? -57.909 43.734 6.381 1.00 15.44 110 LEU D CA 1
ATOM 4412 C C . LEU D 1 110 ? -58.920 44.017 5.279 1.00 15.94 110 LEU D C 1
ATOM 4413 O O . LEU D 1 110 ? -59.814 43.209 5.033 1.00 15.77 110 LEU D O 1
ATOM 4418 N N . GLU D 1 111 ? -58.779 45.159 4.614 1.00 14.88 111 GLU D N 1
ATOM 4419 C CA . GLU D 1 111 ? -59.694 45.516 3.536 1.00 16.79 111 GLU D CA 1
ATOM 4420 C C . GLU D 1 111 ? -59.618 44.418 2.476 1.00 17.57 111 GLU D C 1
ATOM 4421 O O . GLU D 1 111 ? -60.642 43.955 1.966 1.00 16.22 111 GLU D O 1
ATOM 4427 N N . ASN D 1 112 ? -58.393 44.005 2.162 1.00 17.09 112 ASN D N 1
ATOM 4428 C CA . ASN D 1 112 ? -58.147 42.956 1.177 1.00 18.40 112 ASN D CA 1
ATOM 4429 C C . ASN D 1 112 ? -58.647 41.609 1.700 1.00 17.01 112 ASN D C 1
ATOM 4430 O O . ASN D 1 112 ? -59.313 40.861 0.985 1.00 18.32 112 ASN D O 1
ATOM 4435 N N . ALA D 1 113 ? -58.333 41.305 2.956 1.00 15.40 113 ALA D N 1
ATOM 4436 C CA . ALA D 1 113 ? -58.757 40.043 3.561 1.00 15.55 113 ALA D CA 1
ATOM 4437 C C . ALA D 1 113 ? -60.277 39.904 3.541 1.00 15.51 113 ALA D C 1
ATOM 4438 O O . ALA D 1 113 ? -60.810 38.812 3.337 1.00 15.61 113 ALA D O 1
ATOM 4440 N N . ILE D 1 114 ? -60.971 41.014 3.761 1.00 15.89 114 ILE D N 1
ATOM 4441 C CA . ILE D 1 114 ? -62.427 41.011 3.766 1.00 15.79 114 ILE D CA 1
ATOM 4442 C C . ILE D 1 114 ? -62.965 40.642 2.382 1.00 16.61 114 ILE D C 1
ATOM 4443 O O . ILE D 1 114 ? -63.906 39.855 2.254 1.00 16.20 114 ILE D O 1
ATOM 4448 N N . GLU D 1 115 ? -62.352 41.202 1.349 1.00 18.28 115 GLU D N 1
ATOM 4449 C CA . GLU D 1 115 ? -62.778 40.925 -0.018 1.00 20.03 115 GLU D CA 1
ATOM 4450 C C . GLU D 1 115 ? -62.461 39.485 -0.408 1.00 19.74 115 GLU D C 1
ATOM 4451 O O . GLU D 1 115 ? -63.245 38.838 -1.102 1.00 19.76 115 GLU D O 1
ATOM 4457 N N . ILE D 1 116 ? -61.310 38.989 0.040 1.00 17.33 116 ILE D N 1
ATOM 4458 C CA . ILE D 1 116 ? -60.900 37.618 -0.249 1.00 17.74 116 ILE D CA 1
ATOM 4459 C C . ILE D 1 116 ? -61.863 36.642 0.414 1.00 18.11 116 ILE D C 1
ATOM 4460 O O . ILE D 1 116 ? -62.307 35.675 -0.204 1.00 18.66 116 ILE D O 1
ATOM 4465 N N . ALA D 1 117 ? -62.187 36.898 1.678 1.00 17.37 117 ALA D N 1
ATOM 4466 C CA . ALA D 1 117 ? -63.097 36.033 2.418 1.00 16.92 117 ALA D CA 1
ATOM 4467 C C . ALA D 1 117 ? -64.487 36.042 1.789 1.00 17.65 117 ALA D C 1
ATOM 4468 O O . ALA D 1 117 ? -65.101 34.989 1.604 1.00 19.54 117 ALA D O 1
ATOM 4470 N N . GLY D 1 118 ? -64.977 37.231 1.458 1.00 17.30 118 GLY D N 1
ATOM 4471 C CA . GLY D 1 118 ? -66.291 37.342 0.849 1.00 20.24 118 GLY D CA 1
ATOM 4472 C C . GLY D 1 118 ? -66.338 36.621 -0.485 1.00 20.66 118 GLY D C 1
ATOM 4473 O O . GLY D 1 118 ? -67.308 35.922 -0.791 1.00 20.17 118 GLY D O 1
ATOM 4474 N N . ASN D 1 119 ? -65.281 36.783 -1.276 1.00 20.40 119 ASN D N 1
ATOM 4475 C CA . ASN D 1 119 ? -65.194 36.143 -2.588 1.00 21.56 119 ASN D CA 1
ATOM 4476 C C . ASN D 1 119 ? -65.183 34.621 -2.477 1.00 21.95 119 ASN D C 1
ATOM 4477 O O . ASN D 1 119 ? -65.706 33.919 -3.349 1.00 19.65 119 ASN D O 1
ATOM 4482 N N . ALA D 1 120 ? -64.593 34.113 -1.398 1.00 20.40 120 ALA D N 1
ATOM 4483 C CA . ALA D 1 120 ? -64.510 32.674 -1.177 1.00 20.63 120 ALA D CA 1
ATOM 4484 C C . ALA D 1 120 ? -65.768 32.108 -0.524 1.00 20.71 120 ALA D C 1
ATOM 4485 O O . ALA D 1 120 ? -65.878 30.900 -0.325 1.00 20.60 120 ALA D O 1
ATOM 4487 N N . GLY D 1 121 ? -66.715 32.980 -0.195 1.00 19.74 121 GLY D N 1
ATOM 4488 C CA . GLY D 1 121 ? -67.937 32.522 0.441 1.00 20.65 121 GLY D CA 1
ATOM 4489 C C . GLY D 1 121 ? -67.732 32.209 1.915 1.00 20.55 121 GLY D C 1
ATOM 4490 O O . GLY D 1 121 ? -68.580 31.579 2.546 1.00 20.16 121 GLY D O 1
ATOM 4491 N N . ASP D 1 122 ? -66.593 32.624 2.462 1.00 18.60 122 ASP D N 1
ATOM 4492 C CA . ASP D 1 122 ? -66.313 32.396 3.879 1.00 17.63 122 ASP D CA 1
ATOM 4493 C C . ASP D 1 122 ? -66.772 33.658 4.592 1.00 17.37 122 ASP D C 1
ATOM 4494 O O . ASP D 1 122 ? -65.972 34.536 4.921 1.00 17.18 122 ASP D O 1
ATOM 4499 N N . ASP D 1 123 ? -68.076 33.740 4.815 1.00 16.39 123 ASP D N 1
ATOM 4500 C CA . ASP D 1 123 ? -68.680 34.901 5.445 1.00 17.73 123 ASP D CA 1
ATOM 4501 C C . ASP D 1 123 ? -68.379 35.002 6.938 1.00 17.55 123 ASP D C 1
ATOM 4502 O O . ASP D 1 123 ? -68.463 36.082 7.518 1.00 16.89 123 ASP D O 1
ATOM 4507 N N . VAL D 1 124 ? -68.027 33.879 7.554 1.00 16.77 124 VAL D N 1
ATOM 4508 C CA . VAL D 1 124 ? -67.692 33.883 8.975 1.00 16.72 124 VAL D CA 1
ATOM 4509 C C . VAL D 1 124 ? -66.355 34.601 9.147 1.00 15.92 124 VAL D C 1
ATOM 4510 O O . VAL D 1 124 ? -66.235 35.524 9.950 1.00 15.54 124 VAL D O 1
ATOM 4514 N N . SER D 1 125 ? -65.354 34.183 8.379 1.00 16.05 125 SER D N 1
ATOM 4515 C CA . SER D 1 125 ? -64.041 34.813 8.457 1.00 16.04 125 SER D CA 1
ATOM 4516 C C . SER D 1 125 ? -64.140 36.277 8.059 1.00 16.68 125 SER D C 1
ATOM 4517 O O . SER D 1 125 ? -63.477 37.134 8.646 1.00 16.05 125 SER D O 1
ATOM 4520 N N . GLU D 1 126 ? -64.975 36.564 7.063 1.00 16.41 126 GLU D N 1
ATOM 4521 C CA . GLU D 1 126 ? -65.152 37.933 6.606 1.00 17.61 126 GLU D CA 1
ATOM 4522 C C . GLU D 1 126 ? -65.655 38.795 7.758 1.00 17.25 126 GLU D C 1
ATOM 4523 O O . GLU D 1 126 ? -65.169 39.905 7.972 1.00 18.23 126 GLU D O 1
ATOM 4529 N N . ASP D 1 127 ? -66.627 38.269 8.498 1.00 16.49 127 ASP D N 1
ATOM 4530 C CA . ASP D 1 127 ? -67.212 38.978 9.634 1.00 17.53 127 ASP D CA 1
ATOM 4531 C C . ASP D 1 127 ? -66.170 39.229 10.719 1.00 15.74 127 ASP D C 1
ATOM 4532 O O . ASP D 1 127 ? -66.163 40.287 11.353 1.00 15.52 127 ASP D O 1
ATOM 4537 N N . MET D 1 128 ? -65.299 38.251 10.939 1.00 15.02 128 MET D N 1
ATOM 4538 C CA . MET D 1 128 ? -64.247 38.391 11.937 1.00 16.82 128 MET D CA 1
ATOM 4539 C C . MET D 1 128 ? -63.273 39.485 11.525 1.00 16.10 128 MET D C 1
ATOM 4540 O O . MET D 1 128 ? -62.830 40.275 12.360 1.00 14.46 128 MET D O 1
ATOM 4545 N N . PHE D 1 129 ? -62.943 39.536 10.237 1.00 15.20 129 PHE D N 1
ATOM 4546 C CA . PHE D 1 129 ? -62.033 40.565 9.742 1.00 13.95 129 PHE D CA 1
ATOM 4547 C C . PHE D 1 129 ? -62.681 41.936 9.900 1.00 14.16 129 PHE D C 1
ATOM 4548 O O . PHE D 1 129 ? -62.011 42.910 10.243 1.00 13.69 129 PHE D O 1
ATOM 4556 N N . ILE D 1 130 ? -63.988 42.012 9.653 1.00 13.99 130 ILE D N 1
ATOM 4557 C CA . ILE D 1 130 ? -64.712 43.275 9.790 1.00 15.11 130 ILE D CA 1
ATOM 4558 C C . ILE D 1 130 ? -64.676 43.742 11.240 1.00 15.48 130 ILE D C 1
ATOM 4559 O O . ILE D 1 130 ? -64.473 44.925 11.517 1.00 14.52 130 ILE D O 1
ATOM 4564 N N . GLY D 1 131 ? -64.894 42.806 12.157 1.00 15.87 131 GLY D N 1
ATOM 4565 C CA . GLY D 1 131 ? -64.879 43.142 13.571 1.00 16.21 131 GLY D CA 1
ATOM 4566 C C . GLY D 1 131 ? -63.530 43.705 13.969 1.00 16.36 131 GLY D C 1
ATOM 4567 O O . GLY D 1 131 ? -63.444 44.708 14.680 1.00 16.32 131 GLY D O 1
ATOM 4568 N N . MET D 1 132 ? -62.467 43.058 13.504 1.00 15.22 132 MET D N 1
ATOM 4569 C CA . MET D 1 132 ? -61.122 43.512 13.808 1.00 14.62 132 MET D CA 1
ATOM 4570 C C . MET D 1 132 ? -60.868 44.894 13.210 1.00 14.61 132 MET D C 1
ATOM 4571 O O . MET D 1 132 ? -60.340 45.778 13.881 1.00 14.27 132 MET D O 1
ATOM 4576 N N . GLN D 1 133 ? -61.245 45.083 11.947 1.00 13.49 133 GLN D N 1
ATOM 4577 C CA . GLN D 1 133 ? -61.025 46.369 11.296 1.00 14.09 133 GLN D CA 1
ATOM 4578 C C . GLN D 1 133 ? -61.767 47.490 12.025 1.00 14.19 133 GLN D C 1
ATOM 4579 O O . GLN D 1 133 ? -61.274 48.613 12.113 1.00 13.87 133 GLN D O 1
ATOM 4585 N N . THR D 1 134 ? -62.952 47.184 12.543 1.00 13.81 134 THR D N 1
ATOM 4586 C CA . THR D 1 134 ? -63.741 48.174 13.274 1.00 15.11 134 THR D CA 1
ATOM 4587 C C . THR D 1 134 ? -62.943 48.719 14.456 1.00 16.07 134 THR D C 1
ATOM 4588 O O . THR D 1 134 ? -62.844 49.934 14.647 1.00 16.24 134 THR D O 1
ATOM 4592 N N . SER D 1 135 ? -62.378 47.819 15.250 1.00 16.01 135 SER D N 1
ATOM 4593 C CA . SER D 1 135 ? -61.607 48.236 16.414 1.00 17.02 135 SER D CA 1
ATOM 4594 C C . SER D 1 135 ? -60.293 48.895 16.013 1.00 16.94 135 SER D C 1
ATOM 4595 O O . SER D 1 135 ? -59.898 49.905 16.589 1.00 15.97 135 SER D O 1
ATOM 4598 N N . VAL D 1 136 ? -59.614 48.319 15.028 1.00 16.47 136 VAL D N 1
ATOM 4599 C CA . VAL D 1 136 ? -58.346 48.875 14.567 1.00 14.53 136 VAL D CA 1
ATOM 4600 C C . VAL D 1 136 ? -58.520 50.323 14.112 1.00 15.74 136 VAL D C 1
ATOM 4601 O O . VAL D 1 136 ? -57.759 51.206 14.518 1.00 15.41 136 VAL D O 1
ATOM 4605 N N . ASP D 1 137 ? -59.522 50.569 13.273 1.00 13.83 137 ASP D N 1
ATOM 4606 C CA . ASP D 1 137 ? -59.772 51.918 12.785 1.00 15.11 137 ASP D CA 1
ATOM 4607 C C . ASP D 1 137 ? -60.137 52.866 13.923 1.00 14.75 137 ASP D C 1
ATOM 4608 O O . ASP D 1 137 ? -59.722 54.018 13.920 1.00 14.21 137 ASP D O 1
ATOM 4613 N N . LYS D 1 138 ? -60.914 52.380 14.891 1.00 14.85 138 LYS D N 1
ATOM 4614 C CA . LYS D 1 138 ? -61.322 53.210 16.026 1.00 15.33 138 LYS D CA 1
ATOM 4615 C C . LYS D 1 138 ? -60.099 53.620 16.844 1.00 15.48 138 LYS D C 1
ATOM 4616 O O . LYS D 1 138 ? -59.934 54.793 17.190 1.00 15.22 138 LYS D O 1
ATOM 4622 N N . HIS D 1 139 ? -59.246 52.650 17.153 1.00 15.11 139 HIS D N 1
ATOM 4623 C CA . HIS D 1 139 ? -58.026 52.924 17.906 1.00 17.11 139 HIS D CA 1
ATOM 4624 C C . HIS D 1 139 ? -57.121 53.875 17.130 1.00 16.67 139 HIS D C 1
ATOM 4625 O O . HIS D 1 139 ? -56.506 54.769 17.706 1.00 16.40 139 HIS D O 1
ATOM 4632 N N . ASN D 1 140 ? -57.039 53.684 15.818 1.00 16.16 140 ASN D N 1
ATOM 4633 C CA . ASN D 1 140 ? -56.174 54.533 15.010 1.00 16.60 140 ASN D CA 1
ATOM 4634 C C . ASN D 1 140 ? -56.631 55.991 15.052 1.00 15.15 140 ASN D C 1
ATOM 4635 O O . ASN D 1 140 ? -55.807 56.907 15.112 1.00 14.81 140 ASN D O 1
ATOM 4640 N N . TRP D 1 141 ? -57.942 56.215 15.024 1.00 14.50 141 TRP D N 1
ATOM 4641 C CA . TRP D 1 141 ? -58.455 57.578 15.097 1.00 16.53 141 TRP D CA 1
ATOM 4642 C C . TRP D 1 141 ? -57.997 58.195 16.417 1.00 16.76 141 TRP D C 1
ATOM 4643 O O . TRP D 1 141 ? -57.597 59.361 16.470 1.00 18.06 141 TRP D O 1
ATOM 4654 N N . MET D 1 142 ? -58.050 57.407 17.486 1.00 16.27 142 MET D N 1
ATOM 4655 C CA . MET D 1 142 ? -57.629 57.895 18.792 1.00 16.85 142 MET D CA 1
ATOM 4656 C C . MET D 1 142 ? -56.135 58.205 18.819 1.00 17.37 142 MET D C 1
ATOM 4657 O O . MET D 1 142 ? -55.722 59.218 19.387 1.00 17.76 142 MET D O 1
ATOM 4662 N N . PHE D 1 143 ? -55.327 57.334 18.214 1.00 17.06 143 PHE D N 1
ATOM 4663 C CA . PHE D 1 143 ? -53.880 57.544 18.170 1.00 17.47 143 PHE D CA 1
ATOM 4664 C C . PHE D 1 143 ? -53.565 58.844 17.439 1.00 17.22 143 PHE D C 1
ATOM 4665 O O . PHE D 1 143 ? -52.744 59.643 17.892 1.00 18.59 143 PHE D O 1
ATOM 4673 N N . LYS D 1 144 ? -54.208 59.045 16.295 1.00 17.55 144 LYS D N 1
ATOM 4674 C CA . LYS D 1 144 ? -53.979 60.251 15.512 1.00 18.98 144 LYS D CA 1
ATOM 4675 C C . LYS D 1 144 ? -54.417 61.492 16.282 1.00 19.53 144 LYS D C 1
ATOM 4676 O O . LYS D 1 144 ? -53.770 62.537 16.209 1.00 19.34 144 LYS D O 1
ATOM 4682 N N . SER D 1 145 ? -55.508 61.380 17.032 1.00 20.01 145 SER D N 1
ATOM 4683 C CA . SER D 1 145 ? -55.985 62.517 17.814 1.00 20.18 145 SER D CA 1
ATOM 4684 C C . SER D 1 145 ? -54.973 62.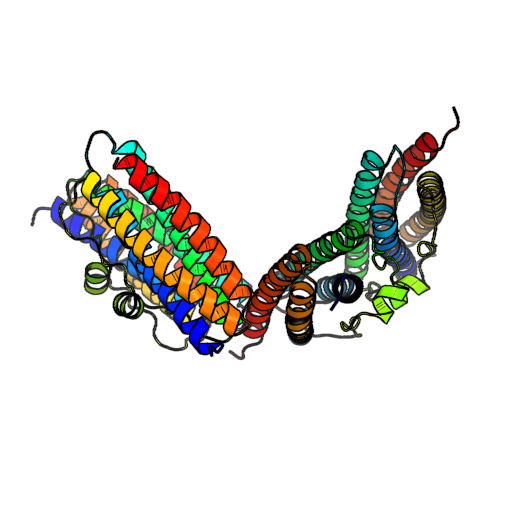847 18.909 1.00 20.56 145 SER D C 1
ATOM 4685 O O . SER D 1 145 ? -54.686 64.019 19.170 1.00 21.89 145 SER D O 1
ATOM 4688 N N . TYR D 1 146 ? -54.433 61.811 19.547 1.00 19.94 146 TYR D N 1
ATOM 4689 C CA . TYR D 1 146 ? -53.431 61.984 20.598 1.00 20.95 146 TYR D CA 1
ATOM 4690 C C . TYR D 1 146 ? -52.216 62.720 20.025 1.00 22.20 146 TYR D C 1
ATOM 4691 O O . TYR D 1 146 ? -51.637 63.590 20.678 1.00 20.24 146 TYR D O 1
ATOM 4700 N N . LEU D 1 147 ? -51.839 62.357 18.802 1.00 23.49 147 LEU D N 1
ATOM 4701 C CA . LEU D 1 147 ? -50.687 62.956 18.131 1.00 26.38 147 LEU D CA 1
ATOM 4702 C C . LEU D 1 147 ? -50.985 64.328 17.528 1.00 30.13 147 LEU D C 1
ATOM 4703 O O . LEU D 1 147 ? -50.123 64.925 16.880 1.00 30.68 147 LEU D O 1
ATOM 4708 N N . SER D 1 148 ? -52.206 64.813 17.743 1.00 34.12 148 SER D N 1
ATOM 4709 C CA . SER D 1 148 ? -52.652 66.114 17.244 1.00 39.60 148 SER D CA 1
ATOM 4710 C C . SER D 1 148 ? -53.080 66.067 15.786 1.00 42.14 148 SER D C 1
ATOM 4711 O O . SER D 1 148 ? -54.166 66.607 15.484 1.00 44.80 148 SER D O 1
#

InterPro domains:
  IPR002177 DNA-binding protein Dps [PIRSF005900] (2-146)
  IPR002177 DNA-binding protein Dps [PR01346] (29-45)
  IPR002177 DNA-binding protein Dps [PR01346] (53-69)
  IPR002177 DNA-binding protein Dps [PR01346] (124-142)
  IPR002177 DNA-binding protein Dps [PTHR42932] (2-146)
  IPR002177 DNA-binding protein Dps [cd01043] (9-146)
  IPR008331 Ferritin/DPS domain [PF00210] (9-146)
  IPR009078 Ferritin-like superfamily [SSF47240] (4-146)
  IPR012347 Ferritin-like [G3DSA:1.20.1260.10] (1-147)
  IPR023188 DNA-binding protein Dps, conserved site [PS00818] (29-45)